Protein 8B4K (pdb70)

GO terms:
  GO:0043934 sporulation (P, IMP)
  GO:0006281 DNA repair (P, IMP)
  GO:0000794 condensed nuclear chromosome (C, IDA)
  GO:0005634 nucleus (C, IDA)
  GO:0005737 cytoplasm (C, IDA)
  GO:0005829 cytosol (C, IDA)
  GO:0003690 double-stranded DNA binding (F, IDA)
  GO:0003697 single-stranded DNA binding (F, IDA)
  GO:0043565 sequence-specific DNA binding (F, IDA)
  GO:0005662 DNA replication factor A complex (C, IDA)
  GO:0030491 heteroduplex formation (P, IDA)
  GO:0006260 DNA replication (P, IDA)
  GO:0006265 DNA topological change (P, IDA)
  GO:0006289 nucleotide-excision repair (P, IDA)
  GO:0000722 telomere maintenance via recombination (P, IGI)
  GO:0000724 double-strand break repair via homologous recombination (P, IGI)
  GO:0000781 chromosome, telomeric region (C, IMP)
  GO:0003729 mRNA binding (F, HDA)
  GO:0010833 telomere maintenance via telomere lengthening (P, IMP)
  GO:0016567 protein ubiquitination (P, IMP)

Sequence (374 aa):
GPSSVQLSRGDFHSIFTNKQRYDNPTGGVYQVYNTRRKNLIMISDGIYHMKALLRNQAASKFQSMELQRGDIIRVIIAEPAIVRERKKYVLLVDDFELVQSRADMVNQTSTFLDNYFSEHPNETLGPSSVQLSRGDFHSIFTNKQRYDNPTGGVYQVYNTRKNLIMISDGIYHMKALLRNQAASKFQSMELQRGDIIRVIIAEPAIVRERKKYVLLVDDFELVQSRADMVNQTSTFLDNYFSEHPNETLGPSSVQLSRGDFHSIFTNKQRYDNPTGGVYQVYNTRRKNLIMISDGIYHMKALLRNQAASKFQSMELQRGDIIRVIIAEPAIVRERKKYVLLVDDFELVQSRADMVNQTSTFLDNYFSEHPNETL

Nearest PDB structures (foldseek):
  8b4k-assembly2_B  TM=1.004E+00  e=4.914E-26  Saccharomyces cerevisiae
  8b4k-assembly3_C  TM=9.956E-01  e=1.177E-25  Saccharomyces cerevisiae
  5omb-assembly1_B  TM=9.878E-01  e=1.183E-24  Saccharomyces cerevisiae S288C
  5omc-assembly1_A  TM=9.841E-01  e=2.832E-24  Saccharomyces cerevisiae S288C
  5omc-assembly1_B  TM=9.860E-01  e=2.360E-23  Saccharomyces cerevisiae S288C

Secondary structure (DSSP, 8-state):
----S---TTHHHHHHH-HHHHT---S-EEEEEE---TTEEEEE-SSEEEEEEE-THHHHHHHHTT--TT-EEEEEEEEEEEEGGGTEEEEEEEEEEEEESSPPPS-SSPEEHHHHHHH-GGG--/----S---TTHHHHHTT-HHHHH---S-EEEEEE----EEEEE-SSEEEEEEE-THHHHHHHHTT--TT-EEEEEEEEEEEETTTTEEEEEEEEEEEEESSPPPS-SS-EEHHHHHHHSGGG--/----PPP-TTHHHHHTT-HHHHHS--S-EEEEEE---TTEEEEE-SSEEEEEEE-THHHHHHHHTT--TT-EEEEEEEEEEEEGGGTEEEEEEEEEEEEESSPPPS-S-PEEHHHHHHH-TTT--

Structure (mmCIF, N/CA/C/O backbone):
data_8B4K
#
_entry.id   8B4K
#
_cell.length_a   54.506
_cell.length_b   34.600
_cell.length_c   99.350
_cell.angle_alpha   90.000
_cell.angle_beta   90.054
_cell.angle_gamma   90.000
#
_symmetry.space_group_name_H-M   'P 1 21 1'
#
loop_
_entity.id
_entity.type
_entity.pdbx_description
1 polymer 'Replication factor A protein 1'
2 water water
#
loop_
_atom_site.group_PDB
_atom_site.id
_atom_site.type_symbol
_atom_site.label_atom_id
_atom_site.label_alt_id
_atom_site.label_comp_id
_atom_site.label_asym_id
_atom_site.label_entity_id
_atom_site.label_seq_id
_atom_site.pdbx_PDB_ins_code
_atom_site.Cartn_x
_atom_site.Cartn_y
_atom_site.Cartn_z
_atom_site.occupancy
_atom_site.B_iso_or_equiv
_atom_site.auth_seq_id
_atom_site.auth_comp_id
_atom_site.auth_asym_id
_atom_site.auth_atom_id
_atom_site.pdbx_PDB_model_num
ATOM 1 N N . GLY A 1 1 ? 0.68541 4.80392 -59.79802 1.000 39.27361 0 GLY A N 1
ATOM 2 C CA . GLY A 1 1 ? -0.65129 4.80338 -59.14087 1.000 32.08672 0 GLY A CA 1
ATOM 3 C C . GLY A 1 1 ? -0.50465 4.28730 -57.73548 1.000 24.14756 0 GLY A C 1
ATOM 4 O O . GLY A 1 1 ? 0.50484 3.71995 -57.39482 1.000 26.47210 0 GLY A O 1
ATOM 10 N N . PRO A 1 2 ? -1.54204 4.49010 -56.93653 1.000 22.43779 1 PRO A N 1
ATOM 11 C CA . PRO A 1 2 ? -1.50452 3.98625 -55.56148 1.000 20.72458 1 PRO A CA 1
ATOM 12 C C . PRO A 1 2 ? -1.39973 2.47083 -55.48788 1.000 21.49583 1 PRO A C 1
ATOM 13 O O . PRO A 1 2 ? -1.85473 1.74860 -56.37909 1.000 26.36202 1 PRO A O 1
ATOM 24 N N . SER A 1 3 ? -0.76097 1.99084 -54.41741 1.000 22.42198 2 SER A N 1
ATOM 25 C CA . SER A 1 3 ? -0.68590 0.56247 -54.16858 1.000 21.92395 2 SER A CA 1
ATOM 26 C C . SER A 1 3 ? -2.08581 0.01454 -53.94634 1.000 24.87540 2 SER A C 1
ATOM 27 O O . SER A 1 3 ? -2.82651 0.51335 -53.09690 1.000 28.80436 2 SER A O 1
ATOM 35 N N . SER A 1 4 ? -2.45018 -0.99645 -54.70838 1.000 28.71223 3 SER A N 1
ATOM 36 C CA . SER A 1 4 ? -3.76938 -1.59942 -54.59265 1.000 33.87014 3 SER A CA 1
ATOM 37 C C . SER A 1 4 ? -3.74423 -2.88164 -53.78072 1.000 27.42693 3 SER A C 1
ATOM 38 O O . SER A 1 4 ? -4.68975 -3.67499 -53.87766 1.000 26.40379 3 SER A O 1
ATOM 46 N N . VAL A 1 5 ? -2.62333 -3.16386 -53.11183 1.000 20.77785 4 VAL A N 1
ATOM 47 C CA . VAL A 1 5 ? -2.48961 -4.30366 -52.21923 1.000 21.09109 4 VAL A CA 1
ATOM 48 C C . VAL A 1 5 ? -2.00937 -3.78876 -50.87880 1.000 23.29639 4 VAL A C 1
ATOM 49 O O . VAL A 1 5 ? -1.50599 -2.67269 -50.76091 1.000 23.97123 4 VAL A O 1
ATOM 62 N N . GLN A 1 6 ? -2.24412 -4.58745 -49.85405 1.000 22.19898 5 GLN A N 1
ATOM 63 C CA . GLN A 1 6 ? -1.76420 -4.25328 -48.52069 1.000 21.74333 5 GLN A CA 1
ATOM 64 C C . GLN A 1 6 ? -0.38764 -4.87184 -48.28868 1.000 18.80762 5 GLN A C 1
ATOM 65 O O . GLN A 1 6 ? -0.18932 -6.08107 -48.48928 1.000 21.81361 5 GLN A O 1
ATOM 79 N N . LEU A 1 7 ? 0.54300 -4.04802 -47.83642 1.000 19.10871 6 LEU A N 1
ATOM 80 C CA . LEU A 1 7 ? 1.86541 -4.53385 -47.48316 1.000 19.17821 6 LEU A CA 1
ATOM 81 C C . LEU A 1 7 ? 1.78569 -5.26137 -46.15913 1.000 18.31225 6 LEU A C 1
ATOM 82 O O . LEU A 1 7 ? 0.85840 -5.05274 -45.36005 1.000 19.82671 6 LEU A O 1
ATOM 98 N N . SER A 1 8 ? 2.78012 -6.10743 -45.91094 1.000 18.23157 7 SER A N 1
ATOM 99 C CA . SER A 1 8 ? 2.87333 -6.82535 -44.62678 1.000 16.35706 7 SER A CA 1
ATOM 100 C C . SER A 1 8 ? 3.47732 -5.92213 -43.54629 1.000 17.95215 7 SER A C 1
ATOM 101 O O . SER A 1 8 ? 4.63534 -6.06256 -43.15213 1.000 19.14634 7 SER A O 1
ATOM 109 N N . ARG A 1 9 ? 2.64840 -5.01343 -43.04113 1.000 20.17370 8 ARG A N 1
ATOM 110 C CA . ARG A 1 9 ? 3.12182 -3.97609 -42.12582 1.000 21.40109 8 ARG A CA 1
ATOM 111 C C . ARG A 1 9 ? 3.84100 -4.56347 -40.92349 1.000 19.69085 8 ARG A C 1
ATOM 112 O O . ARG A 1 9 ? 3.31899 -5.42344 -40.20567 1.000 21.15285 8 ARG A O 1
ATOM 133 N N . GLY A 1 10 ? 5.04568 -4.04232 -40.67698 1.000 21.10024 9 GLY A N 1
ATOM 134 C CA . GLY A 1 10 ? 5.83252 -4.41714 -39.53937 1.000 21.13983 9 GLY A CA 1
ATOM 135 C C . GLY A 1 10 ? 6.46923 -5.77581 -39.63041 1.000 19.10868 9 GLY A C 1
ATOM 136 O O . GLY A 1 10 ? 7.12929 -6.19121 -38.66552 1.000 21.68007 9 GLY A O 1
ATOM 140 N N . ASP A 1 11 ? 6.32994 -6.47260 -40.76474 1.000 18.83018 10 ASP A N 1
ATOM 141 C CA . ASP A 1 11 ? 6.81424 -7.84561 -40.80563 1.000 19.54424 10 ASP A CA 1
ATOM 142 C C . ASP A 1 11 ? 8.32638 -7.93873 -40.64923 1.000 19.20630 10 ASP A C 1
ATOM 143 O O . ASP A 1 11 ? 8.82139 -8.96993 -40.19092 1.000 20.29850 10 ASP A O 1
ATOM 152 N N . PHE A 1 12 ? 9.08336 -6.90941 -41.03437 1.000 18.89612 11 PHE A N 1
ATOM 153 C CA . PHE A 1 12 ? 10.53003 -6.99082 -40.83452 1.000 19.27884 11 PHE A CA 1
ATOM 154 C C . PHE A 1 12 ? 10.85682 -7.10175 -39.34706 1.000 21.04220 11 PHE A C 1
ATOM 155 O O . PHE A 1 12 ? 11.80345 -7.80690 -38.96374 1.000 21.65280 11 PHE A O 1
ATOM 172 N N . HIS A 1 13 ? 10.10395 -6.37775 -38.49572 1.000 20.20105 12 HIS A N 1
ATOM 173 C CA . HIS A 1 13 ? 10.25284 -6.53385 -37.05559 1.000 22.24171 12 HIS A CA 1
ATOM 174 C C . HIS A 1 13 ? 9.87348 -7.95049 -36.64291 1.000 24.92634 12 HIS A C 1
ATOM 175 O O . HIS A 1 13 ? 10.59585 -8.59272 -35.87270 1.000 23.88580 12 HIS A O 1
ATOM 189 N N . SER A 1 14 ? 8.78872 -8.48978 -37.20568 1.000 20.57969 13 SER A N 1
ATOM 190 C CA . SER A 1 14 ? 8.36216 -9.84051 -36.83724 1.000 21.86921 13 SER A CA 1
ATOM 191 C C . SER A 1 14 ? 9.42052 -10.88401 -37.19474 1.000 21.21031 13 SER A C 1
ATOM 192 O O . SER A 1 14 ? 9.65528 -11.83612 -36.43520 1.000 21.97334 13 SER A O 1
ATOM 200 N N . ILE A 1 15 ? 10.03145 -10.75873 -38.38442 1.000 20.50950 14 ILE A N 1
ATOM 201 C CA . ILE A 1 15 ? 10.99496 -11.77085 -38.80295 1.000 20.83548 14 ILE A CA 1
ATOM 202 C C . ILE A 1 15 ? 12.12251 -11.92958 -37.78817 1.000 22.06697 14 ILE A C 1
ATOM 203 O O . ILE A 1 15 ? 12.63934 -13.03834 -37.58166 1.000 22.71175 14 ILE A O 1
ATOM 219 N N . PHE A 1 16 ? 12.53025 -10.84193 -37.14499 1.000 20.43626 15 PHE A N 1
ATOM 220 C CA . PHE A 1 16 ? 13.69043 -10.87967 -36.26782 1.000 20.36570 15 PHE A CA 1
ATOM 221 C C . PHE A 1 16 ? 13.34481 -10.83412 -34.78902 1.000 24.88080 15 PHE A C 1
ATOM 222 O O . PHE A 1 16 ? 14.25664 -10.71024 -33.96368 1.000 24.92115 15 PHE A O 1
ATOM 239 N N . THR A 1 17 ? 12.05826 -10.95061 -34.44027 1.000 23.06259 16 THR A N 1
ATOM 240 C CA . THR A 1 17 ? 11.62657 -11.05393 -33.05331 1.000 23.69058 16 THR A CA 1
ATOM 241 C C . THR A 1 17 ? 10.75309 -12.27053 -32.77066 1.000 25.04433 16 THR A C 1
ATOM 242 O O . THR A 1 17 ? 10.74678 -12.74691 -31.63184 1.000 29.95178 16 THR A O 1
ATOM 253 N N . ASN A 1 18 ? 10.06652 -12.82738 -33.76349 1.000 23.18916 17 ASN A N 1
ATOM 254 C CA . ASN A 1 18 ? 9.21841 -13.98711 -33.56574 1.000 23.83066 17 ASN A CA 1
ATOM 255 C C . ASN A 1 18 ? 9.89175 -15.19437 -34.19932 1.000 24.22793 17 ASN A C 1
ATOM 256 O O . ASN A 1 18 ? 10.15570 -15.19007 -35.41004 1.000 23.07559 17 ASN A O 1
ATOM 267 N N . LYS A 1 19 ? 10.19802 -16.21008 -33.38407 1.000 27.16427 18 LYS A N 1
ATOM 268 C CA . LYS A 1 19 ? 11.02572 -17.30824 -33.87025 1.000 25.90192 18 LYS A CA 1
ATOM 269 C C . LYS A 1 19 ? 10.33782 -18.08646 -34.99102 1.000 25.46353 18 LYS A C 1
ATOM 270 O O . LYS A 1 19 ? 11.00592 -18.58228 -35.90159 1.000 27.28079 18 LYS A O 1
ATOM 289 N N . GLN A 1 20 ? 9.01686 -18.25607 -34.91584 1.000 26.20066 19 GLN A N 1
ATOM 290 C CA . GLN A 1 20 ? 8.33924 -18.99897 -35.97898 1.000 29.35697 19 GLN A CA 1
ATOM 291 C C . GLN A 1 20 ? 8.47347 -18.26974 -37.31282 1.000 28.99371 19 GLN A C 1
ATOM 292 O O . GLN A 1 20 ? 8.62478 -18.89577 -38.37430 1.000 29.05810 19 GLN A O 1
ATOM 306 N N . ARG A 1 21 ? 8.41928 -16.94374 -37.28197 1.000 23.50545 20 ARG A N 1
ATOM 307 C CA . ARG A 1 21 ? 8.60154 -16.14776 -38.49557 1.000 23.20213 20 ARG A CA 1
ATOM 308 C C . ARG A 1 21 ? 10.06100 -16.17243 -38.95744 1.000 24.01119 20 ARG A C 1
ATOM 309 O O . ARG A 1 21 ? 10.35506 -16.31792 -40.14839 1.000 24.15672 20 ARG A O 1
ATOM 330 N N . TYR A 1 22 ? 10.99417 -16.04430 -38.01792 1.000 21.22171 21 TYR A N 1
ATOM 331 C CA . TYR A 1 22 ? 12.41865 -16.14000 -38.31652 1.000 21.63806 21 TYR A CA 1
ATOM 332 C C . TYR A 1 22 ? 12.74259 -17.45313 -39.02014 1.000 24.14310 21 TYR A C 1
ATOM 333 O O . TYR A 1 22 ? 13.56006 -17.48673 -39.95596 1.000 23.70877 21 TYR A O 1
ATOM 351 N N . ASP A 1 23 ? 12.11237 -18.55418 -38.57802 1.000 23.97279 22 ASP A N 1
ATOM 352 C CA . ASP A 1 23 ? 12.37667 -19.86807 -39.15079 1.000 25.96870 22 ASP A CA 1
ATOM 353 C C . ASP A 1 23 ? 11.82267 -20.03579 -40.56716 1.000 26.26842 22 ASP A C 1
ATOM 354 O O . ASP A 1 23 ? 12.17833 -21.00035 -41.23961 1.000 28.35032 22 ASP A O 1
ATOM 363 N N . ASN A 1 24 ? 10.89000 -19.18948 -40.99004 1.000 24.84048 23 ASN A N 1
ATOM 364 C CA . ASN A 1 24 ? 10.26361 -19.31067 -42.31298 1.000 25.53197 23 ASN A CA 1
ATOM 365 C C . ASN A 1 24 ? 9.74152 -17.95070 -42.74893 1.000 24.30435 23 ASN A C 1
ATOM 366 O O . ASN A 1 24 ? 8.52655 -17.69568 -42.75427 1.000 23.79144 23 ASN A O 1
ATOM 377 N N . PRO A 1 25 ? 10.65028 -17.02107 -43.12874 1.000 22.83807 24 PRO A N 1
ATOM 378 C CA . PRO A 1 25 ? 10.27071 -15.61864 -43.36792 1.000 19.80335 24 PRO A CA 1
ATOM 379 C C . PRO A 1 25 ? 9.78165 -15.37221 -44.78921 1.000 21.75492 24 PRO A C 1
ATOM 380 O O . PRO A 1 25 ? 10.31430 -14.53088 -45.49976 1.000 22.99586 24 PRO A O 1
ATOM 391 N N . THR A 1 26 ? 8.72998 -16.07786 -45.15857 1.000 19.78689 25 THR A N 1
ATOM 392 C CA . THR A 1 26 ? 8.22766 -16.05465 -46.51283 1.000 18.29468 25 THR A CA 1
ATOM 393 C C . THR A 1 26 ? 6.80060 -15.53574 -46.53523 1.000 19.68133 25 THR A C 1
ATOM 394 O O . THR A 1 26 ? 6.09841 -15.50580 -45.51508 1.000 20.76073 25 THR A O 1
ATOM 405 N N . GLY A 1 27 ? 6.35508 -15.16049 -47.73567 1.000 17.36345 26 GLY A N 1
ATOM 406 C CA . GLY A 1 27 ? 4.98233 -14.73964 -47.92016 1.000 18.30374 26 GLY A CA 1
ATOM 407 C C . GLY A 1 27 ? 4.71261 -13.27082 -47.68486 1.000 15.24686 26 GLY A C 1
ATOM 408 O O . GLY A 1 27 ? 3.57867 -12.81494 -47.93346 1.000 18.28389 26 GLY A O 1
ATOM 412 N N . GLY A 1 28 ? 5.70398 -12.52635 -47.22401 1.000 17.26640 27 GLY A N 1
ATOM 413 C CA . GLY A 1 28 ? 5.52614 -11.11934 -46.99962 1.000 17.55876 27 GLY A CA 1
ATOM 414 C C . GLY A 1 28 ? 5.41861 -10.34054 -48.29381 1.000 18.41175 27 GLY A C 1
ATOM 415 O O . GLY A 1 28 ? 6.02909 -10.68149 -49.30940 1.000 18.59007 27 GLY A O 1
ATOM 419 N N . VAL A 1 29 ? 4.61274 -9.29949 -48.24016 1.000 16.41541 28 VAL A N 1
ATOM 420 C CA . VAL A 1 29 ? 4.37752 -8.37447 -49.32996 1.000 15.44509 28 VAL A CA 1
ATOM 421 C C . VAL A 1 29 ? 5.05900 -7.06210 -48.98639 1.000 16.72785 28 VAL A C 1
ATOM 422 O O . VAL A 1 29 ? 4.71670 -6.39232 -47.99180 1.000 17.72960 28 VAL A O 1
ATOM 435 N N . TYR A 1 30 ? 6.05733 -6.69337 -49.81060 1.000 17.02648 29 TYR A N 1
ATOM 436 C CA . TYR A 1 30 ? 6.93165 -5.57382 -49.50381 1.000 15.53137 29 TYR A CA 1
ATOM 437 C C . TYR A 1 30 ? 7.06678 -4.67795 -50.71643 1.000 17.89130 29 TYR A C 1
ATOM 438 O O . TYR A 1 30 ? 6.86303 -5.11456 -51.84449 1.000 18.35137 29 TYR A O 1
ATOM 456 N N . GLN A 1 31 ? 7.45393 -3.43873 -50.47882 1.000 17.57770 30 GLN A N 1
ATOM 457 C CA . GLN A 1 31 ? 7.66679 -2.47589 -51.55392 1.000 16.68993 30 GLN A CA 1
ATOM 458 C C . GLN A 1 31 ? 9.15125 -2.17461 -51.69987 1.000 17.93738 30 GLN A C 1
ATOM 459 O O . GLN A 1 31 ? 9.85977 -1.97110 -50.72765 1.000 19.53308 30 GLN A O 1
ATOM 473 N N . VAL A 1 32 ? 9.62340 -2.12377 -52.94632 1.000 17.87498 31 VAL A N 1
ATOM 474 C CA . VAL A 1 32 ? 11.01928 -1.75827 -53.14611 1.000 20.31303 31 VAL A CA 1
ATOM 475 C C . VAL A 1 32 ? 11.21364 -0.29426 -52.77598 1.000 20.44930 31 VAL A C 1
ATOM 476 O O . VAL A 1 32 ? 10.48234 0.59034 -53.23679 1.000 23.04401 31 VAL A O 1
ATOM 489 N N . TYR A 1 33 ? 12.20783 -0.02891 -51.92611 1.000 20.57943 32 TYR A N 1
ATOM 490 C CA . TYR A 1 33 ? 12.49525 1.29773 -51.41569 1.000 22.07522 32 TYR A CA 1
ATOM 491 C C . TYR A 1 33 ? 13.63293 1.97808 -52.16913 1.000 23.73331 32 TYR A C 1
ATOM 492 O O . TYR A 1 33 ? 13.56341 3.17765 -52.45199 1.000 25.29070 32 TYR A O 1
ATOM 510 N N . ASN A 1 34 ? 14.66894 1.22982 -52.54657 1.000 24.27979 33 ASN A N 1
ATOM 511 C CA . ASN A 1 34 ? 15.76103 1.78023 -53.32915 1.000 26.43307 33 ASN A CA 1
ATOM 512 C C . ASN A 1 34 ? 16.52408 0.61646 -53.94186 1.000 27.81838 33 ASN A C 1
ATOM 513 O O . ASN A 1 34 ? 16.56234 -0.48478 -53.38346 1.000 26.14988 33 ASN A O 1
ATOM 524 N N . THR A 1 35 ? 17.08510 0.85513 -55.11824 1.000 30.76632 34 THR A N 1
ATOM 525 C CA . THR A 1 35 ? 17.99202 -0.10137 -55.73243 1.000 33.60456 34 THR A CA 1
ATOM 526 C C . THR A 1 35 ? 19.26921 0.64395 -56.09307 1.000 40.98845 34 THR A C 1
ATOM 527 O O . THR A 1 35 ? 19.32567 1.87481 -56.04017 1.000 40.50057 34 THR A O 1
ATOM 538 N N . ARG A 1 36 ? 20.32146 -0.10624 -56.39969 1.000 41.65228 35 ARG A N 1
ATOM 539 C CA . ARG A 1 36 ? 21.60124 0.50850 -56.75456 1.000 53.14935 35 ARG A CA 1
ATOM 540 C C . ARG A 1 36 ? 21.93155 0.41284 -58.24423 1.000 61.37482 35 ARG A C 1
ATOM 541 O O . ARG A 1 36 ? 21.06018 0.51114 -59.10613 1.000 73.19586 35 ARG A O 1
ATOM 545 N N . ARG A 1 45 ? 27.71499 -4.32969 -54.87524 1.000 69.93917 44 ARG A N 1
ATOM 546 C CA . ARG A 1 45 ? 26.73925 -5.40050 -54.69328 1.000 63.92571 44 ARG A CA 1
ATOM 547 C C . ARG A 1 45 ? 25.43957 -5.07451 -55.42010 1.000 55.72331 44 ARG A C 1
ATOM 548 O O . ARG A 1 45 ? 24.46745 -4.62658 -54.81204 1.000 48.10401 44 ARG A O 1
ATOM 551 N N . LYS A 1 46 ? 25.42327 -5.31822 -56.73254 1.000 66.03045 45 LYS A N 1
ATOM 552 C CA . LYS A 1 46 ? 24.29145 -4.89754 -57.55134 1.000 63.90392 45 LYS A CA 1
ATOM 553 C C . LYS A 1 46 ? 22.98494 -5.56789 -57.14890 1.000 62.15874 45 LYS A C 1
ATOM 554 O O . LYS A 1 46 ? 21.91673 -5.12227 -57.58410 1.000 72.28453 45 LYS A O 1
ATOM 558 N N . ASN A 1 47 ? 23.04125 -6.61459 -56.32530 1.000 51.09152 46 ASN A N 1
ATOM 559 C CA . ASN A 1 47 ? 21.86727 -7.36784 -55.91036 1.000 40.25090 46 ASN A CA 1
ATOM 560 C C . ASN A 1 47 ? 21.39220 -7.02248 -54.50711 1.000 31.77171 46 ASN A C 1
ATOM 561 O O . ASN A 1 47 ? 20.45168 -7.65509 -54.01259 1.000 31.63237 46 ASN A O 1
ATOM 572 N N . LEU A 1 48 ? 21.97028 -5.99987 -53.88360 1.000 34.22044 47 LEU A N 1
ATOM 573 C CA . LEU A 1 48 ? 21.55256 -5.55306 -52.55524 1.000 31.21090 47 LEU A CA 1
ATOM 574 C C . LEU A 1 48 ? 20.60472 -4.37636 -52.74974 1.000 28.93879 47 LEU A C 1
ATOM 575 O O . LEU A 1 48 ? 20.97231 -3.37484 -53.37620 1.000 35.32838 47 LEU A O 1
ATOM 591 N N . ILE A 1 49 ? 19.38514 -4.50562 -52.24682 1.000 27.45614 48 ILE A N 1
ATOM 592 C CA . ILE A 1 49 ? 18.35711 -3.48901 -52.39753 1.000 26.01638 48 ILE A CA 1
ATOM 593 C C . ILE A 1 49 ? 17.81793 -3.13861 -51.01907 1.000 25.55787 48 ILE A C 1
ATOM 594 O O . ILE A 1 49 ? 18.13420 -3.78567 -50.02092 1.000 26.33396 48 ILE A O 1
ATOM 610 N N . MET A 1 50 ? 17.00602 -2.09111 -50.97669 1.000 23.56011 49 MET A N 1
ATOM 611 C CA . MET A 1 50 ? 16.26028 -1.74070 -49.77093 1.000 20.30565 49 MET A CA 1
ATOM 612 C C . MET A 1 50 ? 14.78710 -1.97927 -50.04882 1.000 20.47229 49 MET A C 1
ATOM 613 O O . MET A 1 50 ? 14.28830 -1.62198 -51.13006 1.000 21.11371 49 MET A O 1
ATOM 627 N N . ILE A 1 51 ? 14.10205 -2.61795 -49.09736 1.000 19.01242 50 ILE A N 1
ATOM 628 C CA . ILE A 1 51 ? 12.68135 -2.92387 -49.19049 1.000 17.12923 50 ILE A CA 1
ATOM 629 C C . ILE A 1 51 ? 11.95794 -2.33913 -47.98216 1.000 20.08281 50 ILE A C 1
ATOM 630 O O . ILE A 1 51 ? 12.55394 -2.02119 -46.95156 1.000 20.70759 50 ILE A O 1
ATOM 646 N N . SER A 1 52 ? 10.64460 -2.20986 -48.13035 1.000 18.55004 51 SER A N 1
ATOM 647 C CA . SER A 1 52 ? 9.76782 -1.58449 -47.14779 1.000 17.90091 51 SER A CA 1
ATOM 648 C C . SER A 1 52 ? 8.58995 -2.48691 -46.84660 1.000 18.98561 51 SER A C 1
ATOM 649 O O . SER A 1 52 ? 7.96844 -3.03022 -47.75519 1.000 18.37543 51 SER A O 1
ATOM 657 N N . ASP A 1 53 ? 8.25896 -2.61536 -45.55244 1.000 18.32251 52 ASP A N 1
ATOM 658 C CA . ASP A 1 53 ? 7.03369 -3.30409 -45.14747 1.000 18.91086 52 ASP A CA 1
ATOM 659 C C . ASP A 1 53 ? 5.90007 -2.32911 -44.83811 1.000 18.15027 52 ASP A C 1
ATOM 660 O O . ASP A 1 53 ? 4.81688 -2.76477 -44.43684 1.000 21.22611 52 ASP A O 1
ATOM 669 N N . GLY A 1 54 ? 6.08968 -1.01159 -45.09780 1.000 18.36647 53 GLY A N 1
ATOM 670 C CA . GLY A 1 54 ? 5.12386 0.02358 -44.82784 1.000 18.70219 53 GLY A CA 1
ATOM 671 C C . GLY A 1 54 ? 5.35892 0.75312 -43.51316 1.000 18.86225 53 GLY A C 1
ATOM 672 O O . GLY A 1 54 ? 4.84907 1.84914 -43.32765 1.000 21.18735 53 GLY A O 1
ATOM 676 N N . ILE A 1 55 ? 6.08683 0.10675 -42.60809 1.000 21.63336 54 ILE A N 1
ATOM 677 C CA . ILE A 1 55 ? 6.46089 0.67730 -41.29950 1.000 23.06545 54 ILE A CA 1
ATOM 678 C C . ILE A 1 55 ? 7.97164 0.80185 -41.19567 1.000 20.15367 54 ILE A C 1
ATOM 679 O O . ILE A 1 55 ? 8.48651 1.86298 -40.78563 1.000 23.19189 54 ILE A O 1
ATOM 695 N N . TYR A 1 56 ? 8.69125 -0.25541 -41.51268 1.000 20.78457 55 TYR A N 1
ATOM 696 C CA . TYR A 1 56 ? 10.13407 -0.32695 -41.51116 1.000 21.05134 55 TYR A CA 1
ATOM 697 C C . TYR A 1 56 ? 10.66777 -0.51794 -42.91828 1.000 19.60924 55 TYR A C 1
ATOM 698 O O . TYR A 1 56 ? 10.00226 -1.07349 -43.80712 1.000 19.62521 55 TYR A O 1
ATOM 716 N N . HIS A 1 57 ? 11.91614 -0.11263 -43.10600 1.000 20.84141 56 HIS A N 1
ATOM 717 C CA . HIS A 1 57 ? 12.64873 -0.52932 -44.29857 1.000 18.83974 56 HIS A CA 1
ATOM 718 C C . HIS A 1 57 ? 13.92257 -1.25484 -43.88395 1.000 21.49435 56 HIS A C 1
ATOM 719 O O . HIS A 1 57 ? 14.44240 -1.04242 -42.78497 1.000 21.55564 56 HIS A O 1
ATOM 733 N N . MET A 1 58 ? 14.37752 -2.17495 -44.74845 1.000 19.60550 57 MET A N 1
ATOM 734 C CA . MET A 1 58 ? 15.54149 -2.97541 -44.40376 1.000 21.00650 57 MET A CA 1
ATOM 735 C C . MET A 1 58 ? 16.23816 -3.40248 -45.68272 1.000 19.12510 57 MET A C 1
ATOM 736 O O . MET A 1 58 ? 15.65751 -3.35444 -46.76846 1.000 20.13141 57 MET A O 1
ATOM 750 N N . LYS A 1 59 ? 17.46091 -3.89170 -45.53791 1.000 21.26350 58 LYS A N 1
ATOM 751 C CA . LYS A 1 59 ? 18.22283 -4.39534 -46.67990 1.000 21.31595 58 LYS A CA 1
ATOM 752 C C . LYS A 1 59 ? 17.82320 -5.81875 -47.04125 1.000 22.87402 58 LYS A C 1
ATOM 753 O O . LYS A 1 59 ? 17.56345 -6.65220 -46.16907 1.000 23.02743 58 LYS A O 1
ATOM 772 N N . ALA A 1 60 ? 17.81348 -6.11323 -48.34894 1.000 22.27698 59 ALA A N 1
ATOM 773 C CA . ALA A 1 60 ? 17.54699 -7.45933 -48.84044 1.000 19.18748 59 ALA A CA 1
ATOM 774 C C . ALA A 1 60 ? 18.60112 -7.77418 -49.88654 1.000 22.77736 59 ALA A C 1
ATOM 775 O O . ALA A 1 60 ? 18.96645 -6.90836 -50.68572 1.000 24.88873 59 ALA A O 1
ATOM 782 N N . LEU A 1 61 ? 19.12732 -8.98416 -49.83329 1.000 20.55762 60 LEU A N 1
ATOM 783 C CA . LEU A 1 61 ? 20.07208 -9.44450 -50.84781 1.000 21.55493 60 LEU A CA 1
ATOM 784 C C . LEU A 1 61 ? 19.32517 -10.41189 -51.74973 1.000 21.53959 60 LEU A C 1
ATOM 785 O O . LEU A 1 61 ? 18.86638 -11.46501 -51.28821 1.000 23.61470 60 LEU A O 1
ATOM 801 N N . LEU A 1 62 ? 19.26571 -10.09104 -53.04381 1.000 20.88093 61 LEU A N 1
ATOM 802 C CA . LEU A 1 62 ? 18.57457 -10.93757 -54.00521 1.000 24.19377 61 LEU A CA 1
ATOM 803 C C . LEU A 1 62 ? 19.57025 -11.93252 -54.57346 1.000 26.58388 61 LEU A C 1
ATOM 804 O O . LEU A 1 62 ? 20.61715 -11.53796 -55.10114 1.000 31.84169 61 LEU A O 1
ATOM 820 N N . ARG A 1 63 ? 19.24820 -13.21033 -54.47669 1.000 24.44218 62 ARG A N 1
ATOM 821 C CA . ARG A 1 63 ? 20.12667 -14.26996 -54.94472 1.000 26.92680 62 ARG A CA 1
ATOM 822 C C . ARG A 1 63 ? 19.35547 -15.22243 -55.83992 1.000 26.10280 62 ARG A C 1
ATOM 823 O O . ARG A 1 63 ? 18.12182 -15.28011 -55.80205 1.000 26.92747 62 ARG A O 1
ATOM 844 N N . ASN A 1 64 ? 20.09858 -15.98669 -56.63747 1.000 28.25174 63 ASN A N 1
ATOM 845 C CA . ASN A 1 64 ? 19.51430 -17.09753 -57.39681 1.000 29.11599 63 ASN A CA 1
ATOM 846 C C . ASN A 1 64 ? 18.35263 -16.58746 -58.24218 1.000 27.43306 63 ASN A C 1
ATOM 847 O O . ASN A 1 64 ? 18.52729 -15.60148 -58.96850 1.000 27.06711 63 ASN A O 1
ATOM 858 N N . GLN A 1 65 ? 17.17594 -17.21899 -58.20127 1.000 26.28666 64 GLN A N 1
ATOM 859 C CA . GLN A 1 65 ? 16.11183 -16.80350 -59.09820 1.000 26.59995 64 GLN A CA 1
ATOM 860 C C . GLN A 1 65 ? 15.68879 -15.37136 -58.81987 1.000 22.92975 64 GLN A C 1
ATOM 861 O O . GLN A 1 65 ? 15.26875 -14.65802 -59.73692 1.000 24.10874 64 GLN A O 1
ATOM 875 N N . ALA A 1 66 ? 15.78105 -14.91211 -57.56652 1.000 22.54884 65 ALA A N 1
ATOM 876 C CA . ALA A 1 66 ? 15.44464 -13.51821 -57.30998 1.000 22.10468 65 ALA A CA 1
ATOM 877 C C . ALA A 1 66 ? 16.39947 -12.56224 -58.01826 1.000 23.75243 65 ALA A C 1
ATOM 878 O O . ALA A 1 66 ? 15.99736 -11.46165 -58.41231 1.000 23.97660 65 ALA A O 1
ATOM 885 N N . ALA A 1 67 ? 17.68285 -12.91969 -58.11946 1.000 23.34173 66 ALA A N 1
ATOM 886 C CA . ALA A 1 67 ? 18.61563 -12.07149 -58.85254 1.000 26.80267 66 ALA A CA 1
ATOM 887 C C . ALA A 1 67 ? 18.26494 -12.04433 -60.33049 1.000 27.76427 66 ALA A C 1
ATOM 888 O O . ALA A 1 67 ? 18.41044 -11.01047 -60.98792 1.000 24.63549 66 ALA A O 1
ATOM 895 N N . SER A 1 68 ? 17.82108 -13.17754 -60.86641 1.000 23.35127 67 SER A N 1
ATOM 896 C CA . SER A 1 68 ? 17.41737 -13.23010 -62.26917 1.000 24.35081 67 SER A CA 1
ATOM 897 C C . SER A 1 68 ? 16.18854 -12.36214 -62.52022 1.000 24.83242 67 SER A C 1
ATOM 898 O O . SER A 1 68 ? 16.10995 -11.64704 -63.53220 1.000 23.19478 67 SER A O 1
ATOM 906 N N . LYS A 1 69 ? 15.21689 -12.41372 -61.61521 1.000 22.03213 68 LYS A N 1
ATOM 907 C CA . LYS A 1 69 ? 14.01491 -11.61158 -61.74565 1.000 22.16341 68 LYS A CA 1
ATOM 908 C C . LYS A 1 69 ? 14.29576 -10.13091 -61.55057 1.000 21.51915 68 LYS A C 1
ATOM 909 O O . LYS A 1 69 ? 13.65030 -9.29779 -62.20233 1.000 22.62034 68 LYS A O 1
ATOM 928 N N . PHE A 1 70 ? 15.25859 -9.78188 -60.68226 1.000 21.93731 69 PHE A N 1
ATOM 929 C CA . PHE A 1 70 ? 15.67629 -8.39331 -60.56618 1.000 23.35458 69 PHE A CA 1
ATOM 930 C C . PHE A 1 70 ? 16.00358 -7.83979 -61.93679 1.000 25.41962 69 PHE A C 1
ATOM 931 O O . PHE A 1 70 ? 15.62819 -6.70844 -62.27214 1.000 26.13516 69 PHE A O 1
ATOM 948 N N . GLN A 1 71 ? 16.72313 -8.63152 -62.73429 1.000 26.04666 70 GLN A N 1
ATOM 949 C CA . GLN A 1 71 ? 17.11798 -8.19699 -64.06435 1.000 28.37310 70 GLN A CA 1
ATOM 950 C C . GLN A 1 71 ? 15.95354 -8.22832 -65.05169 1.000 27.91886 70 GLN A C 1
ATOM 951 O O . GLN A 1 71 ? 15.72879 -7.25411 -65.78439 1.000 29.39827 70 GLN A O 1
ATOM 965 N N . SER A 1 72 ? 15.23734 -9.35949 -65.12944 1.000 25.57019 71 SER A N 1
ATOM 966 C CA . SER A 1 72 ? 14.18852 -9.48681 -66.14030 1.000 26.27001 71 SER A CA 1
ATOM 967 C C . SER A 1 72 ? 13.04234 -8.53026 -65.86151 1.000 25.32486 71 SER A C 1
ATOM 968 O O . SER A 1 72 ? 12.43738 -7.99210 -66.79783 1.000 29.17115 71 SER A O 1
ATOM 976 N N . MET A 1 73 ? 12.77657 -8.24317 -64.59935 1.000 28.34559 72 MET A N 1
ATOM 977 C CA . MET A 1 73 ? 11.69293 -7.35554 -64.21869 1.000 28.90803 72 MET A CA 1
ATOM 978 C C . MET A 1 73 ? 12.05567 -5.89913 -64.14629 1.000 28.73774 72 MET A C 1
ATOM 979 O O . MET A 1 73 ? 11.14394 -5.06886 -63.97791 1.000 33.76908 72 MET A O 1
ATOM 993 N N . GLU A 1 74 ? 13.33583 -5.57743 -64.29107 1.000 33.43567 73 GLU A N 1
ATOM 994 C CA . GLU A 1 74 ? 13.74060 -4.21205 -64.19881 1.000 35.36479 73 GLU A CA 1
ATOM 995 C C . GLU A 1 74 ? 13.29366 -3.59151 -62.88165 1.000 30.49049 73 GLU A C 1
ATOM 996 O O . GLU A 1 74 ? 12.67502 -2.52541 -62.84353 1.000 33.55015 73 GLU A O 1
ATOM 1008 N N . LEU A 1 75 ? 13.49494 -4.32891 -61.79920 1.000 24.63993 74 LEU A N 1
ATOM 1009 C CA . LEU A 1 75 ? 12.93123 -3.94376 -60.51179 1.000 25.02441 74 LEU A CA 1
ATOM 1010 C C . LEU A 1 75 ? 13.41979 -2.58243 -60.06753 1.000 27.57406 74 LEU A C 1
ATOM 1011 O O . LEU A 1 75 ? 14.61411 -2.29350 -60.13501 1.000 30.46833 74 LEU A O 1
ATOM 1027 N N . GLN A 1 76 ? 12.49715 -1.76836 -59.54276 1.000 27.17169 75 GLN A N 1
ATOM 1028 C CA . GLN A 1 76 ? 12.78380 -0.39435 -59.15143 1.000 26.69309 75 GLN A CA 1
ATOM 1029 C C . GLN A 1 76 ? 11.96802 0.00489 -57.93320 1.000 22.90475 75 GLN A C 1
ATOM 1030 O O . GLN A 1 76 ? 10.94317 -0.60515 -57.62216 1.000 22.47398 75 GLN A O 1
ATOM 1044 N N . ARG A 1 77 ? 12.34944 1.15412 -57.37446 1.000 25.83047 76 ARG A N 1
ATOM 1045 C CA . ARG A 1 77 ? 11.59650 1.75787 -56.28085 1.000 23.62746 76 ARG A CA 1
ATOM 1046 C C . ARG A 1 77 ? 10.11976 1.86200 -56.64624 1.000 24.74002 76 ARG A C 1
ATOM 1047 O O . ARG A 1 77 ? 9.75906 2.31976 -57.73605 1.000 25.58087 76 ARG A O 1
ATOM 1068 N N . GLY A 1 78 ? 9.26824 1.44761 -55.71485 1.000 20.25754 77 GLY A N 1
ATOM 1069 C CA . GLY A 1 78 ? 7.83435 1.44953 -55.86198 1.000 18.13587 77 GLY A CA 1
ATOM 1070 C C . GLY A 1 78 ? 7.24654 0.11049 -56.24175 1.000 18.42360 77 GLY A C 1
ATOM 1071 O O . GLY A 1 78 ? 6.06287 -0.13105 -55.98879 1.000 19.92958 77 GLY A O 1
ATOM 1075 N N . ASP A 1 79 ? 8.02238 -0.75953 -56.89025 1.000 19.99021 78 ASP A N 1
ATOM 1076 C CA . ASP A 1 79 ? 7.51606 -2.08318 -57.20083 1.000 18.78982 78 ASP A CA 1
ATOM 1077 C C . ASP A 1 79 ? 7.12680 -2.80402 -55.91426 1.000 17.93105 78 ASP A C 1
ATOM 1078 O O . ASP A 1 79 ? 7.79060 -2.65018 -54.87766 1.000 18.94712 78 ASP A O 1
ATOM 1087 N N . ILE A 1 80 ? 6.05858 -3.60189 -55.98683 1.000 19.45433 79 ILE A N 1
ATOM 1088 C CA . ILE A 1 80 ? 5.59050 -4.40137 -54.84621 1.000 17.55395 79 ILE A CA 1
ATOM 1089 C C . ILE A 1 80 ? 5.79345 -5.86443 -55.19284 1.000 18.48038 79 ILE A C 1
ATOM 1090 O O . ILE A 1 80 ? 5.41577 -6.31264 -56.28804 1.000 19.47862 79 ILE A O 1
ATOM 1106 N N . ILE A 1 81 ? 6.41612 -6.60715 -54.26891 1.000 18.10335 80 ILE A N 1
ATOM 1107 C CA . ILE A 1 81 ? 6.78193 -7.99318 -54.45995 1.000 16.79434 80 ILE A CA 1
ATOM 1108 C C . ILE A 1 81 ? 6.22889 -8.81673 -53.31219 1.000 17.76385 80 ILE A C 1
ATOM 1109 O O . ILE A 1 81 ? 5.95602 -8.29984 -52.22058 1.000 19.75276 80 ILE A O 1
ATOM 1125 N N . ARG A 1 82 ? 6.05792 -10.10843 -53.57092 1.000 17.53756 81 ARG A N 1
ATOM 1126 C CA . ARG A 1 82 ? 5.76804 -11.09724 -52.52596 1.000 17.55445 81 ARG A CA 1
ATOM 1127 C C . ARG A 1 82 ? 6.94682 -12.05938 -52.45340 1.000 19.79553 81 ARG A C 1
ATOM 1128 O O . ARG A 1 82 ? 7.32647 -12.66828 -53.45772 1.000 20.26811 81 ARG A O 1
ATOM 1149 N N . VAL A 1 83 ? 7.55271 -12.18804 -51.27473 1.000 18.55706 82 VAL A N 1
ATOM 1150 C CA . VAL A 1 83 ? 8.72260 -13.03841 -51.11376 1.000 17.64286 82 VAL A CA 1
ATOM 1151 C C . VAL A 1 83 ? 8.29223 -14.49622 -51.00816 1.000 21.26219 82 VAL A C 1
ATOM 1152 O O . VAL A 1 83 ? 7.37781 -14.83605 -50.24710 1.000 21.55350 82 VAL A O 1
ATOM 1165 N N . ILE A 1 84 ? 8.94020 -15.36701 -51.79095 1.000 19.48104 83 ILE A N 1
ATOM 1166 C CA . ILE A 1 84 ? 8.58964 -16.77869 -51.87352 1.000 20.46630 83 ILE A CA 1
ATOM 1167 C C . ILE A 1 84 ? 9.59983 -17.66366 -51.14318 1.000 22.97301 83 ILE A C 1
ATOM 1168 O O . ILE A 1 84 ? 9.22015 -18.61602 -50.45644 1.000 25.30945 83 ILE A O 1
ATOM 1184 N N . ILE A 1 85 ? 10.89251 -17.38459 -51.29763 1.000 22.95414 84 ILE A N 1
ATOM 1185 C CA . ILE A 1 85 ? 11.94809 -18.15000 -50.64194 1.000 23.42305 84 ILE A CA 1
ATOM 1186 C C . ILE A 1 85 ? 12.87174 -17.13996 -49.97913 1.000 24.76241 84 ILE A C 1
ATOM 1187 O O . ILE A 1 85 ? 13.35327 -16.21732 -50.64635 1.000 23.94646 84 ILE A O 1
ATOM 1203 N N . ALA A 1 86 ? 13.11776 -17.30007 -48.68005 1.000 23.05496 85 ALA A N 1
ATOM 1204 C CA . ALA A 1 86 ? 13.96779 -16.33801 -47.99204 1.000 21.23204 85 ALA A CA 1
ATOM 1205 C C . ALA A 1 86 ? 14.48880 -16.91570 -46.68729 1.000 23.91905 85 ALA A C 1
ATOM 1206 O O . ALA A 1 86 ? 13.96551 -17.89689 -46.15712 1.000 25.18857 85 ALA A O 1
ATOM 1213 N N . GLU A 1 87 ? 15.53898 -16.27494 -46.18669 1.000 22.41507 86 GLU A N 1
ATOM 1214 C CA . GLU A 1 87 ? 16.11291 -16.61160 -44.90154 1.000 24.29772 86 GLU A CA 1
ATOM 1215 C C . GLU A 1 87 ? 16.67987 -15.35694 -44.25578 1.000 23.69136 86 GLU A C 1
ATOM 1216 O O . GLU A 1 87 ? 17.14354 -14.44439 -44.94582 1.000 24.04659 86 GLU A O 1
ATOM 1228 N N . PRO A 1 88 ? 16.62458 -15.27502 -42.93731 1.000 22.56634 87 PRO A N 1
ATOM 1229 C CA . PRO A 1 88 ? 17.10094 -14.08210 -42.25405 1.000 23.65876 87 PRO A CA 1
ATOM 1230 C C . PRO A 1 88 ? 18.59781 -14.14578 -42.04833 1.000 22.18662 87 PRO A C 1
ATOM 1231 O O . PRO A 1 88 ? 19.18728 -15.22407 -41.92896 1.000 27.91899 87 PRO A O 1
ATOM 1242 N N . ALA A 1 89 ? 19.20889 -12.96874 -41.96932 1.000 23.43069 88 ALA A N 1
ATOM 1243 C CA . ALA A 1 89 ? 20.60721 -12.89811 -41.56975 1.000 25.99127 88 ALA A CA 1
ATOM 1244 C C . ALA A 1 89 ? 20.83145 -11.73490 -40.61777 1.000 24.95590 88 ALA A C 1
ATOM 1245 O O . ALA A 1 89 ? 20.46828 -10.59015 -40.90635 1.000 24.79409 88 ALA A O 1
ATOM 1252 N N . ILE A 1 90 ? 21.50384 -12.02579 -39.50341 1.000 27.37277 89 ILE A N 1
ATOM 1253 C CA . ILE A 1 90 ? 21.91677 -11.01329 -38.54500 1.000 30.02039 89 ILE A CA 1
ATOM 1254 C C . ILE A 1 90 ? 23.43703 -11.03020 -38.49995 1.000 28.56356 89 ILE A C 1
ATOM 1255 O O . ILE A 1 90 ? 24.04220 -12.06960 -38.20591 1.000 33.71029 89 ILE A O 1
ATOM 1271 N N . VAL A 1 91 ? 24.05329 -9.87992 -38.76416 1.000 28.93715 90 VAL A N 1
ATOM 1272 C CA . VAL A 1 91 ? 25.49216 -9.69631 -38.58511 1.000 37.96638 90 VAL A CA 1
ATOM 1273 C C . VAL A 1 91 ? 25.62766 -9.03667 -37.22176 1.000 33.76430 90 VAL A C 1
ATOM 1274 O O . VAL A 1 91 ? 25.56657 -7.80975 -37.10302 1.000 35.13312 90 VAL A O 1
ATOM 1287 N N . ARG A 1 92 ? 25.80908 -9.86550 -36.17838 1.000 42.03480 91 ARG A N 1
ATOM 1288 C CA . ARG A 1 92 ? 25.75443 -9.35755 -34.80876 1.000 46.80074 91 ARG A CA 1
ATOM 1289 C C . ARG A 1 92 ? 26.86933 -8.36789 -34.53183 1.000 39.35650 91 ARG A C 1
ATOM 1290 O O . ARG A 1 92 ? 26.64667 -7.34509 -33.87581 1.000 46.86518 91 ARG A O 1
ATOM 1311 N N . GLU A 1 93 ? 28.07569 -8.65508 -35.02186 1.000 45.95305 92 GLU A N 1
ATOM 1312 C CA . GLU A 1 93 ? 29.21294 -7.78154 -34.74335 1.000 54.21864 92 GLU A CA 1
ATOM 1313 C C . GLU A 1 93 ? 28.94388 -6.36134 -35.22439 1.000 53.91710 92 GLU A C 1
ATOM 1314 O O . GLU A 1 93 ? 29.40055 -5.38944 -34.60947 1.000 55.16389 92 GLU A O 1
ATOM 1318 N N . ARG A 1 94 ? 28.20634 -6.22152 -36.32153 1.000 44.81319 93 ARG A N 1
ATOM 1319 C CA . ARG A 1 94 ? 27.91352 -4.92204 -36.90357 1.000 44.97150 93 ARG A CA 1
ATOM 1320 C C . ARG A 1 94 ? 26.47575 -4.46897 -36.67494 1.000 37.09071 93 ARG A C 1
ATOM 1321 O O . ARG A 1 94 ? 26.09868 -3.40563 -37.17831 1.000 41.75439 93 ARG A O 1
ATOM 1325 N N . LYS A 1 95 ? 25.66457 -5.25633 -35.95038 1.000 36.99345 94 LYS A N 1
ATOM 1326 C CA . LYS A 1 95 ? 24.26323 -4.91934 -35.66608 1.000 42.77281 94 LYS A CA 1
ATOM 1327 C C . LYS A 1 95 ? 23.51113 -4.64282 -36.96980 1.000 34.71270 94 LYS A C 1
ATOM 1328 O O . LYS A 1 95 ? 22.72863 -3.69519 -37.08140 1.000 34.26800 94 LYS A O 1
ATOM 1332 N N . LYS A 1 96 ? 23.81409 -5.43265 -37.99041 1.000 35.50348 95 LYS A N 1
ATOM 1333 C CA . LYS A 1 96 ? 23.22613 -5.29381 -39.31403 1.000 31.99807 95 LYS A CA 1
ATOM 1334 C C . LYS A 1 96 ? 22.29089 -6.45328 -39.63299 1.000 28.59257 95 LYS A C 1
ATOM 1335 O O . LYS A 1 96 ? 22.56674 -7.60318 -39.27767 1.000 31.97059 95 LYS A O 1
ATOM 1354 N N . TYR A 1 97 ? 21.17187 -6.13735 -40.28476 1.000 25.38889 96 TYR A N 1
ATOM 1355 C CA . TYR A 1 97 ? 20.12653 -7.08449 -40.62020 1.000 23.01433 96 TYR A CA 1
ATOM 1356 C C . TYR A 1 97 ? 19.92103 -7.13336 -42.12837 1.000 24.00920 96 TYR A C 1
ATOM 1357 O O . TYR A 1 97 ? 19.90517 -6.09452 -42.79481 1.000 29.72046 96 TYR A O 1
ATOM 1375 N N . VAL A 1 98 ? 19.73729 -8.33576 -42.65073 1.000 22.18529 97 VAL A N 1
ATOM 1376 C CA . VAL A 1 98 ? 19.50851 -8.51747 -44.08610 1.000 22.41498 97 VAL A CA 1
ATOM 1377 C C . VAL A 1 98 ? 18.53029 -9.65783 -44.28825 1.000 24.44064 97 VAL A C 1
ATOM 1378 O O . VAL A 1 98 ? 18.57805 -10.66936 -43.58445 1.000 23.75195 97 VAL A O 1
ATOM 1391 N N . LEU A 1 99 ? 17.62613 -9.50588 -45.25829 1.000 20.89594 98 LEU A N 1
ATOM 1392 C CA . LEU A 1 99 ? 16.76154 -10.60150 -45.67372 1.000 20.70288 98 LEU A CA 1
ATOM 1393 C C . LEU A 1 99 ? 17.37225 -11.18298 -46.94839 1.000 21.55075 98 LEU A C 1
ATOM 1394 O O . LEU A 1 99 ? 17.54526 -10.45743 -47.93491 1.000 23.63865 98 LEU A O 1
ATOM 1410 N N . LEU A 1 100 ? 17.77554 -12.45358 -46.90361 1.000 21.81491 99 LEU A N 1
ATOM 1411 C CA . LEU A 1 100 ? 18.35874 -13.14187 -48.06519 1.000 22.23239 99 LEU A CA 1
ATOM 1412 C C . LEU A 1 100 ? 17.18723 -13.72849 -48.84755 1.000 22.07199 99 LEU A C 1
ATOM 1413 O O . LEU A 1 100 ? 16.48614 -14.62221 -48.35562 1.000 23.15547 99 LEU A O 1
ATOM 1429 N N . VAL A 1 101 ? 16.93433 -13.18936 -50.04545 1.000 20.54865 100 VAL A N 1
ATOM 1430 C CA . VAL A 1 101 ? 15.75357 -13.50796 -50.83340 1.000 21.33295 100 VAL A CA 1
ATOM 1431 C C . VAL A 1 101 ? 16.18566 -14.32308 -52.04219 1.000 22.30753 100 VAL A C 1
ATOM 1432 O O . VAL A 1 101 ? 16.96398 -13.84175 -52.87446 1.000 24.95760 100 VAL A O 1
ATOM 1445 N N . ASP A 1 102 ? 15.71196 -15.55889 -52.11719 1.000 23.08091 101 ASP A N 1
ATOM 1446 C CA . ASP A 1 102 ? 16.02778 -16.42914 -53.24271 1.000 23.94742 101 ASP A CA 1
ATOM 1447 C C . ASP A 1 102 ? 14.95244 -16.48009 -54.31206 1.000 23.82675 101 ASP A C 1
ATOM 1448 O O . ASP A 1 102 ? 15.25366 -16.95150 -55.40715 1.000 24.40366 101 ASP A O 1
ATOM 1457 N N . ASP A 1 103 ? 13.72451 -16.05342 -54.02840 1.000 22.02412 102 ASP A N 1
ATOM 1458 C CA . ASP A 1 103 ? 12.67780 -15.99819 -55.03705 1.000 19.01567 102 ASP A CA 1
ATOM 1459 C C . ASP A 1 103 ? 11.56772 -15.07879 -54.55649 1.000 19.67800 102 ASP A C 1
ATOM 1460 O O . ASP A 1 103 ? 11.31833 -14.95051 -53.34517 1.000 19.84258 102 ASP A O 1
ATOM 1469 N N . PHE A 1 104 ? 10.92193 -14.42104 -55.50146 1.000 19.50641 103 PHE A N 1
ATOM 1470 C CA . PHE A 1 104 ? 9.80470 -13.53697 -55.19779 1.000 20.62276 103 PHE A CA 1
ATOM 1471 C C . PHE A 1 104 ? 8.96319 -13.46184 -56.45700 1.000 22.89306 103 PHE A C 1
ATOM 1472 O O . PHE A 1 104 ? 9.37860 -13.90996 -57.53160 1.000 20.92887 103 PHE A O 1
ATOM 1489 N N . GLU A 1 105 ? 7.75560 -12.93329 -56.30293 1.000 21.73830 104 GLU A N 1
ATOM 1490 C CA . GLU A 1 105 ? 6.89582 -12.62584 -57.43227 1.000 20.29968 104 GLU A CA 1
ATOM 1491 C C . GLU A 1 105 ? 6.54553 -11.14850 -57.42090 1.000 20.39277 104 GLU A C 1
ATOM 1492 O O . GLU A 1 105 ? 6.46613 -10.49902 -56.36761 1.000 21.72015 104 GLU A O 1
ATOM 1504 N N . LEU A 1 106 ? 6.34169 -10.60771 -58.59719 1.000 19.08835 105 LEU A N 1
ATOM 1505 C CA . LEU A 1 106 ? 5.95274 -9.21912 -58.75738 1.000 18.90177 105 LEU A CA 1
ATOM 1506 C C . LEU A 1 106 ? 4.44166 -9.09612 -58.59331 1.000 22.55056 105 LEU A C 1
ATOM 1507 O O . LEU A 1 106 ? 3.67482 -9.80737 -59.25543 1.000 27.14450 105 LEU A O 1
ATOM 1523 N N . VAL A 1 107 ? 4.01687 -8.22386 -57.68555 1.000 21.34579 106 VAL A N 1
ATOM 1524 C CA . VAL A 1 107 ? 2.60850 -7.98199 -57.42054 1.000 20.37138 106 VAL A CA 1
ATOM 1525 C C . VAL A 1 107 ? 2.09905 -6.73674 -58.14060 1.000 23.43653 106 VAL A C 1
ATOM 1526 O O . VAL A 1 107 ? 1.01472 -6.75569 -58.72324 1.000 28.14534 106 VAL A O 1
ATOM 1539 N N . GLN A 1 108 ? 2.86863 -5.64800 -58.12966 1.000 23.09719 107 GLN A N 1
ATOM 1540 C CA . GLN A 1 108 ? 2.46862 -4.40241 -58.77871 1.000 23.10163 107 GLN A CA 1
ATOM 1541 C C . GLN A 1 108 ? 3.70901 -3.62424 -59.18939 1.000 24.94050 107 GLN A C 1
ATOM 1542 O O . GLN A 1 108 ? 4.68935 -3.56697 -58.43739 1.000 23.36044 107 GLN A O 1
ATOM 1556 N N . SER A 1 109 ? 3.67374 -3.05421 -60.40029 1.000 24.47293 108 SER A N 1
ATOM 1557 C CA . SER A 1 109 ? 4.78911 -2.28195 -60.92181 1.000 24.45399 108 SER A CA 1
ATOM 1558 C C . SER A 1 109 ? 4.65200 -0.81033 -60.57350 1.000 25.32250 108 SER A C 1
ATOM 1559 O O . SER A 1 109 ? 3.61054 -0.19590 -60.82510 1.000 28.22739 108 SER A O 1
ATOM 1567 N N . ARG A 1 110 ? 5.71642 -0.24993 -59.98994 1.000 23.19634 109 ARG A N 1
ATOM 1568 C CA . ARG A 1 110 ? 5.87910 1.19303 -59.83839 1.000 25.43692 109 ARG A CA 1
ATOM 1569 C C . ARG A 1 110 ? 4.69054 1.84188 -59.12492 1.000 22.08070 109 ARG A C 1
ATOM 1570 O O . ARG A 1 110 ? 4.14862 2.86201 -59.56462 1.000 25.88681 109 ARG A O 1
ATOM 1574 N N . ALA A 1 111 ? 4.28598 1.24266 -58.00714 1.000 20.89285 110 ALA A N 1
ATOM 1575 C CA . ALA A 1 111 ? 3.26121 1.84393 -57.17974 1.000 19.91176 110 ALA A CA 1
ATOM 1576 C C . ALA A 1 111 ? 3.85190 3.02824 -56.42833 1.000 23.49361 110 ALA A C 1
ATOM 1577 O O . ALA A 1 111 ? 5.04804 3.05564 -56.12381 1.000 23.07554 110 ALA A O 1
ATOM 1584 N N . ASP A 1 112 ? 2.99840 3.99859 -56.10153 1.000 21.52750 111 ASP A N 1
ATOM 1585 C CA . ASP A 1 112 ? 3.41560 5.10055 -55.24691 1.000 22.22643 111 ASP A CA 1
ATOM 1586 C C . ASP A 1 112 ? 3.88060 4.52220 -53.91068 1.000 22.52262 111 ASP A C 1
ATOM 1587 O O . ASP A 1 112 ? 3.32966 3.53009 -53.42918 1.000 22.01006 111 ASP A O 1
ATOM 1596 N N . MET A 1 113 ? 4.89968 5.13239 -53.30515 1.000 21.84335 112 MET A N 1
ATOM 1597 C CA . MET A 1 113 ? 5.38419 4.61449 -52.01792 1.000 19.88976 112 MET A CA 1
ATOM 1598 C C . MET A 1 113 ? 4.32431 4.70892 -50.93499 1.000 21.09494 112 MET A C 1
ATOM 1599 O O . MET A 1 113 ? 3.72555 5.76718 -50.72743 1.000 24.46485 112 MET A O 1
ATOM 1613 N N . VAL A 1 114 ? 4.10935 3.59126 -50.23409 1.000 21.88515 113 VAL A N 1
ATOM 1614 C CA . VAL A 1 114 ? 3.15738 3.57462 -49.12241 1.000 22.62322 113 VAL A CA 1
ATOM 1615 C C . VAL A 1 114 ? 3.65790 4.45926 -47.99264 1.000 23.07875 113 VAL A C 1
ATOM 1616 O O . VAL A 1 114 ? 2.88428 5.21525 -47.38625 1.000 25.02948 113 VAL A O 1
ATOM 1629 N N . ASN A 1 115 ? 4.95493 4.37039 -47.67743 1.000 21.58890 114 ASN A N 1
ATOM 1630 C CA . ASN A 1 115 ? 5.53911 5.18151 -46.61601 1.000 23.70274 114 ASN A CA 1
ATOM 1631 C C . ASN A 1 115 ? 6.88758 5.70059 -47.08887 1.000 23.77504 114 ASN A C 1
ATOM 1632 O O . ASN A 1 115 ? 7.80731 4.91910 -47.35873 1.000 27.53676 114 ASN A O 1
ATOM 1643 N N . GLN A 1 116 ? 7.00507 7.02004 -47.15987 1.000 26.01052 115 GLN A N 1
ATOM 1644 C CA . GLN A 1 116 ? 8.26105 7.60129 -47.56621 1.000 26.80796 115 GLN A CA 1
ATOM 1645 C C . GLN A 1 116 ? 9.17341 7.79758 -46.35990 1.000 28.31165 115 GLN A C 1
ATOM 1646 O O . GLN A 1 116 ? 10.37100 8.04785 -46.53297 1.000 34.06180 115 GLN A O 1
ATOM 1660 N N . THR A 1 117 ? 8.61144 7.75935 -45.14445 1.000 26.25033 116 THR A N 1
ATOM 1661 C CA . THR A 1 117 ? 9.35548 8.03053 -43.91570 1.000 25.59112 116 THR A CA 1
ATOM 1662 C C . THR A 1 117 ? 9.27842 6.88004 -42.91201 1.000 27.11751 116 THR A C 1
ATOM 1663 O O . THR A 1 117 ? 8.98610 7.07258 -41.72477 1.000 30.73397 116 THR A O 1
ATOM 1674 N N . SER A 1 118 ? 9.67427 5.70804 -43.36298 1.000 24.48629 117 SER A N 1
ATOM 1675 C CA . SER A 1 118 ? 9.74017 4.50795 -42.56434 1.000 22.26630 117 SER A CA 1
ATOM 1676 C C . SER A 1 118 ? 11.01163 4.52351 -41.72506 1.000 25.03209 117 SER A C 1
ATOM 1677 O O . SER A 1 118 ? 11.92993 5.31878 -41.94893 1.000 26.66628 117 SER A O 1
ATOM 1685 N N . THR A 1 119 ? 11.03086 3.65202 -40.71633 1.000 25.70834 118 THR A N 1
ATOM 1686 C CA . THR A 1 119 ? 12.17005 3.50821 -39.82276 1.000 24.99600 118 THR A CA 1
ATOM 1687 C C . THR A 1 119 ? 13.09039 2.41519 -40.36146 1.000 21.15106 118 THR A C 1
ATOM 1688 O O . THR A 1 119 ? 12.62848 1.32526 -40.69565 1.000 22.17218 118 THR A O 1
ATOM 1699 N N . PHE A 1 120 ? 14.39800 2.69880 -40.41835 1.000 24.86220 119 PHE A N 1
ATOM 1700 C CA . PHE A 1 120 ? 15.37139 1.68913 -40.81521 1.000 23.44102 119 PHE A CA 1
ATOM 1701 C C . PHE A 1 120 ? 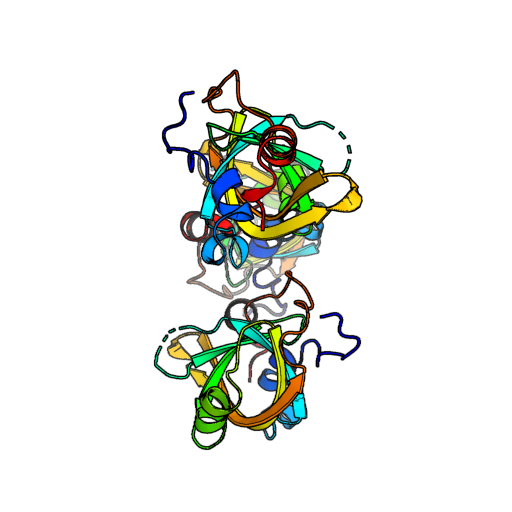15.46148 0.61899 -39.73809 1.000 24.47842 119 PHE A C 1
ATOM 1702 O O . PHE A 1 120 ? 15.68433 0.93113 -38.56411 1.000 26.85080 119 PHE A O 1
ATOM 1719 N N . LEU A 1 121 ? 15.30966 -0.63817 -40.13209 1.000 22.47344 120 LEU A N 1
ATOM 1720 C CA . LEU A 1 121 ? 15.23596 -1.71282 -39.14601 1.000 21.72333 120 LEU A CA 1
ATOM 1721 C C . LEU A 1 121 ? 16.47939 -1.76754 -38.28427 1.000 26.67670 120 LEU A C 1
ATOM 1722 O O . LEU A 1 121 ? 16.38162 -2.02052 -37.07489 1.000 25.70257 120 LEU A O 1
ATOM 1738 N N . ASP A 1 122 ? 17.65939 -1.56128 -38.87475 1.000 26.25114 121 ASP A N 1
ATOM 1739 C CA . ASP A 1 122 ? 18.87876 -1.66227 -38.07863 1.000 26.88518 121 ASP A CA 1
ATOM 1740 C C . ASP A 1 122 ? 18.85860 -0.62199 -36.96456 1.000 28.39892 121 ASP A C 1
ATOM 1741 O O . ASP A 1 122 ? 19.37447 -0.85916 -35.85834 1.000 30.34248 121 ASP A O 1
ATOM 1750 N N . ASN A 1 123 ? 18.33613 0.56978 -37.26666 1.000 26.50621 122 ASN A N 1
ATOM 1751 C CA . ASN A 1 123 ? 18.26341 1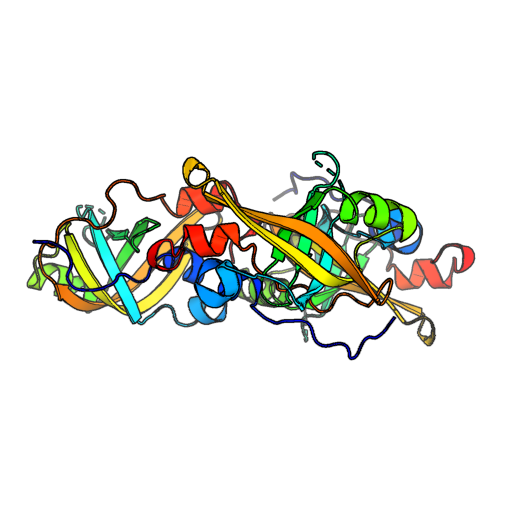.62207 -36.26392 1.000 28.13580 122 ASN A CA 1
ATOM 1752 C C . ASN A 1 123 ? 17.29038 1.23768 -35.16551 1.000 28.62896 122 ASN A C 1
ATOM 1753 O O . ASN A 1 123 ? 17.54239 1.49953 -33.97588 1.000 32.58117 122 ASN A O 1
ATOM 1764 N N . TYR A 1 124 ? 16.17090 0.61738 -35.54453 1.000 27.71072 123 TYR A N 1
ATOM 1765 C CA . TYR A 1 124 ? 15.18879 0.20020 -34.55516 1.000 27.81003 123 TYR A CA 1
ATOM 1766 C C . TYR A 1 124 ? 15.80237 -0.77332 -33.55167 1.000 31.11967 123 TYR A C 1
ATOM 1767 O O . TYR A 1 124 ? 15.65963 -0.59659 -32.33655 1.000 32.08495 123 TYR A O 1
ATOM 1785 N N . PHE A 1 125 ? 16.48806 -1.81711 -34.03946 1.000 25.94398 124 PHE A N 1
ATOM 1786 C CA . PHE A 1 125 ? 17.02178 -2.81472 -33.11724 1.000 27.47453 124 PHE A CA 1
ATOM 1787 C C . PHE A 1 125 ? 18.21516 -2.27426 -32.35204 1.000 35.22239 124 PHE A C 1
ATOM 1788 O O . PHE A 1 125 ? 18.42815 -2.68234 -31.22033 1.000 34.52277 124 PHE A O 1
ATOM 1805 N N . SER A 1 126 ? 18.95016 -1.29638 -32.87619 1.000 30.86846 125 SER A N 1
ATOM 1806 C CA . SER A 1 126 ? 20.10523 -0.78898 -32.11693 1.000 34.06501 125 SER A CA 1
ATOM 1807 C C . SER A 1 126 ? 19.70030 0.01818 -30.91589 1.000 51.90569 125 SER A C 1
ATOM 1808 O O . SER A 1 126 ? 20.32670 -0.06727 -29.82943 1.000 44.92728 125 SER A O 1
ATOM 1816 N N . GLU A 1 127 ? 18.59970 0.74659 -31.07166 1.000 35.55864 126 GLU A N 1
ATOM 1817 C CA . GLU A 1 127 ? 18.01263 1.38565 -29.87183 1.000 50.24933 126 GLU A CA 1
ATOM 1818 C C . GLU A 1 127 ? 16.99743 0.49640 -29.04118 1.000 41.76024 126 GLU A C 1
ATOM 1819 O O . GLU A 1 127 ? 16.63715 0.84889 -27.88784 1.000 44.19663 126 GLU A O 1
ATOM 1831 N N . HIS A 1 128 ? 16.58761 -0.68257 -29.51403 1.000 36.69519 127 HIS A N 1
ATOM 1832 C CA . HIS A 1 128 ? 15.79250 -1.64076 -28.73100 1.000 37.90142 127 HIS A CA 1
ATOM 1833 C C . HIS A 1 128 ? 16.51056 -2.98544 -28.78385 1.000 34.31196 127 HIS A C 1
ATOM 1834 O O . HIS A 1 128 ? 15.98026 -3.97810 -29.29972 1.000 35.24574 127 HIS A O 1
ATOM 1848 N N . PRO A 1 129 ? 17.73746 -3.04379 -28.23514 1.000 45.03148 128 PRO A N 1
ATOM 1849 C CA . PRO A 1 129 ? 18.57387 -4.25740 -28.37438 1.000 51.77252 128 PRO A CA 1
ATOM 1850 C C . PRO A 1 129 ? 17.93403 -5.45962 -27.70765 1.000 44.94440 128 PRO A C 1
ATOM 1851 O O . PRO A 1 129 ? 18.17880 -6.61476 -28.08480 1.000 48.81264 128 PRO A O 1
ATOM 1862 N N . ASN A 1 130 ? 17.08958 -5.19131 -26.72154 1.000 39.29598 129 ASN A N 1
ATOM 1863 C CA . ASN A 1 130 ? 16.28108 -6.22515 -26.10805 1.000 47.39398 129 ASN A CA 1
ATOM 1864 C C . ASN A 1 130 ? 15.39664 -7.04666 -26.99131 1.000 49.78527 129 ASN A C 1
ATOM 1865 O O . ASN A 1 130 ? 15.02263 -8.15693 -26.60597 1.000 44.66967 129 ASN A O 1
ATOM 1876 N N . GLU A 1 131 ? 14.98113 -6.51529 -28.11575 1.000 32.84978 130 GLU A N 1
ATOM 1877 C CA . GLU A 1 131 ? 13.96241 -7.19560 -28.88850 1.000 36.48082 130 GLU A CA 1
ATOM 1878 C C . GLU A 1 131 ? 14.50408 -8.26700 -29.80875 1.000 32.78496 130 GLU A C 1
ATOM 1879 O O . GLU A 1 131 ? 13.76637 -9.19806 -30.13740 1.000 36.65397 130 GLU A O 1
ATOM 1891 N N . THR A 1 132 ? 15.75288 -8.15756 -30.25164 1.000 28.77188 131 THR A N 1
ATOM 1892 C CA . THR A 1 132 ? 16.21268 -8.97360 -31.35462 1.000 25.08822 131 THR A CA 1
ATOM 1893 C C . THR A 1 132 ? 16.47546 -10.42299 -30.98157 1.000 25.94597 131 THR A C 1
ATOM 1894 O O . THR A 1 132 ? 16.95402 -10.73691 -29.88396 1.000 27.90605 131 THR A O 1
ATOM 1905 N N . LEU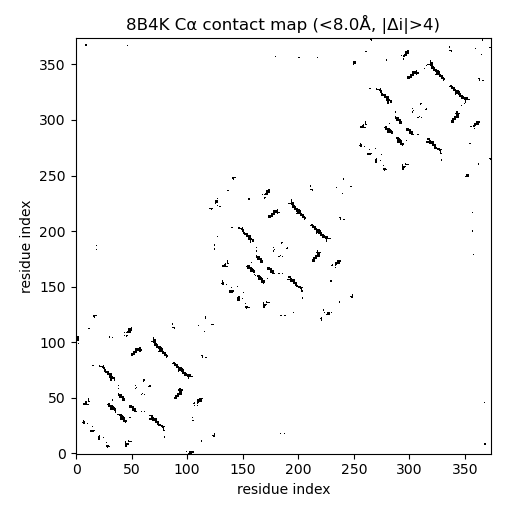 A 1 133 ? 16.17220 -11.30608 -31.92833 1.000 25.20032 132 LEU A N 1
ATOM 1906 C CA . LEU A 1 133 ? 16.57875 -12.68711 -31.87851 1.000 25.81120 132 LEU A CA 1
ATOM 1907 C C . LEU A 1 133 ? 18.06971 -12.73465 -32.19838 1.000 28.62606 132 LEU A C 1
ATOM 1908 O O . LEU A 1 133 ? 18.70958 -13.79061 -32.17137 1.000 26.41286 132 LEU A O 1
ATOM 1925 N N . GLY B 1 1 ? 37.27149 -12.68048 -25.93645 1.000 50.16096 0 GLY B N 1
ATOM 1926 C CA . GLY B 1 1 ? 37.94178 -11.41885 -25.49924 1.000 42.37769 0 GLY B CA 1
ATOM 1927 C C . GLY B 1 1 ? 37.48572 -11.15293 -24.07687 1.000 37.17019 0 GLY B C 1
ATOM 1928 O O . GLY B 1 1 ? 36.54562 -11.77875 -23.64167 1.000 36.63815 0 GLY B O 1
ATOM 1934 N N . PRO B 1 2 ? 38.15567 -10.24203 -23.37943 1.000 38.82261 1 PRO B N 1
ATOM 1935 C CA . PRO 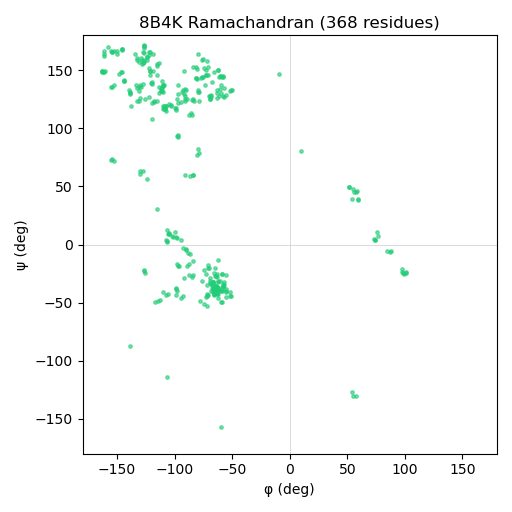B 1 2 ? 37.76724 -9.94873 -21.99972 1.000 38.98501 1 PRO B CA 1
ATOM 1936 C C . PRO B 1 2 ? 36.36116 -9.38943 -21.97179 1.000 36.94572 1 PRO B C 1
ATOM 1937 O O . PRO B 1 2 ? 35.94658 -8.67299 -22.88464 1.000 40.39123 1 PRO B O 1
ATOM 1948 N N . SER B 1 3 ? 35.65589 -9.65358 -20.86384 1.000 35.71022 2 SER B N 1
ATOM 1949 C CA . SER B 1 3 ? 34.32042 -9.10825 -20.69138 1.000 34.70792 2 SER B CA 1
ATOM 1950 C C . SER B 1 3 ? 34.47796 -7.65901 -20.26932 1.000 43.38151 2 SER B C 1
ATOM 1951 O O . SER B 1 3 ? 35.10344 -7.37123 -19.24665 1.000 39.43490 2 SER B O 1
ATOM 1959 N N . SER B 1 4 ? 33.88436 -6.74561 -21.02195 1.000 37.74553 3 SER B N 1
ATOM 1960 C CA . SER B 1 4 ? 34.01953 -5.34073 -20.67704 1.000 39.72634 3 SER B CA 1
ATOM 1961 C C . SER B 1 4 ? 32.87988 -4.85916 -19.79921 1.000 44.35306 3 SER B C 1
ATOM 1962 O O . SER B 1 4 ? 32.89173 -3.71016 -19.34765 1.000 60.19113 3 SER B O 1
ATOM 1970 N N . VAL B 1 5 ? 31.91664 -5.72169 -19.52474 1.000 37.73409 4 VAL B N 1
ATOM 1971 C CA . VAL B 1 5 ? 30.82665 -5.43555 -18.60553 1.000 34.35661 4 VAL B CA 1
ATOM 1972 C C . VAL B 1 5 ? 31.01545 -6.30196 -17.37162 1.000 41.32049 4 VAL B C 1
ATOM 1973 O O . VAL B 1 5 ? 31.29966 -7.49811 -17.49303 1.000 38.83294 4 VAL B O 1
ATOM 1986 N N . GLN B 1 6 ? 30.85083 -5.70397 -16.19247 1.000 37.03335 5 GLN B N 1
ATOM 1987 C CA . GLN B 1 6 ? 30.96941 -6.43320 -14.93188 1.000 40.48050 5 GLN B CA 1
ATOM 1988 C C . GLN B 1 6 ? 29.75314 -7.32200 -14.70840 1.000 33.29447 5 GLN B C 1
ATOM 1989 O O . GLN B 1 6 ? 28.61821 -6.94044 -15.00978 1.000 34.39724 5 GLN B O 1
ATOM 2003 N N . LEU B 1 7 ? 30.00197 -8.54221 -14.24634 1.000 35.30787 6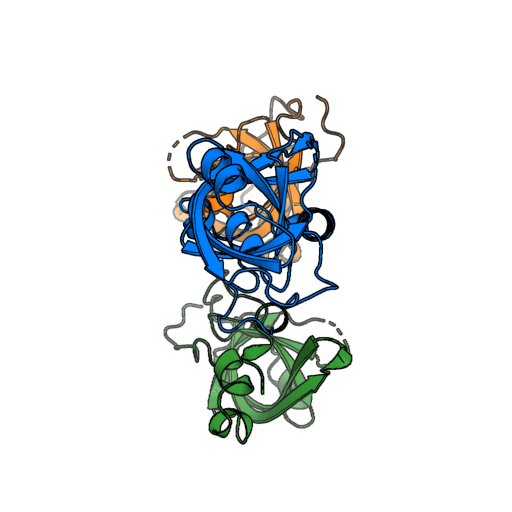 LEU B N 1
ATOM 2004 C CA . LEU B 1 7 ? 28.89044 -9.37692 -13.83468 1.000 32.52610 6 LEU B CA 1
ATOM 2005 C C . LEU B 1 7 ? 28.28683 -8.85203 -12.52777 1.000 35.31059 6 LEU B C 1
ATOM 2006 O O . LEU B 1 7 ? 28.92196 -8.12744 -11.74974 1.000 37.10792 6 LEU B O 1
ATOM 2022 N N . SER B 1 8 ? 27.02825 -9.23381 -12.29612 1.000 31.95989 7 SER B N 1
ATOM 2023 C CA . SER B 1 8 ? 26.30340 -8.88054 -11.06358 1.000 29.32719 7 SER B CA 1
ATOM 2024 C C . SER B 1 8 ? 26.78452 -9.84982 -9.98425 1.000 33.62837 7 SER B C 1
ATOM 2025 O O . SER B 1 8 ? 26.17341 -10.88493 -9.71626 1.000 32.31739 7 SER B O 1
ATOM 2033 N N . ARG B 1 9 ? 27.93618 -9.52193 -9.39318 1.000 35.25437 8 ARG B N 1
ATOM 2034 C CA . ARG B 1 9 ? 28.63411 -10.44926 -8.51171 1.000 32.54603 8 ARG B CA 1
ATOM 2035 C C . ARG B 1 9 ? 27.74847 -10.88305 -7.35416 1.000 39.08524 8 ARG B C 1
ATOM 2036 O O . ARG B 1 9 ? 27.22921 -10.04170 -6.62355 1.000 39.30185 8 ARG B O 1
ATOM 2040 N N . GLY B 1 10 ? 27.61542 -12.19438 -7.16195 1.000 33.96574 9 GLY B N 1
ATOM 2041 C CA . GLY B 1 10 ? 26.85107 -12.68873 -6.02872 1.000 37.92555 9 GLY B CA 1
ATOM 2042 C C . GLY B 1 10 ? 25.35187 -12.53695 -6.14242 1.000 36.03480 9 GLY B C 1
ATOM 2043 O O . GLY B 1 10 ? 24.63539 -12.87217 -5.20136 1.000 36.98580 9 GLY B O 1
ATOM 2047 N N . ASP B 1 11 ? 24.83680 -12.06735 -7.28030 1.000 31.06675 10 ASP B N 1
ATOM 2048 C CA . ASP B 1 11 ? 23.41309 -11.77872 -7.36200 1.000 32.40082 10 ASP B CA 1
ATOM 2049 C C . ASP B 1 11 ? 22.55606 -13.02960 -7.19258 1.000 31.82391 10 ASP B C 1
ATOM 2050 O O . ASP B 1 11 ? 21.38717 -12.92943 -6.78950 1.000 32.09482 10 ASP B O 1
ATOM 2059 N N . PHE B 1 12 ? 23.07239 -14.21272 -7.53991 1.000 30.00808 11 PHE B N 1
ATOM 2060 C CA . PHE B 1 12 ? 22.25556 -15.40734 -7.34283 1.000 32.06373 11 PHE B CA 1
ATOM 2061 C C . PHE B 1 12 ? 21.96498 -15.59033 -5.85823 1.000 33.27290 11 PHE B C 1
ATOM 2062 O O . PHE B 1 12 ? 20.87268 -16.02392 -5.46517 1.000 31.91671 11 PHE B O 1
ATOM 2079 N N . HIS B 1 13 ? 22.93775 -15.26232 -5.01365 1.000 31.29034 12 HIS B N 1
ATOM 2080 C CA . HIS B 1 13 ? 22.69035 -15.29117 -3.58191 1.000 31.93322 12 HIS B CA 1
ATOM 2081 C C . HIS B 1 13 ? 21.64475 -14.26210 -3.18857 1.000 37.94883 12 HIS B C 1
ATOM 2082 O O . HIS B 1 13 ? 20.77273 -14.53801 -2.35614 1.000 36.40485 12 HIS B O 1
ATOM 2096 N N . SER B 1 14 ? 21.71337 -13.06648 -3.76753 1.000 33.44345 13 SER B N 1
ATOM 2097 C CA . SER B 1 14 ? 20.74866 -12.03500 -3.41421 1.000 38.61946 13 SER B CA 1
ATOM 2098 C C . SER B 1 14 ? 19.34106 -12.44197 -3.80961 1.000 34.78727 13 SER B C 1
ATOM 2099 O O . SER B 1 14 ? 18.39240 -12.18778 -3.06657 1.000 35.78747 13 SER B O 1
ATOM 2107 N N . ILE B 1 15 ? 19.18247 -13.07725 -4.97130 1.000 33.34464 14 ILE B N 1
ATOM 2108 C CA . ILE B 1 15 ? 17.84252 -13.40265 -5.44798 1.000 32.22384 14 ILE B CA 1
ATOM 2109 C C . ILE B 1 15 ? 17.10791 -14.26050 -4.42610 1.000 34.69614 14 ILE B C 1
ATOM 2110 O O . ILE B 1 15 ? 15.89145 -14.13614 -4.25995 1.000 34.51298 14 ILE B O 1
ATOM 2126 N N . PHE B 1 16 ? 17.81868 -15.15853 -3.75046 1.000 30.97369 15 PHE B N 1
ATOM 2127 C CA . PHE B 1 16 ? 17.17175 -16.11345 -2.86672 1.000 34.55576 15 PHE B CA 1
ATOM 2128 C C . PHE B 1 16 ? 17.35799 -15.77844 -1.39250 1.000 34.10774 15 PHE B C 1
ATOM 2129 O O . PHE B 1 16 ? 16.99530 -16.58932 -0.53001 1.000 36.64749 15 PHE B O 1
ATOM 2146 N N . THR B 1 17 ? 17.89470 -14.60019 -1.07727 1.000 38.91677 16 THR B N 1
ATOM 2147 C CA . THR B 1 17 ? 17.97896 -14.13999 0.31141 1.000 36.27259 16 THR B CA 1
ATOM 2148 C C . THR B 1 17 ? 17.38122 -12.76094 0.55007 1.000 37.18810 16 THR B C 1
ATOM 2149 O O . THR B 1 17 ? 17.02981 -12.45607 1.69063 1.000 39.75967 16 THR B O 1
ATOM 2160 N N . ASN B 1 18 ? 17.25905 -11.91968 -0.46116 1.000 38.99811 17 ASN B N 1
ATOM 2161 C CA . ASN B 1 18 ? 16.71831 -10.57271 -0.32879 1.000 35.63799 17 ASN B CA 1
ATOM 2162 C C . ASN B 1 18 ? 15.35463 -10.53435 -0.99712 1.000 37.31066 17 ASN B C 1
ATOM 2163 O O . ASN B 1 18 ? 15.25015 -10.80537 -2.19742 1.000 36.21426 17 ASN B O 1
ATOM 2174 N N . LYS B 1 19 ? 14.31123 -10.21984 -0.22088 1.000 41.53917 18 LYS B N 1
ATOM 2175 C CA . LYS B 1 19 ? 12.94663 -10.34511 -0.72968 1.000 35.92181 18 LYS B CA 1
ATOM 2176 C C . LYS B 1 19 ? 12.68470 -9.39872 -1.89768 1.000 36.09884 18 LYS B C 1
ATOM 2177 O O . LYS B 1 19 ? 11.93964 -9.74007 -2.82809 1.000 39.89386 18 LYS B O 1
ATOM 2196 N N . GLN B 1 20 ? 13.24623 -8.19047 -1.85092 1.000 42.87120 19 GLN B N 1
ATOM 2197 C CA . GLN B 1 20 ? 13.02179 -7.25322 -2.94550 1.000 44.81450 19 GLN B CA 1
ATOM 2198 C C . GLN B 1 20 ? 13.59336 -7.80309 -4.24274 1.000 43.57462 19 GLN B C 1
ATOM 2199 O O . GLN B 1 20 ? 12.98511 -7.67289 -5.31000 1.000 39.19655 19 GLN B O 1
ATOM 2203 N N . ARG B 1 21 ? 14.74689 -8.45521 -4.16293 1.000 37.97332 20 ARG B N 1
ATOM 2204 C CA . ARG B 1 21 ? 15.37055 -9.05386 -5.33771 1.000 38.38192 20 ARG B CA 1
ATOM 2205 C C . ARG B 1 21 ? 14.59248 -10.28542 -5.80242 1.000 36.35006 20 ARG B C 1
ATOM 2206 O O . ARG B 1 21 ? 14.28832 -10.44050 -6.98921 1.000 36.33786 20 ARG B O 1
ATOM 2227 N N . TYR B 1 22 ? 14.20482 -11.13904 -4.85961 1.000 32.86574 21 TYR B N 1
ATOM 2228 C CA . TYR B 1 22 ? 13.41081 -12.33194 -5.14502 1.000 30.07525 21 TYR B CA 1
ATOM 2229 C C . TYR B 1 22 ? 12.12595 -11.98029 -5.87800 1.000 34.92170 21 TYR B C 1
ATOM 2230 O O . TYR B 1 22 ? 11.70876 -12.69742 -6.79919 1.000 34.85502 21 TYR B O 1
ATOM 2248 N N . ASP B 1 23 ? 11.50606 -10.86272 -5.49814 1.000 34.62815 22 ASP B N 1
ATOM 2249 C CA . ASP B 1 23 ? 10.25251 -10.43525 -6.10351 1.000 37.23262 22 ASP B CA 1
ATOM 2250 C C . ASP B 1 23 ? 10.42532 -9.94396 -7.53669 1.000 35.94904 22 ASP B C 1
ATOM 2251 O O . ASP B 1 23 ? 9.44321 -9.90054 -8.28713 1.000 38.27619 22 ASP B O 1
ATOM 2260 N N . ASN B 1 24 ? 11.64200 -9.55748 -7.92873 1.000 34.18292 23 ASN B N 1
ATOM 2261 C CA . ASN B 1 24 ? 11.89720 -9.00064 -9.26115 1.000 36.90845 23 ASN B CA 1
ATOM 2262 C C . ASN B 1 24 ? 13.33618 -9.28937 -9.65951 1.000 32.63433 23 ASN B C 1
ATOM 2263 O O . ASN B 1 24 ? 14.18110 -8.38641 -9.69939 1.000 36.45744 23 ASN B O 1
ATOM 2274 N N . PRO B 1 25 ? 13.65222 -10.55020 -9.97262 1.000 30.79520 24 PRO B N 1
ATOM 2275 C CA . PRO B 1 25 ? 15.06241 -10.94793 -10.15302 1.000 30.59197 24 PRO B CA 1
ATOM 2276 C C . PRO B 1 25 ? 15.57194 -10.65997 -11.55815 1.000 33.89135 24 PRO B C 1
ATOM 2277 O O . PRO B 1 25 ? 15.96029 -11.56492 -12.28609 1.000 29.53734 24 PRO B O 1
ATOM 2288 N N . THR B 1 26 ? 15.53324 -9.38990 -11.94077 1.000 28.73396 25 THR B N 1
ATOM 2289 C CA . THR B 1 26 ? 15.83788 -8.96696 -13.29912 1.000 27.83688 25 THR B CA 1
ATOM 2290 C C . THR B 1 26 ? 16.97878 -7.95667 -13.33256 1.000 32.54702 25 THR B C 1
ATOM 2291 O O . THR B 1 26 ? 17.37879 -7.38420 -12.32311 1.000 33.11335 25 THR B O 1
ATOM 2302 N N . GLY B 1 27 ? 17.51673 -7.73914 -14.53340 1.000 29.28440 26 GLY B N 1
ATOM 2303 C CA . GLY B 1 27 ? 18.59173 -6.79306 -14.70975 1.000 32.99669 26 GLY B CA 1
ATOM 2304 C C . GLY B 1 27 ? 19.97243 -7.34006 -14.41977 1.000 30.81670 26 GLY B C 1
ATOM 2305 O O . GLY B 1 27 ? 20.96182 -6.62686 -14.62748 1.000 33.66701 26 GLY B O 1
ATOM 2309 N N . GLY B 1 28 ? 20.07721 -8.56976 -13.93224 1.000 27.27648 27 GLY B N 1
ATOM 2310 C CA . GLY B 1 28 ? 21.37514 -9.11840 -13.61941 1.000 28.64646 27 GLY B CA 1
ATOM 2311 C C . GLY B 1 28 ? 22.15222 -9.46835 -14.86948 1.000 27.78076 27 GLY B C 1
ATOM 2312 O O . GLY B 1 28 ? 21.58411 -9.89082 -15.86841 1.000 27.05943 27 GLY B O 1
ATOM 2316 N N . VAL B 1 29 ? 23.46988 -9.29005 -14.77945 1.000 28.65669 28 VAL B N 1
ATOM 2317 C CA . VAL B 1 29 ? 24.41680 -9.59757 -15.85401 1.000 27.13939 28 VAL B CA 1
ATOM 2318 C C . VAL B 1 29 ? 25.17918 -10.83909 -15.43304 1.000 29.17521 28 VAL B C 1
ATOM 2319 O O . VAL B 1 29 ? 25.81234 -10.85841 -14.36336 1.000 29.68645 28 VAL B O 1
ATOM 2332 N N . TYR B 1 30 ? 25.05532 -11.89219 -16.23052 1.000 26.80290 29 TYR B N 1
ATOM 2333 C CA . TYR B 1 30 ? 25.58786 -13.19631 -15.89265 1.000 26.51020 29 TYR B CA 1
ATOM 2334 C C . TYR B 1 30 ? 26.35369 -13.75740 -17.07502 1.000 25.57383 29 TYR B C 1
ATOM 2335 O O . TYR B 1 30 ? 26.15698 -13.34911 -18.22089 1.000 26.51249 29 TYR B O 1
ATOM 2353 N N . GLN B 1 31 ? 27.21166 -14.72134 -16.79246 1.000 28.11706 30 GLN B N 1
ATOM 2354 C CA . GLN B 1 31 ? 27.97532 -15.39744 -17.83318 1.000 28.46959 30 GLN B CA 1
ATOM 2355 C C . GLN B 1 31 ? 27.49399 -16.83130 -17.98655 1.000 28.15019 30 GLN B C 1
ATOM 2356 O O . GLN B 1 31 ? 27.28159 -17.54302 -17.00578 1.000 30.69375 30 GLN B O 1
ATOM 2370 N N . VAL B 1 32 ? 27.35527 -17.27429 -19.23454 1.000 27.96475 31 VAL B N 1
ATOM 2371 C CA . VAL B 1 32 ? 26.96769 -18.65596 -19.45974 1.000 26.60712 31 VAL B CA 1
ATOM 2372 C C . VAL B 1 32 ? 28.12065 -19.56001 -19.05168 1.000 28.16638 31 VAL B C 1
ATOM 2373 O O . VAL B 1 32 ? 29.25665 -19.41474 -19.52441 1.000 31.58484 31 VAL B O 1
ATOM 2386 N N . TYR B 1 33 ? 27.82735 -20.50170 -18.15531 1.000 30.60096 32 TYR B N 1
ATOM 2387 C CA . TYR B 1 33 ? 28.81049 -21.39092 -17.56658 1.000 30.96156 32 TYR B CA 1
ATOM 2388 C C . TYR B 1 33 ? 28.84387 -22.74476 -18.25685 1.000 37.28856 32 TYR B C 1
ATOM 2389 O O . TYR B 1 33 ? 29.92743 -23.27545 -18.51376 1.000 41.01630 32 TYR B O 1
ATOM 2407 N N . ASN B 1 34 ? 27.68410 -23.29063 -18.61283 1.000 33.97207 33 ASN B N 1
ATOM 2408 C CA . ASN B 1 34 ? 27.62368 -24.55050 -19.34198 1.000 39.77132 33 ASN B CA 1
ATOM 2409 C C . ASN B 1 34 ? 26.26395 -24.68322 -20.01682 1.000 43.07765 33 ASN B C 1
ATOM 2410 O O . ASN B 1 34 ? 25.25519 -24.17416 -19.52335 1.000 37.59179 33 ASN B O 1
ATOM 2414 N N . THR B 1 35 ? 26.25865 -25.36674 -21.16018 1.000 43.15548 34 THR B N 1
ATOM 2415 C CA . THR B 1 35 ? 25.04899 -25.74714 -21.87867 1.000 42.89447 34 THR B CA 1
ATOM 2416 C C . THR B 1 35 ? 25.10168 -27.25041 -22.13177 1.000 49.34236 34 THR B C 1
ATOM 2417 O O . THR B 1 35 ? 26.11754 -27.90660 -21.88855 1.000 53.79921 34 THR B O 1
ATOM 2428 N N . ARG B 1 36 ? 23.98208 -27.80890 -22.57726 1.000 57.10306 35 ARG B N 1
ATOM 2429 C CA . ARG B 1 36 ? 23.90627 -29.24643 -22.83346 1.000 67.63082 35 ARG B CA 1
ATOM 2430 C C . ARG B 1 36 ? 23.14677 -29.54025 -24.12503 1.000 82.03409 35 ARG B C 1
ATOM 2431 O O . ARG B 1 36 ? 22.46631 -30.56102 -24.23953 1.000 88.61655 35 ARG B O 1
ATOM 2435 N N . LYS B 1 46 ? 17.50978 -29.68407 -21.87869 1.000 72.16058 45 LYS B N 1
ATOM 2436 C CA . LYS B 1 46 ? 16.21016 -29.28958 -22.41374 1.000 72.51669 45 LYS B CA 1
ATOM 2437 C C . LYS B 1 46 ? 15.92127 -27.84302 -22.03961 1.000 71.31996 45 LYS B C 1
ATOM 2438 O O . LYS B 1 46 ? 14.94471 -27.57061 -21.34501 1.000 66.59815 45 LYS B O 1
ATOM 2441 N N . ASN B 1 47 ? 16.78554 -26.92647 -22.48512 1.000 64.50863 46 ASN B N 1
ATOM 2442 C CA . ASN B 1 47 ? 16.72994 -25.48435 -22.20810 1.000 45.79610 46 ASN B CA 1
ATOM 2443 C C . ASN B 1 47 ? 17.22292 -25.16347 -20.80153 1.000 42.93674 46 ASN B C 1
ATOM 2444 O O . ASN B 1 47 ? 17.14140 -23.99988 -20.36314 1.000 34.81816 46 ASN B O 1
ATOM 2455 N N . LEU B 1 48 ? 17.76118 -26.13953 -20.08552 1.000 38.11663 47 LEU B N 1
ATOM 2456 C CA . LEU B 1 48 ? 18.32157 -25.91273 -18.76021 1.000 41.78553 47 LEU B CA 1
ATOM 2457 C C . LEU B 1 48 ? 19.81644 -25.68346 -18.94357 1.000 45.73611 47 LEU B C 1
ATOM 2458 O O . LEU B 1 48 ? 20.51265 -26.52930 -19.51774 1.000 46.05018 47 LEU B O 1
ATOM 2474 N N . ILE B 1 49 ? 20.30403 -24.53489 -18.48105 1.000 35.97351 48 ILE B N 1
ATOM 2475 C CA . ILE B 1 49 ? 21.70773 -24.18349 -18.61213 1.000 30.87705 48 ILE B CA 1
ATOM 2476 C C . ILE B 1 49 ? 22.25729 -23.82789 -17.24135 1.000 36.15984 48 ILE B C 1
ATOM 2477 O O . ILE B 1 49 ? 21.52347 -23.72054 -16.25704 1.000 32.95757 48 ILE B O 1
ATOM 2493 N N . MET B 1 50 ? 23.56925 -23.66196 -17.18467 1.000 30.87333 49 MET B N 1
ATOM 2494 C CA . MET B 1 50 ? 24.24018 -23.18806 -15.98445 1.000 30.15853 49 MET B CA 1
ATOM 2495 C C . MET B 1 50 ? 24.78675 -21.80159 -16.27147 1.000 29.82019 49 MET B C 1
ATOM 2496 O O . MET B 1 50 ? 25.43188 -21.58269 -17.31550 1.000 29.12241 49 MET B O 1
ATOM 2510 N N . ILE B 1 51 ? 24.52851 -20.86751 -15.36025 1.000 28.96966 50 ILE B N 1
ATOM 2511 C CA . ILE B 1 51 ? 24.97874 -19.49371 -15.49184 1.000 25.62319 50 ILE B CA 1
ATOM 2512 C C . ILE B 1 51 ? 25.79066 -19.12468 -14.25250 1.000 30.22866 50 ILE B C 1
ATOM 2513 O O . ILE B 1 51 ? 25.71892 -19.78622 -13.20853 1.000 31.04312 50 ILE B O 1
ATOM 2529 N N . SER B 1 52 ? 26.58763 -18.05932 -14.38715 1.000 29.48481 51 SER B N 1
ATOM 2530 C CA . SER B 1 52 ? 27.52395 -17.63291 -13.34984 1.000 32.73478 51 SER B CA 1
ATOM 2531 C C . SER B 1 52 ? 27.35671 -16.14734 -13.06941 1.000 28.66714 51 SER B C 1
ATOM 2532 O O . SER B 1 52 ? 27.21026 -15.35212 -14.00350 1.000 28.87101 51 SER B O 1
ATOM 2540 N N . ASP B 1 53 ? 27.37836 -15.77030 -11.79099 1.000 29.76707 52 ASP B N 1
ATOM 2541 C CA . ASP B 1 53 ? 27.39172 -14.36149 -11.40654 1.000 30.73974 52 ASP B CA 1
ATOM 2542 C C . ASP B 1 53 ? 28.78396 -13.88609 -11.01708 1.000 35.44358 52 ASP B C 1
ATOM 2543 O O . ASP B 1 53 ? 28.93799 -12.73659 -10.59502 1.000 38.84311 52 ASP B O 1
ATOM 2552 N N . GLY B 1 54 ? 29.81108 -14.72892 -11.19990 1.000 33.86792 53 GLY B N 1
ATOM 2553 C CA . GLY B 1 54 ? 31.17295 -14.40214 -10.82753 1.000 36.79316 53 GLY B CA 1
ATOM 2554 C C . GLY B 1 54 ? 31.59381 -14.95421 -9.48380 1.000 39.30580 53 GLY B C 1
ATOM 2555 O O . GLY B 1 54 ? 32.79946 -15.10957 -9.23009 1.000 42.87418 53 GLY B O 1
ATOM 2559 N N . ILE B 1 55 ? 30.63971 -15.22726 -8.61132 1.000 37.43500 54 ILE B N 1
ATOM 2560 C CA . ILE B 1 55 ? 30.89496 -15.88678 -7.34135 1.000 39.62439 54 ILE B CA 1
ATOM 2561 C C . ILE B 1 55 ? 30.23605 -17.25823 -7.30742 1.000 39.42846 54 ILE B C 1
ATOM 2562 O O . ILE B 1 55 ? 30.87600 -18.26043 -6.97272 1.000 41.07741 54 ILE B O 1
ATOM 2578 N N . TYR B 1 56 ? 28.95752 -17.31820 -7.69229 1.000 35.38508 55 TYR B N 1
ATOM 2579 C CA . TYR B 1 56 ? 28.16062 -18.53031 -7.69770 1.000 35.89784 55 TYR B CA 1
ATOM 2580 C C . TYR B 1 56 ? 27.78913 -18.88318 -9.12984 1.000 35.17730 55 TYR B C 1
ATOM 2581 O O . TYR B 1 56 ? 27.71283 -18.01273 -10.00769 1.000 35.15206 55 TYR B O 1
ATOM 2599 N N . HIS B 1 57 ? 27.51618 -20.16502 -9.36449 1.000 36.74646 56 HIS B N 1
ATOM 2600 C CA . HIS B 1 57 ? 26.85664 -20.58095 -10.59966 1.000 35.46653 56 HIS B CA 1
ATOM 2601 C C . HIS B 1 57 ? 25.56923 -21.28616 -10.18355 1.000 32.22603 56 HIS B C 1
ATOM 2602 O O . HIS B 1 57 ? 25.46914 -21.82633 -9.06583 1.000 33.86949 56 HIS B O 1
ATOM 2616 N N . MET B 1 58 ? 24.54557 -21.18691 -11.03812 1.000 29.58256 57 MET B N 1
ATOM 2617 C CA . MET B 1 58 ? 23.27394 -21.79759 -10.70097 1.000 29.90602 57 MET B CA 1
ATOM 2618 C C . MET B 1 58 ? 22.58330 -22.20877 -11.99231 1.000 29.96484 57 MET B C 1
ATOM 2619 O O . MET B 1 58 ? 22.95652 -21.78042 -13.10390 1.000 29.26805 57 MET B O 1
ATOM 2633 N N . LYS B 1 59 ? 21.55241 -23.03284 -11.84612 1.000 33.44274 58 LYS B N 1
ATOM 2634 C CA . LYS B 1 59 ? 20.78078 -23.46394 -13.00574 1.000 27.95353 58 LYS B CA 1
ATOM 2635 C C . LYS B 1 59 ? 19.76867 -22.40480 -13.41702 1.000 28.66242 58 LYS B C 1
ATOM 2636 O O . LYS B 1 59 ? 19.15078 -21.74914 -12.57274 1.000 29.96651 58 LYS B O 1
ATOM 2655 N N . ALA B 1 60 ? 19.58727 -22.24908 -14.74138 1.000 27.39654 59 ALA B N 1
ATOM 2656 C CA . ALA B 1 60 ? 18.57892 -21.35806 -15.28116 1.000 27.98897 59 ALA B CA 1
ATOM 2657 C C . ALA B 1 60 ? 17.80408 -22.13731 -16.33042 1.000 29.95949 59 ALA B C 1
ATOM 2658 O O . ALA B 1 60 ? 18.40100 -22.85428 -17.13676 1.000 34.72516 59 ALA B O 1
ATOM 2665 N N . LEU B 1 61 ? 16.47871 -22.01974 -16.30172 1.000 27.54973 60 LEU B N 1
ATOM 2666 C CA . LEU B 1 61 ? 15.62332 -22.64372 -17.30328 1.000 28.42654 60 LEU B CA 1
ATOM 2667 C C . LEU B 1 61 ? 15.17525 -21.54545 -18.25629 1.000 30.02174 60 LEU B C 1
ATOM 2668 O O . LEU B 1 61 ? 14.53915 -20.57547 -17.82798 1.000 29.48311 60 LEU B O 1
ATOM 2684 N N . LEU B 1 62 ? 15.52121 -21.68320 -19.54332 1.000 27.78148 61 LEU B N 1
ATOM 2685 C CA . LEU B 1 62 ? 15.12521 -20.70868 -20.55015 1.000 32.33706 61 LEU B CA 1
ATOM 2686 C C . LEU B 1 62 ? 13.79158 -21.13983 -21.14707 1.000 28.86244 61 LEU B C 1
ATOM 2687 O O . LEU B 1 62 ? 13.64194 -22.27815 -21.60295 1.000 35.55816 61 LEU B O 1
ATOM 2703 N N . ARG B 1 63 ? 12.81247 -20.26097 -21.08369 1.000 29.22753 62 ARG B N 1
ATOM 2704 C CA . ARG B 1 63 ? 11.49019 -20.53272 -21.62814 1.000 30.60280 62 ARG B CA 1
ATOM 2705 C C . ARG B 1 63 ? 11.01470 -19.32880 -22.43434 1.000 32.09529 62 ARG B C 1
ATOM 2706 O O . ARG B 1 63 ? 11.59228 -18.24247 -22.38603 1.000 30.07647 62 ARG B O 1
ATOM 2727 N N . ASN B 1 64 ? 10.00085 -19.57013 -23.24971 1.000 36.28860 63 ASN B N 1
ATOM 2728 C CA . ASN B 1 64 ? 9.33614 -18.52887 -24.04350 1.000 34.19668 63 ASN B CA 1
ATOM 2729 C C . ASN B 1 64 ? 10.39177 -17.85141 -24.91261 1.000 35.35820 63 ASN B C 1
ATOM 2730 O O . ASN B 1 64 ? 11.16775 -18.53454 -25.59616 1.000 31.01895 63 ASN B O 1
ATOM 2741 N N . GLN B 1 65 ? 10.47170 -16.52765 -24.92393 1.000 30.07273 64 GLN B N 1
ATOM 2742 C CA . GLN B 1 65 ? 11.41015 -15.86848 -25.82247 1.000 30.04308 64 GLN B CA 1
ATOM 2743 C C . GLN B 1 65 ? 12.85807 -16.22723 -25.52785 1.000 27.84453 64 GLN B C 1
ATOM 2744 O O . GLN B 1 65 ? 13.69720 -16.22775 -26.43519 1.000 30.33089 64 GLN B O 1
ATOM 2758 N N . ALA B 1 66 ? 13.19376 -16.48092 -24.26140 1.000 26.13564 65 ALA B N 1
ATOM 2759 C CA . ALA B 1 66 ? 14.56273 -16.84967 -23.94534 1.000 26.38573 65 ALA B CA 1
ATOM 2760 C C . ALA B 1 66 ? 14.93548 -18.18264 -24.57455 1.000 25.25422 65 ALA B C 1
ATOM 2761 O O . ALA B 1 66 ? 16.08529 -18.39018 -24.97958 1.000 27.01951 65 ALA B O 1
ATOM 2768 N N . ALA B 1 67 ? 13.98283 -19.10883 -24.65089 1.000 27.23937 66 ALA B N 1
ATOM 2769 C CA . ALA B 1 67 ? 14.23731 -20.36270 -25.36002 1.000 30.42939 66 ALA B CA 1
ATOM 2770 C C . ALA B 1 67 ? 14.45229 -20.12018 -26.85364 1.000 30.27726 66 ALA B C 1
ATOM 2771 O O . ALA B 1 67 ? 15.31468 -20.75114 -27.47418 1.000 30.07885 66 ALA B O 1
ATOM 2778 N N . SER B 1 68 ? 13.69321 -19.19965 -27.44183 1.000 28.76700 67 SER B N 1
ATOM 2779 C CA . SER B 1 68 ? 13.89377 -18.88495 -28.85895 1.000 27.85547 67 SER B CA 1
ATOM 2780 C C . SER B 1 68 ? 15.25628 -18.25246 -29.10102 1.000 29.84967 67 SER B C 1
ATOM 2781 O O . SER B 1 68 ? 15.93376 -18.58633 -30.07583 1.000 29.63763 67 SER B O 1
ATOM 2789 N N . LYS B 1 69 ? 15.66478 -17.32622 -28.23665 1.000 27.58368 68 LYS B N 1
ATOM 2790 C CA . LYS B 1 69 ? 16.96226 -16.68595 -28.38394 1.000 30.54530 68 LYS B CA 1
ATOM 2791 C C . LYS B 1 69 ? 18.10331 -17.66241 -28.13302 1.000 28.46763 68 LYS B C 1
ATOM 2792 O O . LYS B 1 69 ? 19.16008 -17.54283 -28.74495 1.000 29.96868 68 LYS B O 1
ATOM 2811 N N . PHE B 1 70 ? 17.92463 -18.60995 -27.21199 1.000 27.13675 69 PHE B N 1
ATOM 2812 C CA . PHE B 1 70 ? 18.93629 -19.63738 -27.00208 1.000 27.76631 69 PHE B CA 1
ATOM 2813 C C . PHE B 1 70 ? 19.29067 -20.29814 -28.33303 1.000 30.48564 69 PHE B C 1
ATOM 2814 O O . PHE B 1 70 ? 20.46812 -20.49272 -28.65083 1.000 30.00290 69 PHE B O 1
ATOM 2831 N N . GLN B 1 71 ? 18.27272 -20.61869 -29.13978 1.000 28.33639 70 GLN B N 1
ATOM 2832 C CA . GLN B 1 71 ? 18.49441 -21.18962 -30.45919 1.000 29.31532 70 GLN B CA 1
ATOM 2833 C C . GLN B 1 71 ? 19.05298 -20.16001 -31.42689 1.000 33.19025 70 GLN B C 1
ATOM 2834 O O . GLN B 1 71 ? 20.03806 -20.42033 -32.13338 1.000 35.88369 70 GLN B O 1
ATOM 2848 N N . SER B 1 72 ? 18.38053 -19.01610 -31.55249 1.000 28.18016 71 SER B N 1
ATOM 2849 C CA . SER B 1 72 ? 18.76137 -18.08824 -32.61581 1.000 28.82452 71 SER B CA 1
ATOM 2850 C C . SER B 1 72 ? 20.15181 -17.49149 -32.40099 1.000 28.34868 71 SER B C 1
ATOM 2851 O O . SER B 1 72 ? 20.85293 -17.19753 -33.38536 1.000 32.11196 71 SER B O 1
ATOM 2859 N N . MET B 1 73 ? 20.56308 -17.29556 -31.15312 1.000 30.67460 72 MET B N 1
ATOM 2860 C CA . MET B 1 73 ? 21.87569 -16.75489 -30.82526 1.000 29.66786 72 MET B CA 1
ATOM 2861 C C . MET B 1 73 ? 22.95172 -17.81747 -30.64516 1.000 31.36743 72 MET B C 1
ATOM 2862 O O . MET B 1 73 ? 24.11474 -17.45672 -30.45636 1.000 35.04832 72 MET B O 1
ATOM 2876 N N . GLU B 1 74 ? 22.60315 -19.10178 -30.70414 1.000 34.13928 73 GLU B N 1
ATOM 2877 C CA . GLU B 1 74 ? 23.57108 -20.17762 -30.50652 1.000 33.57198 73 GLU B CA 1
ATOM 2878 C C . GLU B 1 74 ? 24.34130 -19.94866 -29.20983 1.000 32.72084 73 GLU B C 1
ATOM 2879 O O . GLU B 1 74 ? 25.57225 -19.97293 -29.17073 1.000 34.43053 73 GLU B O 1
ATOM 2891 N N . LEU B 1 75 ? 23.58406 -19.69702 -28.14551 1.000 31.08560 74 LEU B N 1
ATOM 2892 C CA . LEU B 1 75 ? 24.17019 -19.35022 -26.85451 1.000 28.56816 74 LEU B CA 1
ATOM 2893 C C . LEU B 1 75 ? 25.12173 -20.45255 -26.40358 1.000 35.58663 74 LEU B C 1
ATOM 2894 O O . LEU B 1 75 ? 24.78554 -21.63910 -26.46395 1.000 34.02176 74 LEU B O 1
ATOM 2910 N N . GLN B 1 76 ? 26.30142 -20.06003 -25.91885 1.000 35.93497 75 GLN B N 1
ATOM 2911 C CA . GLN B 1 76 ? 27.30683 -21.03344 -25.50821 1.000 38.35568 75 GLN B CA 1
ATOM 2912 C C . GLN B 1 76 ? 28.09246 -20.50116 -24.31593 1.000 37.74343 75 GLN B C 1
ATOM 2913 O O . GLN B 1 76 ? 28.03104 -19.31841 -23.98255 1.000 27.92083 75 GLN B O 1
ATOM 2917 N N . ARG B 1 77 ? 28.86692 -21.39720 -23.70404 1.000 32.39806 76 ARG B N 1
ATOM 2918 C CA . ARG B 1 77 ? 29.73609 -21.04124 -22.58954 1.000 37.43608 76 ARG B CA 1
ATOM 2919 C C . ARG B 1 77 ? 30.57460 -19.82098 -22.93947 1.000 31.12044 76 ARG B C 1
ATOM 2920 O O . ARG B 1 77 ? 31.16544 -19.73973 -24.02113 1.000 34.35730 76 ARG B O 1
ATOM 2941 N N . GLY B 1 78 ? 30.61391 -18.87005 -22.00983 1.000 31.86978 77 GLY B N 1
ATOM 2942 C CA . GLY B 1 78 ? 31.33012 -17.63658 -22.17752 1.000 29.23858 77 GLY B CA 1
ATOM 2943 C C . GLY B 1 78 ? 30.47924 -16.44613 -22.55197 1.000 26.93652 77 GLY B C 1
ATOM 2944 O O . GLY B 1 78 ? 30.85841 -15.31352 -22.23625 1.000 31.42870 77 GLY B O 1
ATOM 2948 N N . ASP B 1 79 ? 29.31817 -16.66667 -23.16645 1.000 27.18474 78 ASP B N 1
ATOM 2949 C CA . ASP B 1 79 ? 28.44542 -15.55670 -23.50909 1.000 28.98957 78 ASP B CA 1
ATOM 2950 C C . ASP B 1 79 ? 28.02880 -14.81755 -22.24204 1.000 27.36122 78 ASP B C 1
ATOM 2951 O O . ASP B 1 79 ? 27.83372 -15.41909 -21.17662 1.000 28.29833 78 ASP B O 1
ATOM 2960 N N . ILE B 1 80 ? 27.88847 -13.50615 -22.35564 1.000 27.77607 79 ILE B N 1
ATOM 2961 C CA . ILE B 1 80 ? 27.38022 -12.68627 -21.26306 1.000 27.25400 79 ILE B CA 1
ATOM 2962 C C . ILE B 1 80 ? 25.99942 -12.19192 -21.65531 1.000 25.55181 79 ILE B C 1
ATOM 2963 O O . ILE B 1 80 ? 25.79411 -11.71294 -22.77639 1.000 26.63564 79 ILE B O 1
ATOM 2979 N N . ILE B 1 81 ? 25.04517 -12.35467 -20.74192 1.000 25.89822 80 ILE B N 1
ATOM 2980 C CA . ILE B 1 81 ? 23.64800 -12.02548 -20.97123 1.000 27.70517 80 ILE B CA 1
ATOM 2981 C C . ILE B 1 81 ? 23.18313 -11.12183 -19.83385 1.000 24.97829 80 ILE B C 1
ATOM 2982 O O . ILE B 1 81 ? 23.73408 -11.13648 -18.72479 1.000 26.07157 80 ILE B O 1
ATOM 2998 N N . ARG B 1 82 ? 22.13782 -10.35219 -20.11843 1.000 26.18252 81 ARG B N 1
ATOM 2999 C CA . ARG B 1 82 ? 21.40956 -9.56623 -19.13427 1.000 25.59738 81 ARG B CA 1
ATOM 3000 C C . ARG B 1 82 ? 19.98225 -10.08820 -19.10722 1.000 26.11856 81 ARG B C 1
ATOM 3001 O O . ARG B 1 82 ? 19.29134 -10.07008 -20.12764 1.000 27.06701 81 ARG B O 1
ATOM 3022 N N . VAL B 1 83 ? 19.53046 -10.51167 -17.92616 1.000 26.27081 82 VAL B N 1
ATOM 3023 C CA . VAL B 1 83 ? 18.19594 -11.09155 -17.78135 1.000 25.15698 82 VAL B CA 1
ATOM 3024 C C . VAL B 1 83 ? 17.15952 -9.97895 -17.72113 1.000 27.62862 82 VAL B C 1
ATOM 3025 O O . VAL B 1 83 ? 17.32351 -9.00664 -16.96998 1.000 30.23370 82 VAL B O 1
ATOM 3038 N N . ILE B 1 84 ? 16.08277 -10.12597 -18.49871 1.000 27.12807 83 ILE B N 1
ATOM 3039 C CA . ILE B 1 84 ? 15.05480 -9.10528 -18.62281 1.000 25.77746 83 ILE B CA 1
ATOM 3040 C C . ILE B 1 84 ? 13.76954 -9.50246 -17.90229 1.000 26.69980 83 ILE B C 1
ATOM 3041 O O . ILE B 1 84 ? 13.15092 -8.67256 -17.23366 1.000 33.16018 83 ILE B O 1
ATOM 3057 N N . ILE B 1 85 ? 13.34226 -10.75164 -18.04196 1.000 27.37436 84 ILE B N 1
ATOM 3058 C CA . ILE B 1 85 ? 12.12163 -11.25286 -17.42245 1.000 28.49490 84 ILE B CA 1
ATOM 3059 C C . ILE B 1 85 ? 12.48463 -12.57401 -16.77313 1.000 29.38428 84 ILE B C 1
ATOM 3060 O O . ILE B 1 85 ? 13.01085 -13.46460 -17.44928 1.000 27.76048 84 ILE B O 1
ATOM 3076 N N . ALA B 1 86 ? 12.24044 -12.69812 -15.46395 1.000 27.82416 85 ALA B N 1
ATOM 3077 C CA . ALA B 1 86 ? 12.58494 -13.93083 -14.77971 1.000 27.43662 85 ALA B CA 1
ATOM 3078 C C . ALA B 1 86 ? 11.82096 -14.00484 -13.47426 1.000 30.71763 85 ALA B C 1
ATOM 3079 O O . ALA B 1 86 ? 11.32485 -12.99941 -12.96426 1.000 31.40234 85 ALA B O 1
ATOM 3086 N N . GLU B 1 87 ? 11.79540 -15.20891 -12.92332 1.000 29.42829 86 GLU B N 1
ATOM 3087 C CA . GLU B 1 87 ? 11.19476 -15.46892 -11.62214 1.000 28.09581 86 GLU B CA 1
ATOM 3088 C C . GLU B 1 87 ? 11.97449 -16.58000 -10.93467 1.000 34.70743 86 GLU B C 1
ATOM 3089 O O . GLU B 1 87 ? 12.54655 -17.44783 -11.60960 1.000 30.22615 86 GLU B O 1
ATOM 3101 N N . PRO B 1 88 ? 12.05637 -16.55069 -9.59889 1.000 31.89124 87 PRO B N 1
ATOM 3102 C CA . PRO B 1 88 ? 12.82497 -17.56238 -8.87292 1.000 32.97328 87 PRO B CA 1
ATOM 3103 C C . PRO B 1 88 ? 12.01498 -18.83314 -8.69662 1.000 33.01364 87 PRO B C 1
ATOM 3104 O O . PRO B 1 88 ? 10.78378 -18.80866 -8.63428 1.000 35.33969 87 PRO B O 1
ATOM 3115 N N . ALA B 1 89 ? 12.71910 -19.95197 -8.58369 1.000 33.81671 88 ALA B N 1
ATOM 3116 C CA . ALA B 1 89 ? 12.06281 -21.21564 -8.26391 1.000 36.71681 88 ALA B CA 1
ATOM 3117 C C . ALA B 1 89 ? 12.91738 -21.98200 -7.27153 1.000 31.64483 88 ALA B C 1
ATOM 3118 O O . ALA B 1 89 ? 14.13487 -22.08739 -7.44542 1.000 32.75281 88 ALA B O 1
ATOM 3125 N N . ILE B 1 90 ? 12.29390 -22.46541 -6.19203 1.000 35.57935 89 ILE B N 1
ATOM 3126 C CA . ILE B 1 90 ? 12.94143 -23.33087 -5.22399 1.000 38.34303 89 ILE B CA 1
ATOM 3127 C C . ILE B 1 90 ? 12.14257 -24.61935 -5.13959 1.000 43.17926 89 ILE B C 1
ATOM 3128 O O . ILE B 1 90 ? 10.92112 -24.58139 -4.95904 1.000 43.69580 89 ILE B O 1
ATOM 3144 N N . VAL B 1 91 ? 12.81701 -25.74922 -5.31083 1.000 38.93823 90 VAL B N 1
ATOM 3145 C CA . VAL B 1 91 ? 12.25438 -27.05154 -4.96778 1.000 55.43169 90 VAL B CA 1
ATOM 3146 C C . VAL B 1 91 ? 12.81956 -27.34976 -3.58771 1.000 46.92860 90 VAL B C 1
ATOM 3147 O O . VAL B 1 91 ? 13.92907 -27.86788 -3.45283 1.000 50.58640 90 VAL B O 1
ATOM 3160 N N . ARG B 1 92 ? 12.05136 -26.99232 -2.54559 1.000 50.91280 91 ARG B N 1
ATOM 3161 C CA . ARG B 1 92 ? 12.55478 -27.10068 -1.18239 1.000 60.48670 91 ARG B CA 1
ATOM 3162 C C . ARG B 1 92 ? 12.81087 -28.55202 -0.81302 1.000 55.70293 91 ARG B C 1
ATOM 3163 O O . ARG B 1 92 ? 13.81746 -28.86819 -0.17181 1.000 57.87295 91 ARG B O 1
ATOM 3184 N N . GLU B 1 93 ? 11.91969 -29.45227 -1.23243 1.000 58.57131 92 GLU B N 1
ATOM 3185 C CA . GLU B 1 93 ? 12.05858 -30.85486 -0.86228 1.000 67.16179 92 GLU B CA 1
ATOM 3186 C C . GLU B 1 93 ? 13.39917 -31.41801 -1.31374 1.000 65.22500 92 GLU B C 1
ATOM 3187 O O . GLU B 1 93 ? 14.00264 -32.23527 -0.60764 1.000 62.84214 92 GLU B O 1
ATOM 3191 N N . ARG B 1 94 ? 13.89124 -30.98008 -2.47372 1.000 59.03314 93 ARG B N 1
ATOM 3192 C CA . ARG B 1 94 ? 15.13424 -31.48658 -3.04043 1.000 64.85910 93 ARG B CA 1
ATOM 3193 C C . ARG B 1 94 ? 16.29652 -30.50321 -2.93749 1.000 63.36240 93 ARG B C 1
ATOM 3194 O O . ARG B 1 94 ? 17.38598 -30.80669 -3.43340 1.000 67.06826 93 ARG B O 1
ATOM 3198 N N . LYS B 1 95 ? 16.09883 -29.34017 -2.31175 1.000 55.92743 94 LYS B N 1
ATOM 3199 C CA . LYS B 1 95 ? 17.16228 -28.35064 -2.11931 1.000 50.76466 94 LYS B CA 1
ATOM 3200 C C . LYS B 1 95 ? 17.75107 -27.88585 -3.44759 1.000 56.36723 94 LYS B C 1
ATOM 3201 O O . LYS B 1 95 ? 18.95767 -27.66257 -3.57052 1.000 52.13459 94 LYS B O 1
ATOM 3205 N N . LYS B 1 96 ? 16.89236 -27.73645 -4.44741 1.000 49.51910 95 LYS B N 1
ATOM 3206 C CA . LYS B 1 96 ? 17.29409 -27.33793 -5.79037 1.000 46.88623 95 LYS B CA 1
ATOM 3207 C C . LYS B 1 96 ? 16.80776 -25.92874 -6.11420 1.000 43.76311 95 LYS B C 1
ATOM 3208 O O . LYS B 1 96 ? 15.66900 -25.56793 -5.80601 1.000 42.77615 95 LYS B O 1
ATOM 3212 N N . TYR B 1 97 ? 17.67583 -25.12983 -6.73248 1.000 36.86932 96 TYR B N 1
ATOM 3213 C CA . TYR B 1 97 ? 17.35765 -23.75219 -7.08671 1.000 33.06998 96 TYR B CA 1
ATOM 3214 C C . TYR B 1 97 ? 17.45399 -23.56027 -8.59204 1.000 31.82432 96 TYR B C 1
ATOM 3215 O O . TYR B 1 97 ? 18.38394 -24.05858 -9.22406 1.000 36.05639 96 TYR B O 1
ATOM 3233 N N . VAL B 1 98 ? 16.52313 -22.79723 -9.15053 1.000 32.25953 97 VAL B N 1
ATOM 3234 C CA . VAL B 1 98 ? 16.51792 -22.51001 -10.57899 1.000 28.49085 97 VAL B CA 1
ATOM 3235 C C . VAL B 1 98 ? 16.03944 -21.08546 -10.80026 1.000 28.39439 97 VAL B C 1
ATOM 3236 O O . VAL B 1 98 ? 15.11958 -20.61889 -10.11858 1.000 32.70509 97 VAL B O 1
ATOM 3249 N N . LEU B 1 99 ? 16.64660 -20.39625 -11.77150 1.000 27.80981 98 LEU B N 1
ATOM 3250 C CA . LEU B 1 99 ? 16.13013 -19.11710 -12.23755 1.000 25.09083 98 LEU B CA 1
ATOM 3251 C C . LEU B 1 99 ? 15.34815 -19.39121 -13.51678 1.000 29.64160 98 LEU B C 1
ATOM 3252 O O . LEU B 1 99 ? 15.91433 -19.88694 -14.49413 1.000 30.06515 98 LEU B O 1
ATOM 3268 N N . LEU B 1 100 ? 14.04949 -19.10827 -13.49959 1.000 29.13423 99 LEU B N 1
ATOM 3269 C CA . LEU B 1 100 ? 13.20988 -19.27200 -14.67930 1.000 28.18990 99 LEU B CA 1
ATOM 3270 C C . LEU B 1 100 ? 13.33087 -17.99250 -15.49460 1.000 30.72824 99 LEU B C 1
ATOM 3271 O O . LEU B 1 100 ? 12.90032 -16.92482 -15.04977 1.000 29.33555 99 LEU B O 1
ATOM 3287 N N . VAL B 1 101 ? 13.93795 -18.08236 -16.67807 1.000 27.78747 100 VAL B N 1
ATOM 3288 C CA . VAL B 1 101 ? 14.25546 -16.91595 -17.48179 1.000 27.85121 100 VAL B CA 1
ATOM 3289 C C . VAL B 1 101 ? 13.34072 -16.91757 -18.69587 1.000 27.04401 100 VAL B C 1
ATOM 3290 O O . VAL B 1 101 ? 13.36029 -17.86275 -19.48413 1.000 29.92016 100 VAL B O 1
ATOM 3303 N N . ASP B 1 102 ? 12.50290 -15.89166 -18.80096 1.000 25.68266 101 ASP B N 1
ATOM 3304 C CA . ASP B 1 102 ? 11.59005 -15.75442 -19.93031 1.000 26.91077 101 ASP B CA 1
ATOM 3305 C C . ASP B 1 102 ? 12.12364 -14.84608 -21.01350 1.000 27.71041 101 ASP B C 1
ATOM 3306 O O . ASP B 1 102 ? 11.65753 -14.94089 -22.15571 1.000 28.80587 101 ASP B O 1
ATOM 3315 N N . ASP B 1 103 ? 13.10502 -14.00323 -20.70932 1.000 26.35175 102 ASP B N 1
ATOM 3316 C CA . ASP B 1 103 ? 13.71361 -13.17250 -21.73951 1.000 29.68012 102 ASP B CA 1
ATOM 3317 C C . ASP B 1 103 ? 15.03912 -12.65035 -21.21588 1.000 26.85317 102 ASP B C 1
ATOM 3318 O O . ASP B 1 103 ? 15.21327 -12.44958 -20.00440 1.000 25.80890 102 ASP B O 1
ATOM 3327 N N . PHE B 1 104 ? 15.96852 -12.44283 -22.14098 1.000 25.59027 103 PHE B N 1
ATOM 3328 C CA . PHE B 1 104 ? 17.28826 -11.90836 -21.83760 1.000 25.08697 103 PHE B CA 1
ATOM 3329 C C . PHE B 1 104 ? 17.80685 -11.23383 -23.10195 1.000 29.01959 103 PHE B C 1
ATOM 3330 O O . PHE B 1 104 ? 17.26001 -11.40486 -24.20293 1.000 26.51671 103 PHE B O 1
ATOM 3347 N N . GLU B 1 105 ? 18.85336 -10.43809 -22.92446 1.000 25.97163 104 GLU B N 1
ATOM 3348 C CA . GLU B 1 105 ? 19.56773 -9.83814 -24.03994 1.000 26.93412 104 GLU B CA 1
ATOM 3349 C C . GLU B 1 105 ? 21.02964 -10.25935 -23.99514 1.000 24.77523 104 GLU B C 1
ATOM 3350 O O . GLU B 1 105 ? 21.60358 -10.48213 -22.93542 1.000 26.32516 104 GLU B O 1
ATOM 3362 N N . LEU B 1 106 ? 21.62827 -10.41962 -25.16554 1.000 26.93403 105 LEU B N 1
ATOM 3363 C CA . LEU B 1 106 ? 23.02332 -10.82729 -25.28106 1.000 24.94694 105 LEU B CA 1
ATOM 3364 C C . LEU B 1 106 ? 23.89887 -9.59018 -25.12456 1.000 28.40891 105 LEU B C 1
ATOM 3365 O O . LEU B 1 106 ? 23.75147 -8.62726 -25.88064 1.000 35.46265 105 LEU B O 1
ATOM 3381 N N . VAL B 1 107 ? 24.81826 -9.61628 -24.16505 1.000 28.15031 106 VAL B N 1
ATOM 3382 C CA . VAL B 1 107 ? 25.71274 -8.48266 -23.92070 1.000 31.00607 106 VAL B CA 1
ATOM 3383 C C . VAL B 1 107 ? 27.01739 -8.63639 -24.68791 1.000 34.85837 106 VAL B C 1
ATOM 3384 O O . VAL B 1 107 ? 27.51684 -7.67807 -25.28637 1.000 33.39762 106 VAL B O 1
ATOM 3397 N N . GLN B 1 108 ? 27.59162 -9.83678 -24.66124 1.000 30.97327 107 GLN B N 1
ATOM 3398 C CA . GLN B 1 108 ? 28.85435 -10.10400 -25.32658 1.000 29.31006 107 GLN B CA 1
ATOM 3399 C C . GLN B 1 108 ? 28.93350 -11.58297 -25.65505 1.000 30.23372 107 GLN B C 1
ATOM 3400 O O . GLN B 1 108 ? 28.59156 -12.43162 -24.84373 1.000 31.48098 107 GLN B O 1
ATOM 3414 N N . SER B 1 109 ? 29.37466 -11.90334 -26.86832 1.000 37.59747 108 SER B N 1
ATOM 3415 C CA . SER B 1 109 ? 29.50437 -13.30409 -27.22768 1.000 36.93069 108 SER B CA 1
ATOM 3416 C C . SER B 1 109 ? 30.90486 -13.78516 -26.87493 1.000 35.96003 108 SER B C 1
ATOM 3417 O O . SER B 1 109 ? 31.90042 -13.10509 -27.14066 1.000 36.10376 108 SER B O 1
ATOM 3425 N N . ARG B 1 110 ? 30.97292 -14.95018 -26.24453 1.000 35.35438 109 ARG B N 1
ATOM 3426 C CA . ARG B 1 110 ? 32.22168 -15.68364 -26.07422 1.000 36.05218 109 ARG B CA 1
ATOM 3427 C C . ARG B 1 110 ? 33.29073 -14.87118 -25.35113 1.000 34.51131 109 ARG B C 1
ATOM 3428 O O . ARG B 1 110 ? 34.46545 -14.87043 -25.72715 1.000 36.40603 109 ARG B O 1
ATOM 3449 N N . ALA B 1 111 ? 32.89918 -14.21480 -24.27872 1.000 32.69915 110 ALA B N 1
ATOM 3450 C CA . ALA B 1 111 ? 33.86084 -13.53827 -23.42641 1.000 32.16937 110 ALA B CA 1
ATOM 3451 C C . ALA B 1 111 ? 34.68924 -14.56329 -22.65791 1.000 37.43844 110 ALA B C 1
ATOM 3452 O O . ALA B 1 111 ? 34.27120 -15.70398 -22.43314 1.000 33.43238 110 ALA B O 1
ATOM 3459 N N . ASP B 1 112 ? 35.90334 -14.16270 -22.30046 1.000 34.25942 111 ASP B N 1
ATOM 3460 C CA . ASP B 1 112 ? 36.73290 -15.01356 -21.47161 1.000 34.99793 111 ASP B CA 1
ATOM 3461 C C . ASP B 1 112 ? 35.99017 -15.29957 -20.17060 1.000 34.11024 111 ASP B C 1
ATOM 3462 O O . ASP B 1 112 ? 35.26982 -14.44377 -19.65459 1.000 32.93492 111 ASP B O 1
ATOM 3471 N N . MET B 1 113 ? 36.16152 -16.50531 -19.64435 1.000 35.38941 112 MET B N 1
ATOM 3472 C CA . MET B 1 113 ? 35.50896 -16.85869 -18.38354 1.000 39.33547 112 MET B CA 1
ATOM 3473 C C . MET B 1 113 ? 35.98464 -15.94477 -17.25689 1.000 45.57699 112 MET B C 1
ATOM 3474 O O . MET B 1 113 ? 37.18865 -15.76980 -17.05086 1.000 39.97456 112 MET B O 1
ATOM 3488 N N . VAL B 1 114 ? 35.02417 -15.33723 -16.54830 1.000 38.66747 113 VAL B N 1
ATOM 3489 C CA . VAL B 1 114 ? 35.34594 -14.40175 -15.47247 1.000 42.03451 113 VAL B CA 1
ATOM 3490 C C . VAL B 1 114 ? 35.88501 -15.14163 -14.25677 1.000 57.56623 113 VAL B C 1
ATOM 3491 O O . VAL B 1 114 ? 36.89097 -14.74285 -13.66070 1.000 51.93148 113 VAL B O 1
ATOM 3504 N N . ASN B 1 115 ? 35.23816 -16.23847 -13.88203 1.000 52.22363 114 ASN B N 1
ATOM 3505 C CA . ASN B 1 115 ? 35.66597 -17.03060 -12.74071 1.000 70.99785 114 ASN B CA 1
ATOM 3506 C C . ASN B 1 115 ? 35.71283 -18.46840 -13.21573 1.000 77.96002 114 ASN B C 1
ATOM 3507 O O . ASN B 1 115 ? 34.73899 -18.96507 -13.79068 1.000 86.15448 114 ASN B O 1
ATOM 3518 N N . GLN B 1 116 ? 36.80977 -19.15718 -12.91621 1.000 81.23197 115 GLN B N 1
ATOM 3519 C CA . GLN B 1 116 ? 36.90849 -20.53853 -13.36248 1.000 86.01616 115 GLN B CA 1
ATOM 3520 C C . GLN B 1 116 ? 36.37459 -21.48261 -12.29909 1.000 101.24846 115 GLN B C 1
ATOM 3521 O O . GLN B 1 116 ? 35.82237 -22.54143 -12.61997 1.000 102.06014 115 GLN B O 1
ATOM 3525 N N . THR B 1 117 ? 36.48247 -21.08052 -11.03757 1.000 84.24725 116 THR B N 1
ATOM 3526 C CA . THR B 1 117 ? 36.02572 -21.86011 -9.89564 1.000 81.46719 116 THR B CA 1
ATOM 3527 C C . THR B 1 117 ? 34.97155 -21.02043 -9.17801 1.000 76.22602 116 THR B C 1
ATOM 3528 O O . THR B 1 117 ? 35.29572 -19.99026 -8.57729 1.000 86.46333 116 THR B O 1
ATOM 3539 N N . SER B 1 118 ? 33.71331 -21.42796 -9.28172 1.000 63.59055 117 SER B N 1
ATOM 3540 C CA . SER B 1 118 ? 32.60750 -20.77218 -8.59933 1.000 52.47920 117 SER B CA 1
ATOM 3541 C C . SER B 1 118 ? 31.91534 -21.79723 -7.71023 1.000 48.92659 117 SER B C 1
ATOM 3542 O O . SER B 1 118 ? 32.14144 -23.00639 -7.82382 1.000 57.26598 117 SER B O 1
ATOM 3550 N N . THR B 1 119 ? 31.11758 -21.30148 -6.77118 1.000 49.51640 118 THR B N 1
ATOM 3551 C CA . THR B 1 119 ? 30.38692 -22.16359 -5.85713 1.000 48.74847 118 THR B CA 1
ATOM 3552 C C . THR B 1 119 ? 28.99517 -22.41298 -6.41963 1.000 45.00492 118 THR B C 1
ATOM 3553 O O . THR B 1 119 ? 28.30727 -21.47548 -6.83395 1.000 40.62248 118 THR B O 1
ATOM 3564 N N . PHE B 1 120 ? 28.58994 -23.67794 -6.44490 1.000 47.55006 119 PHE B N 1
ATOM 3565 C CA . PHE B 1 120 ? 27.25056 -24.02660 -6.89293 1.000 44.46507 119 PHE B CA 1
ATOM 3566 C C . PHE B 1 120 ? 26.24671 -23.54541 -5.85876 1.000 42.79292 119 PHE B C 1
ATOM 3567 O O . PHE B 1 120 ? 26.36610 -23.86679 -4.67172 1.000 42.39192 119 PHE B O 1
ATOM 3584 N N . LEU B 1 121 ? 25.24521 -22.79209 -6.30998 1.000 44.28116 120 LEU B N 1
ATOM 3585 C CA . LEU B 1 121 ? 24.32816 -22.15145 -5.36883 1.000 41.84863 120 LEU B CA 1
ATOM 3586 C C . LEU B 1 121 ? 23.62188 -23.16727 -4.48409 1.000 42.30687 120 LEU B C 1
ATOM 3587 O O . LEU B 1 121 ? 23.43688 -22.93068 -3.27427 1.000 41.99195 120 LEU B O 1
ATOM 3603 N N . ASP B 1 122 ? 23.22601 -24.31010 -5.05168 1.000 43.57824 121 ASP B N 1
ATOM 3604 C CA . ASP B 1 122 ? 22.44946 -25.24574 -4.25425 1.000 44.45413 121 ASP B CA 1
ATOM 3605 C C . ASP B 1 122 ? 23.28904 -25.70544 -3.06020 1.000 46.67832 121 ASP B C 1
ATOM 3606 O O . ASP B 1 122 ? 22.79022 -25.87324 -1.92725 1.000 46.88988 121 ASP B O 1
ATOM 3615 N N . ASN B 1 123 ? 24.58298 -25.92632 -3.30126 1.000 48.85907 122 ASN B N 1
ATOM 3616 C CA . ASN B 1 123 ? 25.46331 -26.40008 -2.23541 1.000 51.61829 122 ASN B CA 1
ATOM 3617 C C . ASN B 1 123 ? 25.66310 -25.33250 -1.17168 1.000 50.32549 122 ASN B C 1
ATOM 3618 O O . ASN B 1 123 ? 25.69760 -25.63732 0.03528 1.000 51.76861 122 ASN B O 1
ATOM 3629 N N . TYR B 1 124 ? 25.80099 -24.07653 -1.59997 1.000 48.10393 123 TYR B N 1
ATOM 3630 C CA . TYR B 1 124 ? 25.92192 -22.99208 -0.64492 1.000 48.82926 123 TYR B CA 1
ATOM 3631 C C . TYR B 1 124 ? 24.72703 -23.02670 0.30360 1.000 51.32015 123 TYR B C 1
ATOM 3632 O O . TYR B 1 124 ? 24.89775 -22.94193 1.53300 1.000 47.74957 123 TYR B O 1
ATOM 3650 N N . PHE B 1 125 ? 23.49646 -23.20039 -0.25622 1.000 44.10980 124 PHE B N 1
ATOM 3651 C CA . PHE B 1 125 ? 22.29744 -23.04467 0.58629 1.000 47.40054 124 PHE B CA 1
ATOM 3652 C C . PHE B 1 125 ? 22.00702 -24.21549 1.51933 1.000 49.21024 124 PHE B C 1
ATOM 3653 O O . PHE B 1 125 ? 21.55266 -23.98773 2.63345 1.000 46.40636 124 PHE B O 1
ATOM 3670 N N . SER B 1 126 ? 22.33449 -25.46005 1.16644 1.000 52.02299 125 SER B N 1
ATOM 3671 C CA . SER B 1 126 ? 22.02863 -26.57715 2.12034 1.000 50.82971 125 SER B CA 1
ATOM 3672 C C . SER B 1 126 ? 23.00407 -26.37616 3.32078 1.000 67.05918 125 SER B C 1
ATOM 3673 O O . SER B 1 126 ? 22.74913 -26.69813 4.49302 1.000 61.26506 125 SER B O 1
ATOM 3681 N N . GLU B 1 127 ? 24.16589 -25.79508 3.06481 1.000 52.73746 126 GLU B N 1
ATOM 3682 C CA . GLU B 1 127 ? 25.08416 -25.58256 4.21212 1.000 57.58263 126 GLU B CA 1
ATOM 3683 C C . GLU B 1 127 ? 24.77841 -24.29276 4.98960 1.000 54.65777 126 GLU B C 1
ATOM 3684 O O . GLU B 1 127 ? 25.28118 -24.08236 6.12345 1.000 55.69450 126 GLU B O 1
ATOM 3696 N N . HIS B 1 128 ? 23.97927 -23.41739 4.39888 1.000 53.62071 127 HIS B N 1
ATOM 3697 C CA . HIS B 1 128 ? 23.50702 -22.20960 5.06969 1.000 53.67069 127 HIS B CA 1
ATOM 3698 C C . HIS B 1 128 ? 21.99469 -22.08006 4.92359 1.000 46.95901 127 HIS B C 1
ATOM 3699 O O . HIS B 1 128 ? 21.48201 -21.09847 4.37775 1.000 44.58324 127 HIS B O 1
ATOM 3713 N N . PRO B 1 129 ? 21.24782 -23.03467 5.48134 1.000 48.59874 128 PRO B N 1
ATOM 3714 C CA . PRO B 1 129 ? 19.78389 -23.04745 5.29813 1.000 59.43743 128 PRO B CA 1
ATOM 3715 C C . PRO B 1 129 ? 19.07182 -21.87391 5.94030 1.000 48.88912 128 PRO B C 1
ATOM 3716 O O . PRO B 1 129 ? 17.97075 -21.50639 5.50090 1.000 50.68221 128 PRO B O 1
ATOM 3727 N N . ASN B 1 130 ? 19.67703 -21.27815 6.96318 1.000 47.97048 129 ASN B N 1
ATOM 3728 C CA . ASN B 1 130 ? 19.13394 -20.08407 7.58946 1.000 50.65134 129 ASN B CA 1
ATOM 3729 C C . ASN B 1 130 ? 18.97243 -18.94311 6.60714 1.000 45.46845 129 ASN B C 1
ATOM 3730 O O . ASN B 1 130 ? 18.14309 -18.05546 6.82242 1.000 46.24697 129 ASN B O 1
ATOM 3741 N N . GLU B 1 131 ? 19.75459 -18.93339 5.52195 1.000 43.52295 130 GLU B N 1
ATOM 3742 C CA . GLU B 1 131 ? 19.75824 -17.75499 4.67204 1.000 41.59000 130 GLU B CA 1
ATOM 3743 C C . GLU B 1 131 ? 18.63165 -17.75306 3.64989 1.000 39.51006 130 GLU B C 1
ATOM 3744 O O . GLU B 1 131 ? 18.19763 -16.67315 3.24280 1.000 44.69180 130 GLU B O 1
ATOM 3756 N N . THR B 1 132 ? 18.15168 -18.91990 3.21997 1.000 39.30251 131 THR B N 1
ATOM 3757 C CA . THR B 1 132 ? 17.29974 -18.95939 2.03449 1.000 37.60243 131 THR B CA 1
ATOM 3758 C C . THR B 1 132 ? 15.87989 -18.49182 2.33457 1.000 37.74237 131 THR B C 1
ATOM 3759 O O . THR B 1 132 ? 15.31491 -18.78273 3.38933 1.000 39.50424 131 THR B O 1
ATOM 3770 N N . LEU B 1 133 ? 15.29907 -17.78873 1.37575 1.000 37.82488 132 LEU B N 1
ATOM 3771 C CA . LEU B 1 133 ? 13.88501 -17.46286 1.37912 1.000 36.87652 132 LEU B CA 1
ATOM 3772 C C . LEU B 1 133 ? 13.13124 -18.73090 0.99925 1.000 37.36417 132 LEU B C 1
ATOM 3773 O O . LEU B 1 133 ? 11.90655 -18.77048 0.95008 1.000 38.98175 132 LEU B O 1
ATOM 3790 N N . GLY C 1 1 ? -1.28718 -16.94672 -5.54381 1.000 71.87325 0 GLY C N 1
ATOM 3791 C CA . GLY C 1 1 ? -1.84372 -18.33173 -5.56606 1.000 67.49534 0 GLY C CA 1
ATOM 3792 C C . GLY C 1 1 ? -2.37151 -18.71673 -6.93537 1.000 67.72723 0 GLY C C 1
ATOM 3793 O O . GLY C 1 1 ? -2.47529 -17.86409 -7.81012 1.000 69.89708 0 GLY C O 1
ATOM 3799 N N . PRO C 1 2 ? -2.67343 -20.00048 -7.12776 1.000 73.48491 1 PRO C N 1
ATOM 3800 C CA . PRO C 1 2 ? -3.17913 -20.45068 -8.42925 1.000 72.68075 1 PRO C CA 1
ATOM 3801 C C . PRO C 1 2 ? -4.54211 -19.85313 -8.73518 1.00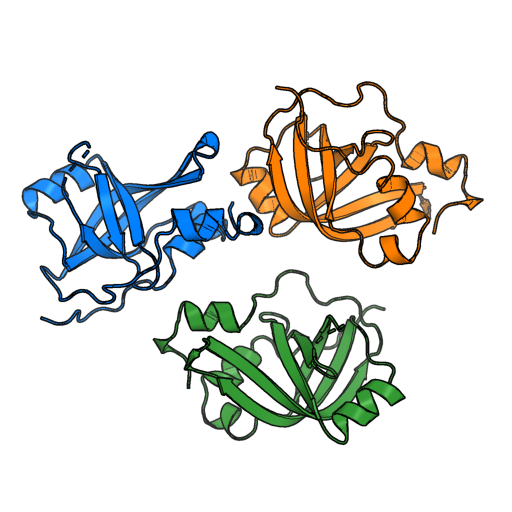0 75.86167 1 PRO C C 1
ATOM 3802 O O . PRO C 1 2 ? -5.36852 -19.62573 -7.84645 1.000 82.53528 1 PRO C O 1
ATOM 3813 N N . SER C 1 3 ? -4.79153 -19.63901 -10.01835 1.000 68.60166 2 SER C N 1
ATOM 3814 C CA . SER C 1 3 ? -6.05978 -19.07603 -10.43401 1.000 70.21815 2 SER C CA 1
ATOM 3815 C C . SER C 1 3 ? -6.56364 -19.76936 -11.68435 1.000 70.57145 2 SER C C 1
ATOM 3816 O O . SER C 1 3 ? -5.82547 -19.93081 -12.66151 1.000 83.07041 2 SER C O 1
ATOM 3824 N N . SER C 1 4 ? -7.81928 -20.19225 -11.62711 1.000 81.33889 3 SER C N 1
ATOM 3825 C CA . SER C 1 4 ? -8.53391 -20.71112 -12.78051 1.000 81.54828 3 SER C CA 1
ATOM 3826 C C . SER C 1 4 ? -9.35846 -19.62476 -13.46238 1.000 84.36259 3 SER C C 1
ATOM 3827 O O . SER C 1 4 ? -10.06865 -19.92598 -14.43722 1.000 84.58019 3 SER C O 1
ATOM 3835 N N . VAL C 1 5 ? -9.24885 -18.37486 -12.98573 1.000 66.74634 4 VAL C N 1
ATOM 3836 C CA . VAL C 1 5 ? -10.00337 -17.24976 -13.53755 1.000 65.99690 4 VAL C CA 1
ATOM 3837 C C . VAL C 1 5 ? -9.53005 -16.95568 -14.94915 1.000 54.72483 4 VAL C C 1
ATOM 3838 O O . VAL C 1 5 ? -8.32965 -16.94923 -15.24120 1.000 57.96641 4 VAL C O 1
ATOM 3851 N N . GLN C 1 6 ? -10.47544 -16.65811 -15.82498 1.000 51.31870 5 GLN C N 1
ATOM 3852 C CA . GLN C 1 6 ? -10.07496 -16.50302 -17.22303 1.000 46.53486 5 GLN C CA 1
ATOM 3853 C C . GLN C 1 6 ? -9.88077 -14.99117 -17.47864 1.000 42.54393 5 GLN C C 1
ATOM 3854 O O . GLN C 1 6 ? -10.81533 -14.18125 -17.33394 1.000 43.01581 5 GLN C O 1
ATOM 3868 N N . LEU C 1 7 ? -8.75175 -14.56281 -18.05015 1.000 36.81322 6 LEU C N 1
ATOM 3869 C CA . LEU C 1 7 ? -8.70215 -13.15782 -18.49690 1.000 34.22310 6 LEU C CA 1
ATOM 3870 C C . LEU C 1 7 ? -9.48264 -12.92917 -19.80501 1.000 32.65736 6 LEU C C 1
ATOM 3871 O O . LEU C 1 7 ? -9.75112 -13.86209 -20.56268 1.000 33.43199 6 LEU C O 1
ATOM 3887 N N . SER C 1 8 ? -9.86830 -11.66270 -20.05277 1.000 30.94385 7 SER C N 1
ATOM 3888 C CA . SER C 1 8 ? -10.56881 -11.30255 -21.29398 1.000 29.53690 7 SER C CA 1
ATOM 3889 C C . SER C 1 8 ? -9.52845 -11.18591 -22.41001 1.000 27.95297 7 SER C C 1
ATOM 3890 O O . SER C 1 8 ? -9.13904 -10.10213 -22.84283 1.000 26.81164 7 SER C O 1
ATOM 3898 N N . ARG C 1 9 ? -9.12168 -12.33787 -22.92239 1.000 31.79484 8 ARG C N 1
ATOM 3899 C CA . ARG C 1 9 ? -7.97417 -12.39563 -23.82034 1.000 33.00147 8 ARG C CA 1
ATOM 3900 C C . ARG C 1 9 ? -8.14870 -11.51505 -25.05158 1.000 26.67236 8 ARG C C 1
ATOM 3901 O O . ARG C 1 9 ? -9.13138 -11.63100 -25.79010 1.000 26.89598 8 ARG C O 1
ATOM 3922 N N . GLY C 1 10 ? -7.15705 -10.65989 -25.29344 1.000 26.57937 9 GLY C N 1
ATOM 3923 C CA . GLY C 1 10 ? -7.16211 -9.79569 -26.45791 1.000 26.20012 9 GLY C CA 1
ATOM 3924 C C . GLY C 1 10 ? -8.12530 -8.63361 -26.38446 1.000 25.64988 9 GLY C C 1
ATOM 3925 O O . GLY C 1 10 ? -8.23971 -7.87277 -27.33448 1.000 26.21943 9 GLY C O 1
ATOM 3929 N N . ASP C 1 11 ? -8.81120 -8.44295 -25.26157 1.000 23.40602 10 ASP C N 1
ATOM 3930 C CA . ASP C 1 11 ? -9.84129 -7.41953 -25.21672 1.000 25.57503 10 ASP C CA 1
ATOM 3931 C C . ASP C 1 11 ? -9.29676 -6.01393 -25.42901 1.000 24.15519 10 ASP C C 1
ATOM 3932 O O . ASP C 1 11 ? -10.03743 -5.14760 -25.90208 1.000 25.65532 10 ASP C O 1
ATOM 3941 N N . PHE C 1 12 ? -8.02892 -5.73661 -25.07747 1.000 25.16020 11 PHE C N 1
ATOM 3942 C CA . PHE C 1 12 ? -7.51642 -4.38433 -25.31388 1.000 23.43574 11 PHE C CA 1
ATOM 3943 C C . PHE C 1 12 ? -7.51043 -4.07486 -26.80893 1.000 24.11318 11 PHE C C 1
ATOM 3944 O O . PHE C 1 12 ? -7.77382 -2.94175 -27.23012 1.000 25.38520 11 PHE C O 1
ATOM 3961 N N . HIS C 1 13 ? -7.20055 -5.07891 -27.62059 1.000 23.20158 12 HIS C N 1
ATOM 3962 C CA . HIS C 1 13 ? -7.30095 -4.93217 -29.06757 1.000 21.85915 12 HIS C CA 1
ATOM 3963 C C . HIS C 1 13 ? -8.75138 -4.71712 -29.48571 1.000 24.14176 12 HIS C C 1
ATOM 3964 O O . HIS C 1 13 ? -9.03968 -3.86543 -30.33321 1.000 25.88293 12 HIS C O 1
ATOM 3978 N N . SER C 1 14 ? -9.69068 -5.43709 -28.85760 1.000 23.43708 13 SER C N 1
ATOM 3979 C CA . SER C 1 14 ? -11.09211 -5.26045 -29.21920 1.000 23.61234 13 SER C CA 1
ATOM 3980 C C . SER C 1 14 ? -11.55003 -3.84344 -28.91478 1.000 27.90455 13 SER C C 1
ATOM 3981 O O . SER C 1 14 ? -12.29735 -3.24424 -29.69078 1.000 24.07917 13 SER C O 1
ATOM 3989 N N . ILE C 1 15 ? -11.13467 -3.29755 -27.76398 1.000 23.91450 14 ILE C N 1
ATOM 3990 C CA . ILE C 1 15 ? -11.61161 -1.98212 -27.35124 1.000 23.05253 14 ILE C CA 1
ATOM 3991 C C . ILE C 1 15 ? -11.28828 -0.92729 -28.40424 1.000 27.00981 14 ILE C C 1
ATOM 3992 O O . ILE C 1 15 ? -12.07382 -0.00266 -28.62181 1.000 26.98850 14 ILE C O 1
ATOM 4008 N N . PHE C 1 16 ? -10.13661 -1.04094 -29.08326 1.000 24.62767 15 PHE C N 1
ATOM 4009 C CA . PHE C 1 16 ? -9.69720 -0.00652 -30.01149 1.000 22.95552 15 PHE C CA 1
ATOM 4010 C C . PHE C 1 16 ? -9.87922 -0.39074 -31.46995 1.000 24.65626 15 PHE C C 1
ATOM 4011 O O . PHE C 1 16 ? -9.41538 0.33852 -32.35108 1.000 26.94838 15 PHE C O 1
ATOM 4028 N N . THR C 1 17 ? -10.57879 -1.49354 -31.74601 1.000 23.53904 16 THR C N 1
ATOM 4029 C CA . THR C 1 17 ? -10.90830 -1.85419 -33.12630 1.000 23.17417 16 THR C CA 1
ATOM 4030 C C . THR C 1 17 ? -12.39070 -2.09788 -33.37792 1.000 24.17572 16 THR C C 1
ATOM 4031 O O . THR C 1 17 ? -12.81538 -2.04575 -34.53839 1.000 26.77960 16 THR C O 1
ATOM 4042 N N . ASN C 1 18 ? -13.17771 -2.41300 -32.36265 1.000 24.32183 17 ASN C N 1
ATOM 4043 C CA . ASN C 1 18 ? -14.60127 -2.68302 -32.50517 1.000 24.12690 17 ASN C CA 1
ATOM 4044 C C . ASN C 1 18 ? -15.35154 -1.53497 -31.86610 1.000 24.63240 17 ASN C C 1
ATOM 4045 O O . ASN C 1 18 ? -15.18387 -1.28470 -30.67362 1.000 24.70166 17 ASN C O 1
ATOM 4056 N N . LYS C 1 19 ? -16.16315 -0.82974 -32.65808 1.000 25.48818 18 LYS C N 1
ATOM 4057 C CA . LYS C 1 19 ? -16.79150 0.40740 -32.18772 1.000 25.26474 18 LYS C CA 1
ATOM 4058 C C . LYS C 1 19 ? -17.74904 0.16073 -31.02363 1.000 25.05103 18 LYS C C 1
ATOM 4059 O O . LYS C 1 19 ? -17.83070 0.98820 -30.10416 1.000 28.15034 18 LYS C O 1
ATOM 4078 N N . GLN C 1 20 ? -18.47668 -0.96048 -31.04927 1.000 26.37148 19 GLN C N 1
ATOM 4079 C CA . GLN C 1 20 ? -19.39358 -1.28134 -29.95683 1.000 27.45698 19 GLN C CA 1
ATOM 4080 C C . GLN C 1 20 ? -18.63762 -1.46058 -28.65096 1.000 31.35867 19 GLN C C 1
ATOM 4081 O O . GLN C 1 20 ? -19.10184 -1.02652 -27.59250 1.000 32.52161 19 GLN C O 1
ATOM 4085 N N . ARG C 1 21 ? -17.46381 -2.09173 -28.71174 1.000 28.13094 20 ARG C N 1
ATOM 4086 C CA . ARG C 1 21 ? -16.62407 -2.25596 -27.52493 1.000 25.52939 20 ARG C CA 1
ATOM 4087 C C . ARG C 1 21 ? -16.01952 -0.91206 -27.10825 1.000 25.63134 20 ARG C C 1
ATOM 4088 O O . ARG C 1 21 ? -16.08114 -0.53488 -25.92986 1.000 28.12602 20 ARG C O 1
ATOM 4109 N N . TYR C 1 22 ? -15.53727 -0.13605 -28.08644 1.000 24.85445 21 TYR C N 1
ATOM 4110 C CA . TYR C 1 22 ? -14.98310 1.19390 -27.84926 1.000 23.45288 21 TYR C CA 1
ATOM 4111 C C . TYR C 1 22 ? -15.99182 2.08335 -27.12455 1.000 26.88600 21 TYR C C 1
ATOM 4112 O O . TYR C 1 22 ? -15.63883 2.82127 -26.19754 1.000 29.26894 21 TYR C O 1
ATOM 4130 N N . ASP C 1 23 ? -17.26000 2.00294 -27.51977 1.000 28.12906 22 ASP C N 1
ATOM 4131 C CA . ASP C 1 23 ? -18.28868 2.85642 -26.94135 1.000 28.09555 22 ASP C CA 1
ATOM 4132 C C . ASP C 1 23 ? -18.62093 2.50338 -25.49277 1.000 33.61998 22 ASP C C 1
ATOM 4133 O O . ASP C 1 23 ? -19.21669 3.32778 -24.79354 1.000 33.89524 22 ASP C O 1
ATOM 4142 N N . ASN C 1 24 ? -18.30273 1.28888 -25.04419 1.000 29.82744 23 ASN C N 1
ATOM 4143 C CA . ASN C 1 24 ? -18.62750 0.84461 -23.68374 1.000 32.40094 23 ASN C CA 1
ATOM 4144 C C . ASN C 1 24 ? -17.63201 -0.22941 -23.28680 1.000 34.07596 23 ASN C C 1
ATOM 4145 O O . ASN C 1 24 ? -17.96559 -1.42028 -23.22478 1.000 34.82764 23 ASN C O 1
ATOM 4156 N N . PRO C 1 25 ? -16.39441 0.16215 -22.99701 1.000 33.05951 24 PRO C N 1
ATOM 4157 C CA . PRO C 1 25 ? -15.30529 -0.80199 -22.78044 1.000 30.90008 24 PRO C CA 1
ATOM 4158 C C . PRO C 1 25 ? -15.25401 -1.34362 -21.35668 1.000 32.69012 24 PRO C C 1
ATOM 4159 O O . PRO C 1 25 ? -14.25461 -1.19620 -20.66151 1.000 31.94701 24 PRO C O 1
ATOM 4170 N N . THR C 1 26 ? -16.33951 -1.98129 -20.92683 1.000 29.69004 25 THR C N 1
ATOM 4171 C CA . THR C 1 26 ? -16.47396 -2.41677 -19.54030 1.000 31.42200 25 THR C CA 1
ATOM 4172 C C . THR C 1 26 ? -16.68686 -3.92395 -19.47024 1.000 31.08061 25 THR C C 1
ATOM 4173 O O . THR C 1 26 ? -16.99409 -4.58880 -20.45670 1.000 30.21040 25 THR C O 1
ATOM 4184 N N . GLY C 1 27 ? -16.53413 -4.47671 -18.26818 1.000 29.31531 26 GLY C N 1
ATOM 4185 C CA . GLY C 1 27 ? -16.71259 -5.89217 -18.06712 1.000 30.03512 26 GLY C CA 1
ATOM 4186 C C . GLY C 1 27 ? -15.48776 -6.74328 -18.29939 1.000 28.36723 26 GLY C C 1
ATOM 4187 O O . GLY C 1 27 ? -15.53046 -7.95362 -18.02597 1.000 31.54903 26 GLY C O 1
ATOM 4191 N N . GLY C 1 28 ? -14.39627 -6.16267 -18.79225 1.000 26.88415 27 GLY C N 1
ATOM 4192 C CA . GLY C 1 28 ? -13.20606 -6.93850 -19.03036 1.000 26.33565 27 GLY C CA 1
ATOM 4193 C C . GLY C 1 28 ? -12.51459 -7.31983 -17.73791 1.000 28.75335 27 GLY C C 1
ATOM 4194 O O . GLY C 1 28 ? -12.51701 -6.57352 -16.75550 1.000 30.78544 27 GLY C O 1
ATOM 4198 N N . VAL C 1 29 ? -11.92182 -8.51020 -17.75203 1.000 28.18922 28 VAL C N 1
ATOM 4199 C CA . VAL C 1 29 ? -11.18376 -9.07618 -16.62633 1.000 30.29629 28 VAL C CA 1
ATOM 4200 C C . VAL C 1 29 ? -9.70644 -9.04677 -16.99965 1.000 31.76895 28 VAL C C 1
ATOM 4201 O O . VAL C 1 29 ? -9.29117 -9.68869 -17.97446 1.000 31.11912 28 VAL C O 1
ATOM 4214 N N . TYR C 1 30 ? -8.92129 -8.28924 -16.23795 1.000 29.44635 29 TYR C N 1
ATOM 4215 C CA . TYR C 1 30 ? -7.52386 -8.01637 -16.54830 1.000 29.13677 29 TYR C CA 1
ATOM 4216 C C . TYR C 1 30 ? -6.66309 -8.27442 -15.32507 1.000 28.78378 29 TYR C C 1
ATOM 4217 O O . TYR C 1 30 ? -7.11401 -8.17636 -14.19294 1.000 31.67723 29 TYR C O 1
ATOM 4235 N N . GLN C 1 31 ? -5.38653 -8.52673 -15.55470 1.000 30.47791 30 GLN C N 1
ATOM 4236 C CA . GLN C 1 31 ? -4.45424 -8.74076 -14.46060 1.000 33.40186 30 GLN C CA 1
ATOM 4237 C C . GLN C 1 31 ? -3.52858 -7.54002 -14.37504 1.000 30.96883 30 GLN C C 1
ATOM 4238 O O . GLN C 1 31 ? -3.06110 -7.03451 -15.39670 1.000 31.94678 30 GLN C O 1
ATOM 4252 N N . VAL C 1 32 ? -3.26579 -7.07872 -13.15649 1.000 32.06145 31 VAL C N 1
ATOM 4253 C CA . VAL C 1 32 ? -2.30804 -5.99868 -12.97424 1.000 31.52133 31 VAL C CA 1
ATOM 4254 C C . VAL C 1 32 ? -0.92525 -6.54187 -13.30140 1.000 33.86612 31 VAL C C 1
ATOM 4255 O O . VAL C 1 32 ? -0.48083 -7.55081 -12.73960 1.000 37.01991 31 VAL C O 1
ATOM 4268 N N . TYR C 1 33 ? -0.24554 -5.87040 -14.22558 1.000 35.86906 32 TYR C N 1
ATOM 4269 C CA . TYR C 1 33 ? 1.04632 -6.25162 -14.76975 1.000 38.49954 32 TYR C CA 1
ATOM 4270 C C . TYR C 1 33 ? 2.18203 -5.48728 -14.10569 1.000 43.68778 32 TYR C C 1
ATOM 4271 O O . TYR C 1 33 ? 3.25067 -6.05301 -13.86303 1.000 45.88836 32 TYR C O 1
ATOM 4289 N N . ASN C 1 34 ? 1.96523 -4.21312 -13.79282 1.000 39.61686 33 ASN C N 1
ATOM 4290 C CA . ASN C 1 34 ? 2.97374 -3.43913 -13.09265 1.000 43.54632 33 ASN C CA 1
ATOM 4291 C C . ASN C 1 34 ? 2.30775 -2.21306 -12.48046 1.000 47.42855 33 ASN C C 1
ATOM 4292 O O . ASN C 1 34 ? 1.32804 -1.68657 -13.01465 1.000 39.96143 33 ASN C O 1
ATOM 4303 N N . THR C 1 35 ? 2.84102 -1.78049 -11.34085 1.000 49.55511 34 THR C N 1
ATOM 4304 C CA . THR C 1 35 ? 2.46642 -0.52183 -10.71752 1.000 45.29313 34 THR C CA 1
ATOM 4305 C C . THR C 1 35 ? 3.75892 0.24994 -10.47546 1.000 56.24798 34 THR C C 1
ATOM 4306 O O . THR C 1 35 ? 4.85245 -0.32279 -10.49023 1.000 68.17031 34 THR C O 1
ATOM 4317 N N . ARG C 1 36 ? 3.63160 1.54549 -10.20959 1.000 59.54358 35 ARG C N 1
ATOM 4318 C CA . ARG C 1 36 ? 4.80938 2.39693 -10.04783 1.000 61.05711 35 ARG C CA 1
ATOM 4319 C C . ARG C 1 36 ? 5.70675 1.92134 -8.90916 1.000 72.95211 35 ARG C C 1
ATOM 4320 O O . ARG C 1 36 ? 5.23333 1.58940 -7.82160 1.000 77.36097 35 ARG C O 1
ATOM 4324 N N . ARG C 1 45 ? 3.74092 8.84381 -13.52509 1.000 93.38953 44 ARG C N 1
ATOM 4325 C CA . ARG C 1 45 ? 2.59066 9.63573 -13.10303 1.000 83.85744 44 ARG C CA 1
ATOM 4326 C C . ARG C 1 45 ? 1.79923 8.93719 -12.00228 1.000 76.68223 44 ARG C C 1
ATOM 4327 O O . ARG C 1 45 ? 1.70168 7.70861 -11.97015 1.000 73.78195 44 ARG C O 1
ATOM 4330 N N . LYS C 1 46 ? 1.22855 9.72916 -11.09957 1.000 74.29501 45 LYS C N 1
ATOM 4331 C CA . LYS C 1 46 ? 0.39489 9.16587 -10.04684 1.000 54.82676 45 LYS C CA 1
ATOM 4332 C C . LYS C 1 46 ? -0.82280 8.48008 -10.65933 1.000 63.24892 45 LYS C C 1
ATOM 4333 O O . LYS C 1 46 ? -1.46317 9.02557 -11.56473 1.000 60.32592 45 LYS C O 1
ATOM 4343 N N . ASN C 1 47 ? -1.10734 7.25446 -10.20316 1.000 50.11729 46 ASN C N 1
ATOM 4344 C CA . ASN C 1 47 ? -2.28776 6.45585 -10.58317 1.000 43.75251 46 ASN C CA 1
ATOM 4345 C C . ASN C 1 47 ? -2.25512 5.79341 -11.95909 1.000 43.71217 46 ASN C C 1
ATOM 4346 O O . ASN C 1 47 ? -3.28845 5.27049 -12.42330 1.000 40.16146 46 ASN C O 1
ATOM 4357 N N . LEU C 1 48 ? -1.12552 5.77065 -12.64460 1.000 42.58598 47 LEU C N 1
ATOM 4358 C CA . LEU C 1 48 ? -1.03453 5.10722 -13.94194 1.000 42.73210 47 LEU C CA 1
ATOM 4359 C C . LEU C 1 48 ? -0.44802 3.71373 -13.73932 1.000 44.43733 47 LEU C C 1
ATOM 4360 O O . LEU C 1 48 ? 0.62377 3.57787 -13.13822 1.000 46.42420 47 LEU C O 1
ATOM 4376 N N . ILE C 1 49 ? -1.15199 2.67890 -14.20613 1.000 37.58640 48 ILE C N 1
ATOM 4377 C CA . ILE C 1 49 ? -0.68886 1.30852 -14.03540 1.000 37.21075 48 ILE C CA 1
ATOM 4378 C C . ILE C 1 49 ? -0.65675 0.61260 -15.38832 1.000 38.26978 48 ILE C C 1
ATOM 4379 O O . ILE C 1 49 ? -1.17711 1.11144 -16.38682 1.000 34.50468 48 ILE C O 1
ATOM 4395 N N . MET C 1 50 ? -0.06518 -0.57836 -15.40006 1.000 33.76568 49 MET C 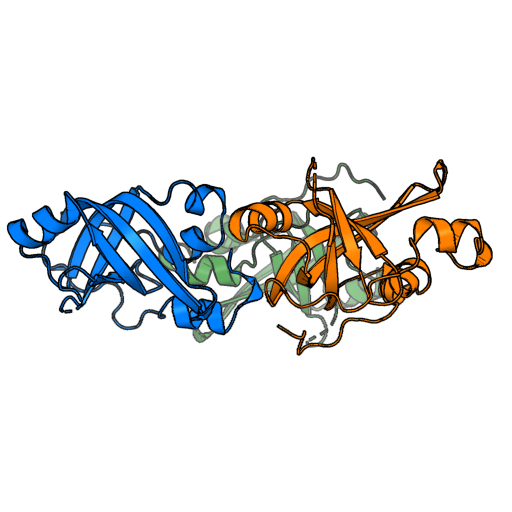N 1
ATOM 4396 C CA . MET C 1 50 ? -0.09842 -1.46295 -16.55897 1.000 31.64880 49 MET C CA 1
ATOM 4397 C C . MET C 1 50 ? -0.94516 -2.69053 -16.25228 1.000 35.38158 49 MET C C 1
ATOM 4398 O O . MET C 1 50 ? -0.75066 -3.35212 -15.22108 1.000 33.39255 49 MET C O 1
ATOM 4412 N N . ILE C 1 51 ? -1.85359 -3.01391 -17.18344 1.000 32.10539 50 ILE C N 1
ATOM 4413 C CA . ILE C 1 51 ? -2.73601 -4.15533 -17.02340 1.000 29.94695 50 ILE C CA 1
ATOM 4414 C C . ILE C 1 51 ? -2.55676 -5.06149 -18.22461 1.000 32.36629 50 ILE C C 1
ATOM 4415 O O . ILE C 1 51 ? -2.13797 -4.63230 -19.30598 1.000 30.78443 50 ILE C O 1
ATOM 4431 N N . SER C 1 52 ? -2.92613 -6.31911 -18.04162 1.000 29.54063 51 SER C N 1
ATOM 4432 C CA . SER C 1 52 ? -2.75558 -7.32589 -19.07629 1.000 28.51143 51 SER C CA 1
ATOM 4433 C C . SER C 1 52 ? -4.08069 -8.03277 -19.30896 1.000 28.68482 51 SER C C 1
ATOM 4434 O O . SER C 1 52 ? -4.81026 -8.35478 -18.37519 1.000 29.89820 51 SER C O 1
ATOM 4442 N N . ASP C 1 53 ? -4.39209 -8.26677 -20.57614 1.000 28.93721 52 ASP C N 1
ATOM 4443 C CA . ASP C 1 53 ? -5.54266 -9.08243 -20.94597 1.000 29.28088 52 ASP C CA 1
ATOM 4444 C C . ASP C 1 53 ? -5.13029 -10.51746 -21.27028 1.000 32.78100 52 ASP C C 1
ATOM 4445 O O . ASP C 1 53 ? -5.97945 -11.33131 -21.62456 1.000 32.75612 52 ASP C O 1
ATOM 4454 N N . GLY C 1 54 ? -3.85626 -10.85795 -21.07454 1.000 32.40438 53 GLY C N 1
ATOM 4455 C CA . GLY C 1 54 ? -3.32261 -12.17026 -21.37563 1.000 31.85071 53 GLY C CA 1
ATOM 4456 C C . GLY C 1 54 ? -2.61068 -12.26026 -22.71431 1.000 34.96229 53 GLY C C 1
ATOM 4457 O O . GLY C 1 54 ? -1.72344 -13.10334 -22.87328 1.000 38.95609 53 GLY C O 1
ATOM 4461 N N . ILE C 1 55 ? -2.95312 -11.38848 -23.64941 1.000 29.39861 54 ILE C N 1
ATOM 4462 C CA . ILE C 1 55 ? -2.28426 -11.28228 -24.94514 1.000 31.16961 54 ILE C CA 1
ATOM 4463 C C . ILE C 1 55 ? -1.53996 -9.95797 -25.05197 1.000 34.33245 54 ILE C C 1
ATOM 4464 O O . ILE C 1 55 ? -0.37842 -9.91032 -25.46670 1.000 34.55471 54 ILE C O 1
ATOM 4480 N N . TYR C 1 56 ? -2.20756 -8.87037 -24.69358 1.000 30.57735 55 TYR C N 1
ATOM 4481 C CA . TYR C 1 56 ? -1.65042 -7.53330 -24.68724 1.000 33.30486 55 TYR C CA 1
ATOM 4482 C C . TYR C 1 56 ? -1.60774 -7.01402 -23.25653 1.000 27.98216 55 TYR C C 1
ATOM 4483 O O . TYR C 1 56 ? -2.43074 -7.39564 -22.42263 1.000 29.81642 55 TYR C O 1
ATOM 4501 N N . HIS C 1 57 ? -0.68040 -6.09684 -23.00020 1.000 29.35086 56 HIS C N 1
ATOM 4502 C CA . HIS C 1 57 ? -0.70611 -5.25373 -21.81612 1.000 31.00093 56 HIS C CA 1
ATOM 4503 C C . HIS C 1 57 ? -0.80159 -3.81299 -22.31289 1.000 29.66430 56 HIS C C 1
ATOM 4504 O O . HIS C 1 57 ? -0.37643 -3.48570 -23.43394 1.000 31.17376 56 HIS C O 1
ATOM 4518 N N . MET C 1 58 ? -1.44149 -2.96317 -21.51920 1.000 28.31933 57 MET C N 1
ATOM 4519 C CA . MET C 1 58 ? -1.65666 -1.58344 -21.91105 1.000 29.65112 57 MET C CA 1
ATOM 4520 C C . MET C 1 58 ? -1.70260 -0.72947 -20.66039 1.000 29.37186 57 MET C C 1
ATOM 4521 O O . MET C 1 58 ? -1.90863 -1.23406 -19.55355 1.000 31.27891 57 MET C O 1
ATOM 4535 N N . LYS C 1 59 ? -1.56915 0.57684 -20.84578 1.000 31.61249 58 LYS C N 1
ATOM 4536 C CA . LYS C 1 59 ? -1.65453 1.48715 -19.70921 1.000 28.28521 58 LYS C CA 1
ATOM 4537 C C . LYS C 1 59 ? -3.10477 1.78647 -19.34613 1.000 29.24594 58 LYS C C 1
ATOM 4538 O O . LYS C 1 59 ? -3.97347 1.92590 -20.21559 1.000 29.21932 58 LYS C O 1
ATOM 4557 N N . ALA C 1 60 ? -3.36102 1.91384 -18.03708 1.000 29.15826 59 ALA C N 1
ATOM 4558 C CA . ALA C 1 60 ? -4.66220 2.31848 -17.52040 1.000 30.07502 59 ALA C CA 1
ATOM 4559 C C . ALA C 1 60 ? -4.44429 3.40292 -16.48095 1.000 36.39562 59 ALA C C 1
ATOM 4560 O O . ALA C 1 60 ? -3.57281 3.27840 -15.61963 1.000 36.00663 59 ALA C O 1
ATOM 4567 N N . LEU C 1 61 ? -5.24082 4.46074 -16.55802 1.000 30.59857 60 LEU C N 1
ATOM 4568 C CA . LEU C 1 61 ? -5.20146 5.54338 -15.58735 1.000 34.43550 60 LEU C CA 1
ATOM 4569 C C . LEU C 1 61 ? -6.39584 5.35011 -14.67065 1.000 33.35027 60 LEU C C 1
ATOM 4570 O O . LEU C 1 61 ? -7.54364 5.37422 -15.12807 1.000 33.43296 60 LEU C O 1
ATOM 4586 N N . LEU C 1 62 ? -6.13385 5.17313 -13.37700 1.000 33.73243 61 LEU C N 1
ATOM 4587 C CA . LEU C 1 62 ? -7.20625 5.00300 -12.41372 1.000 38.14353 61 LEU C CA 1
ATOM 4588 C C . LEU C 1 62 ? -7.61432 6.37366 -11.90698 1.000 39.48222 61 LEU C C 1
ATOM 4589 O O . LEU C 1 62 ? -6.78036 7.12307 -11.38559 1.000 40.89688 61 LEU C O 1
ATOM 4605 N N . ARG C 1 63 ? -8.89857 6.68103 -12.01707 1.000 38.45060 62 ARG C N 1
ATOM 4606 C CA . ARG C 1 63 ? -9.40139 7.98155 -11.62695 1.000 40.95796 62 ARG C CA 1
ATOM 4607 C C . ARG C 1 63 ? -10.57103 7.79510 -10.67885 1.000 43.41839 62 ARG C C 1
ATOM 4608 O O . ARG C 1 63 ? -11.26414 6.77808 -10.71319 1.000 43.19661 62 ARG C O 1
ATOM 4629 N N . ASN C 1 64 ? -10.80421 8.81752 -9.86512 1.000 42.58669 63 ASN C N 1
ATOM 4630 C CA . ASN C 1 64 ? -11.99178 8.88546 -8.99994 1.000 43.55542 63 ASN C CA 1
ATOM 4631 C C . ASN C 1 64 ? -12.08724 7.61472 -8.14822 1.000 42.15031 63 ASN C C 1
ATOM 4632 O O . ASN C 1 64 ? -11.14466 7.30229 -7.40315 1.000 41.94367 63 ASN C O 1
ATOM 4643 N N . GLN C 1 65 ? -13.21815 6.89939 -8.15628 1.000 42.08299 64 GLN C N 1
ATOM 4644 C CA . GLN C 1 65 ? -13.37336 5.74342 -7.27857 1.000 41.39946 64 GLN C CA 1
ATOM 4645 C C . GLN C 1 65 ? -12.32719 4.66964 -7.54868 1.000 39.22255 64 GLN C C 1
ATOM 4646 O O . GLN C 1 65 ? -11.92042 3.94856 -6.62732 1.000 39.50341 64 GLN C O 1
ATOM 4660 N N . ALA C 1 66 ? -11.87134 4.53478 -8.78798 1.000 38.21666 65 ALA C N 1
ATOM 4661 C CA . ALA C 1 66 ? -10.81507 3.57071 -9.05150 1.000 36.82565 65 ALA C CA 1
ATOM 4662 C C . ALA C 1 66 ? -9.52109 3.96806 -8.35157 1.000 36.97743 65 ALA C C 1
ATOM 4663 O O . ALA C 1 66 ? -8.73970 3.10425 -7.93484 1.000 38.35386 65 ALA C O 1
ATOM 4670 N N . ALA C 1 67 ? -9.24752 5.27215 -8.26792 1.000 38.13139 66 ALA C N 1
ATOM 4671 C CA . ALA C 1 67 ? -8.04841 5.71858 -7.57213 1.000 41.55030 66 ALA C CA 1
ATOM 4672 C C . ALA C 1 67 ? -8.16714 5.42412 -6.08585 1.000 39.88192 66 ALA C C 1
ATOM 4673 O O . ALA C 1 67 ? -7.19111 5.02509 -5.44112 1.000 40.49296 66 ALA C O 1
ATOM 4680 N N . SER C 1 68 ? -9.36888 5.58560 -5.53729 1.000 40.36120 67 SER C N 1
ATOM 4681 C CA . SER C 1 68 ? -9.58330 5.27180 -4.12521 1.000 41.54898 67 SER C CA 1
ATOM 4682 C C . SER C 1 68 ? -9.42514 3.77738 -3.86829 1.000 42.92386 67 SER C C 1
ATOM 4683 O O . SER C 1 68 ? -8.84580 3.37366 -2.84639 1.000 44.89865 67 SER C O 1
ATOM 4691 N N . LYS C 1 69 ? -9.94463 2.94719 -4.78109 1.000 38.96909 68 LYS C N 1
ATOM 4692 C CA . LYS C 1 69 ? -9.81765 1.49834 -4.65716 1.000 41.09562 68 LYS C CA 1
ATOM 4693 C C . LYS C 1 69 ? -8.37523 1.02429 -4.83583 1.000 40.72535 68 LYS C C 1
ATOM 4694 O O . LYS C 1 69 ? -7.96209 0.05362 -4.19349 1.000 38.94370 68 LYS C O 1
ATOM 4713 N N . PHE C 1 70 ? -7.58176 1.68305 -5.68338 1.000 39.00705 69 PHE C N 1
ATOM 4714 C CA . PHE C 1 70 ? -6.16591 1.33183 -5.74151 1.000 40.79804 69 PHE C CA 1
ATOM 4715 C C . PHE C 1 70 ? -5.56295 1.34859 -4.33732 1.000 40.80867 69 PHE C C 1
ATOM 4716 O O . PHE C 1 70 ? -4.74233 0.49127 -3.98080 1.000 44.05310 69 PHE C O 1
ATOM 4733 N N . GLN C 1 71 ? -5.94790 2.34673 -3.53208 1.000 41.47242 70 GLN C N 1
ATOM 4734 C CA . GLN C 1 71 ? -5.44097 2.46885 -2.17126 1.000 48.17031 70 GLN C CA 1
ATOM 4735 C C . GLN C 1 71 ? -6.11804 1.49403 -1.20699 1.000 44.40840 70 GLN C C 1
ATOM 4736 O O . GLN C 1 71 ? -5.43879 0.79884 -0.44149 1.000 46.15821 70 GLN C O 1
ATOM 4750 N N . SER C 1 72 ? -7.44882 1.42511 -1.22163 1.000 44.41943 71 SER C N 1
ATOM 4751 C CA . SER C 1 72 ? -8.12529 0.60956 -0.21044 1.000 48.44135 71 SER C CA 1
ATOM 4752 C C . SER C 1 72 ? -7.88117 -0.87859 -0.44220 1.000 44.32358 71 SER C C 1
ATOM 4753 O O . SER C 1 72 ? -7.80258 -1.65251 0.52099 1.000 46.27880 71 SER C O 1
ATOM 4761 N N . MET C 1 73 ? -7.71376 -1.28929 -1.70212 1.000 44.87645 72 MET C N 1
ATOM 4762 C CA . MET C 1 73 ? -7.47810 -2.68476 -2.03220 1.000 48.58385 72 MET C CA 1
ATOM 4763 C C . MET C 1 73 ? -5.99527 -3.04286 -2.05856 1.000 53.46939 72 MET C C 1
ATOM 4764 O O . MET C 1 73 ? -5.65553 -4.21387 -2.25376 1.000 45.53898 72 MET C O 1
ATOM 4778 N N . GLU C 1 74 ? -5.11263 -2.06937 -1.86716 1.000 45.62851 73 GLU C N 1
ATOM 4779 C CA . GLU C 1 74 ? -3.67381 -2.29537 -1.92606 1.000 49.35377 73 GLU C CA 1
ATOM 4780 C C . GLU C 1 74 ? -3.30746 -3.01287 -3.22679 1.000 44.59840 73 GLU C C 1
ATOM 4781 O O . GLU C 1 74 ? -2.61762 -4.03538 -3.22534 1.000 47.09563 73 GLU C O 1
ATOM 4793 N N . LEU C 1 75 ? -3.80495 -2.47883 -4.34290 1.000 42.33861 74 LEU C N 1
ATOM 4794 C CA . LEU C 1 75 ? -3.66818 -3.14215 -5.63446 1.000 40.28771 74 LEU C CA 1
ATOM 4795 C C . LEU C 1 75 ? -2.20328 -3.31169 -6.00939 1.000 43.70162 74 LEU C C 1
ATOM 4796 O O . LEU C 1 75 ? -1.40959 -2.37166 -5.91330 1.000 43.20679 74 LEU C O 1
ATOM 4812 N N . GLN C 1 76 ? -1.85614 -4.50887 -6.47069 1.000 41.15070 75 GLN C N 1
ATOM 4813 C CA . GLN C 1 76 ? -0.47264 -4.82855 -6.78258 1.000 42.91699 75 GLN C CA 1
ATOM 4814 C C . GLN C 1 76 ? -0.44120 -5.77979 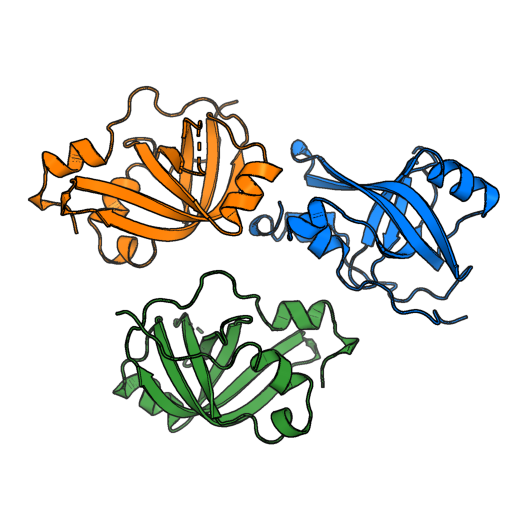-7.96892 1.000 41.41239 75 GLN C C 1
ATOM 4815 O O . GLN C 1 76 ? -1.45674 -6.36593 -8.35441 1.000 39.29746 75 GLN C O 1
ATOM 4819 N N . ARG C 1 77 ? 0.76306 -5.94122 -8.52173 1.000 43.04328 76 ARG C N 1
ATOM 4820 C CA . ARG C 1 77 ? 0.99904 -6.89169 -9.60062 1.000 42.41012 76 ARG C CA 1
ATOM 4821 C C . ARG C 1 77 ? 0.46743 -8.26540 -9.21887 1.000 41.93283 76 ARG C C 1
ATOM 4822 O O . ARG C 1 77 ? 0.70119 -8.75640 -8.11097 1.000 43.70409 76 ARG C O 1
ATOM 4843 N N . GLY C 1 78 ? -0.27419 -8.86721 -10.13381 1.000 39.84291 77 GLY C N 1
ATOM 4844 C CA . GLY C 1 78 ? -0.88726 -10.15135 -9.93701 1.000 39.49701 77 GLY C CA 1
ATOM 4845 C C . GLY C 1 78 ? -2.35907 -10.08325 -9.59598 1.000 37.67786 77 GLY C C 1
ATOM 4846 O O . GLY C 1 78 ? -3.08683 -11.04511 -9.86005 1.000 38.48804 77 GLY C O 1
ATOM 4850 N N . ASP C 1 79 ? -2.81939 -8.96453 -9.05269 1.000 37.19299 78 ASP C N 1
ATOM 4851 C CA . ASP C 1 79 ? -4.24102 -8.81825 -8.76675 1.000 35.94512 78 ASP C CA 1
ATOM 4852 C C . ASP C 1 79 ? -5.04046 -8.91134 -10.06900 1.000 37.80094 78 ASP C C 1
ATOM 4853 O O . ASP C 1 79 ? -4.59610 -8.45167 -11.12836 1.000 35.31408 78 ASP C O 1
ATOM 4862 N N . ILE C 1 80 ? -6.22599 -9.50920 -9.99744 1.000 36.06423 79 ILE C N 1
ATOM 4863 C CA . ILE C 1 80 ? -7.12277 -9.59061 -11.14349 1.000 34.22546 79 ILE C CA 1
ATOM 4864 C C . ILE C 1 80 ? -8.33154 -8.72196 -10.84004 1.000 31.71552 79 ILE C C 1
ATOM 4865 O O . ILE C 1 80 ? -8.89665 -8.78983 -9.74188 1.000 35.21059 79 ILE C O 1
ATOM 4881 N N . ILE C 1 81 ? -8.70958 -7.88216 -11.81082 1.000 30.48595 80 ILE C N 1
ATOM 4882 C CA . ILE C 1 81 ? -9.76048 -6.89539 -11.62685 1.000 31.37972 80 ILE C CA 1
ATOM 4883 C C . ILE C 1 81 ? -10.76143 -7.03186 -12.76375 1.000 32.33744 80 ILE C C 1
ATOM 4884 O O . ILE C 1 81 ? -10.45814 -7.58051 -13.82424 1.000 30.36574 80 ILE C O 1
ATOM 4900 N N . ARG C 1 82 ? -11.97261 -6.53617 -12.51988 1.000 32.26776 81 ARG C N 1
ATOM 4901 C CA . ARG C 1 82 ? -12.99755 -6.37878 -13.54913 1.000 30.31410 81 ARG C CA 1
ATOM 4902 C C . ARG C 1 82 ? -13.36048 -4.90285 -13.65751 1.000 30.23859 81 ARG C C 1
ATOM 4903 O O . ARG C 1 82 ? -13.79470 -4.28982 -12.67685 1.000 31.78396 81 ARG C O 1
ATOM 4924 N N . VAL C 1 83 ? -13.19743 -4.33720 -14.86473 1.000 29.31204 82 VAL C N 1
ATOM 4925 C CA . VAL C 1 83 ? -13.43879 -2.91112 -15.08159 1.000 29.41775 82 VAL C CA 1
ATOM 4926 C C . VAL C 1 83 ? -14.93397 -2.66988 -15.21338 1.000 30.80800 82 VAL C C 1
ATOM 4927 O O . VAL C 1 83 ? -15.62407 -3.39981 -15.92838 1.000 32.95201 82 VAL C O 1
ATOM 4940 N N . ILE C 1 84 ? -15.45165 -1.67404 -14.48331 1.000 31.97163 83 ILE C N 1
ATOM 4941 C CA . ILE C 1 84 ? -16.88496 -1.41134 -14.41637 1.000 34.00792 83 ILE C CA 1
ATOM 4942 C C . ILE C 1 84 ? -17.26713 -0.12281 -15.12745 1.000 34.50717 83 ILE C C 1
ATOM 4943 O O . ILE C 1 84 ? -18.34435 -0.03383 -15.72330 1.000 35.99949 83 ILE C O 1
ATOM 4959 N N . ILE C 1 85 ? -16.46326 0.91975 -14.97886 1.000 34.21303 84 ILE C N 1
ATOM 4960 C CA . ILE C 1 85 ? -16.72597 2.19713 -15.62956 1.000 35.24678 84 ILE C CA 1
ATOM 4961 C C . ILE C 1 85 ? -15.43750 2.60845 -16.29842 1.000 35.40880 84 ILE C C 1
ATOM 4962 O O . ILE C 1 85 ? -14.39913 2.68557 -15.63518 1.000 35.55141 84 ILE C O 1
ATOM 4978 N N . ALA C 1 86 ? -15.47460 2.83962 -17.61284 1.000 31.62847 85 ALA C N 1
ATOM 4979 C CA . ALA C 1 86 ? -14.22047 3.21795 -18.24992 1.000 32.09048 85 ALA C CA 1
ATOM 4980 C C . ALA C 1 86 ? -14.44822 3.87370 -19.60036 1.000 33.14376 85 ALA C C 1
ATOM 4981 O O . ALA C 1 86 ? -15.53319 3.79460 -20.13437 1.000 33.55828 85 ALA C O 1
ATOM 4988 N N . GLU C 1 87 ? -13.42806 4.51459 -20.15868 1.000 34.61003 86 GLU C N 1
ATOM 4989 C CA . GLU C 1 87 ? -13.47827 5.07283 -21.50404 1.000 31.52435 86 GLU C CA 1
ATOM 4990 C C . GLU C 1 87 ? -12.14156 4.95881 -22.13902 1.000 29.61039 86 GLU C C 1
ATOM 4991 O O . GLU C 1 87 ? -11.09547 4.96589 -21.47323 1.000 31.69866 86 GLU C O 1
ATOM 5003 N N . PRO C 1 88 ? -12.11576 4.79245 -23.44948 1.000 31.03666 87 PRO C N 1
ATOM 5004 C CA . PRO C 1 88 ? -10.86431 4.68224 -24.16535 1.000 32.29437 87 PRO C CA 1
ATOM 5005 C C . PRO C 1 88 ? -10.26100 6.05650 -24.41352 1.000 33.23721 87 PRO C C 1
ATOM 5006 O O . PRO C 1 88 ? -10.96633 7.05832 -24.55601 1.000 33.41930 87 PRO C O 1
ATOM 5017 N N . ALA C 1 89 ? -8.92885 6.10109 -24.50115 1.000 32.17893 88 ALA C N 1
ATOM 5018 C CA . ALA C 1 89 ? -8.23118 7.33591 -24.85024 1.000 33.89150 88 ALA C CA 1
ATOM 5019 C C . ALA C 1 89 ? -7.07231 7.03374 -25.79067 1.000 29.29252 88 ALA C C 1
ATOM 5020 O O . ALA C 1 89 ? -6.28517 6.11231 -25.54871 1.000 28.29871 88 ALA C O 1
ATOM 5027 N N . ILE C 1 90 ? -6.97487 7.81104 -26.86467 1.000 30.51211 89 ILE C N 1
ATOM 5028 C CA . ILE C 1 90 ? -5.85495 7.73185 -27.79341 1.000 39.69282 89 ILE C CA 1
ATOM 5029 C C . ILE C 1 90 ? -5.23394 9.11623 -27.94149 1.000 31.89934 89 ILE C C 1
ATOM 5030 O O . ILE C 1 90 ? -5.93420 10.07919 -28.27400 1.000 39.27193 89 ILE C O 1
ATOM 5046 N N . VAL C 1 91 ? -3.92748 9.21371 -27.70357 1.000 34.73945 90 VAL C N 1
ATOM 5047 C CA . VAL C 1 91 ? -3.14777 10.39362 -28.06041 1.000 36.56355 90 VAL C CA 1
ATOM 5048 C C . VAL C 1 91 ? -2.51072 10.04903 -29.40043 1.000 33.38342 90 VAL C C 1
ATOM 5049 O O . VAL C 1 91 ? -1.44456 9.42674 -29.45307 1.000 38.78859 90 VAL C O 1
ATOM 5062 N N . ARG C 1 92 ? -3.17790 10.44470 -30.49131 1.000 36.51653 91 ARG C N 1
ATOM 5063 C CA . ARG C 1 92 ? -2.77304 10.02075 -31.82637 1.000 39.21403 91 ARG C CA 1
ATOM 5064 C C . ARG C 1 92 ? -1.39928 10.55387 -32.19290 1.000 40.40117 91 ARG C C 1
ATOM 5065 O O . ARG C 1 92 ? -0.59669 9.84116 -32.80139 1.000 40.81158 91 ARG C O 1
ATOM 5086 N N . GLU C 1 93 ? -1.10985 11.80255 -31.82680 1.000 46.20254 92 GLU C N 1
ATOM 5087 C CA . GLU C 1 93 ? 0.17909 12.38614 -32.17040 1.000 54.70045 92 GLU C CA 1
ATOM 5088 C C . GLU C 1 93 ? 1.32648 11.54619 -31.62135 1.000 57.15100 92 GLU C C 1
ATOM 5089 O O . GLU C 1 93 ? 2.40287 11.49781 -32.22493 1.000 59.70595 92 GLU C O 1
ATOM 5093 N N . ARG C 1 94 ? 1.12828 10.89777 -30.47465 1.000 49.15514 93 ARG C N 1
ATOM 5094 C CA . ARG C 1 94 ? 2.17729 10.11956 -29.82727 1.000 45.37895 93 ARG C CA 1
ATOM 5095 C C . ARG C 1 94 ? 1.98510 8.60891 -29.92168 1.000 41.84290 93 ARG C C 1
ATOM 5096 O O . ARG C 1 94 ? 2.78323 7.86129 -29.33914 1.000 43.34896 93 ARG C O 1
ATOM 5100 N N . LYS C 1 95 ? 0.96188 8.13407 -30.62862 1.000 37.73874 94 LYS C N 1
ATOM 5101 C CA . LYS C 1 95 ? 0.71200 6.69812 -30.75179 1.000 36.53633 94 LYS C CA 1
ATOM 5102 C C . LYS C 1 95 ? 0.49045 6.06767 -29.38364 1.000 32.66320 94 LYS C C 1
ATOM 5103 O O . LYS C 1 95 ? 0.98417 4.97247 -29.11035 1.000 40.39137 94 LYS C O 1
ATOM 5107 N N . LYS C 1 96 ? -0.21863 6.76540 -28.49908 1.000 33.85457 95 LYS C N 1
ATOM 5108 C CA . LYS C 1 96 ? -0.31338 6.30716 -27.11930 1.000 34.20041 95 LYS C CA 1
ATOM 5109 C C . LYS C 1 96 ? -1.75491 5.89593 -26.80937 1.000 28.99995 95 LYS C C 1
ATOM 5110 O O . LYS C 1 96 ? -2.69445 6.63103 -27.12682 1.000 35.27863 95 LYS C O 1
ATOM 5129 N N . TYR C 1 97 ? -1.93250 4.75877 -26.14340 1.000 26.57233 96 TYR C N 1
ATOM 5130 C CA . TYR C 1 97 ? -3.25002 4.24052 -25.83215 1.000 24.62680 96 TYR C CA 1
ATOM 5131 C C . TYR C 1 97 ? -3.38035 4.14743 -24.31995 1.000 24.47259 96 TYR C C 1
ATOM 5132 O O . TYR C 1 97 ? -2.43547 3.74036 -23.64186 1.000 28.87297 96 TYR C O 1
ATOM 5150 N N . VAL C 1 98 ? -4.54263 4.53757 -23.81076 1.000 29.22051 97 VAL C N 1
ATOM 5151 C CA . VAL C 1 98 ? -4.81236 4.44824 -22.37908 1.000 25.93963 97 VAL C CA 1
ATOM 5152 C C . VAL C 1 98 ? -6.26511 4.07410 -22.15593 1.000 27.02955 97 VAL C C 1
ATOM 5153 O O . VAL C 1 98 ? -7.17028 4.57349 -22.83349 1.000 29.15252 97 VAL C O 1
ATOM 5166 N N . LEU C 1 99 ? -6.49600 3.22574 -21.16473 1.000 30.61113 98 LEU C N 1
ATOM 5167 C CA . LEU C 1 99 ? -7.84840 2.95326 -20.69714 1.000 30.10969 98 LEU C CA 1
ATOM 5168 C C . LEU C 1 99 ? -8.05815 3.79999 -19.44959 1.000 28.60029 98 LEU C C 1
ATOM 5169 O O . LEU C 1 99 ? -7.35665 3.61901 -18.45319 1.000 31.08208 98 LEU C O 1
ATOM 5185 N N . LEU C 1 100 ? -8.99697 4.73744 -19.52400 1.000 30.30711 99 LEU C N 1
ATOM 5186 C CA . LEU C 1 100 ? -9.33033 5.58972 -18.38798 1.000 32.16361 99 LEU C CA 1
ATOM 5187 C C . LEU C 1 100 ? -10.33577 4.81338 -17.55432 1.000 30.82056 99 LEU C C 1
ATOM 5188 O O . LEU C 1 100 ? -11.46605 4.58519 -17.98823 1.000 31.46698 99 LEU C O 1
ATOM 5204 N N . VAL C 1 101 ? -9.92248 4.39405 -16.36792 1.000 32.28244 100 VAL C N 1
ATOM 5205 C CA . VAL C 1 101 ? -10.73359 3.51569 -15.53056 1.000 31.14128 100 VAL C CA 1
ATOM 5206 C C . VAL C 1 101 ? -11.26571 4.33050 -14.36587 1.000 30.70723 100 VAL C C 1
ATOM 5207 O O . VAL C 1 101 ? -10.49626 4.77647 -13.50549 1.000 34.75194 100 VAL C O 1
ATOM 5220 N N . ASP C 1 102 ? -12.58182 4.48817 -14.32455 1.000 30.26057 101 ASP C N 1
ATOM 5221 C CA . ASP C 1 102 ? -13.21850 5.21059 -13.23206 1.000 33.05705 101 ASP C CA 1
ATOM 5222 C C . ASP C 1 102 ? -13.72714 4.29538 -12.13392 1.000 35.11214 101 ASP C C 1
ATOM 5223 O O . ASP C 1 102 ? -13.95292 4.77374 -11.01583 1.000 38.84902 101 ASP C O 1
ATOM 5232 N N . ASP C 1 103 ? -13.89906 3.00303 -12.40430 1.000 33.58473 102 ASP C N 1
ATOM 5233 C CA . ASP C 1 103 ? -14.30456 2.07067 -11.35957 1.000 35.72397 102 ASP C CA 1
ATOM 5234 C C . ASP C 1 103 ? -14.02022 0.64433 -11.81567 1.000 35.72098 102 ASP C C 1
ATOM 5235 O O . ASP C 1 103 ? -14.04298 0.33382 -13.01267 1.000 31.64986 102 ASP C O 1
ATOM 5244 N N . PHE C 1 104 ? -13.72193 -0.21362 -10.84636 1.000 32.69283 103 PHE C N 1
ATOM 5245 C CA . PHE C 1 104 ? -13.42958 -1.61564 -11.09352 1.000 31.78758 103 PHE C CA 1
ATOM 5246 C C . PHE C 1 104 ? -13.77157 -2.38379 -9.81725 1.000 33.49669 103 PHE C C 1
ATOM 5247 O O . PHE C 1 104 ? -13.93248 -1.80748 -8.72779 1.000 35.36372 103 PHE C O 1
ATOM 5264 N N . GLU C 1 105 ? -13.85427 -3.70237 -9.96836 1.000 36.33241 104 GLU C N 1
ATOM 5265 C CA . GLU C 1 105 ? -14.06255 -4.63766 -8.87785 1.000 36.97149 104 GLU C CA 1
ATOM 5266 C C . GLU C 1 105 ? -12.82925 -5.52001 -8.75345 1.000 34.44078 104 GLU C C 1
ATOM 5267 O O . GLU C 1 105 ? -12.16501 -5.83066 -9.73742 1.000 33.46147 104 GLU C O 1
ATOM 5279 N N . LEU C 1 106 ? -12.48927 -5.90809 -7.53735 1.000 36.16852 105 LEU C N 1
ATOM 5280 C CA . LEU C 1 106 ? -11.38099 -6.82417 -7.32161 1.000 36.61105 105 LEU C CA 1
ATOM 5281 C C . LEU C 1 106 ? -11.91920 -8.24307 -7.47679 1.000 44.88647 105 LEU C C 1
ATOM 5282 O O . LEU C 1 106 ? -12.88642 -8.61478 -6.80175 1.000 48.29221 105 LEU C O 1
ATOM 5298 N N . VAL C 1 107 ? -11.30951 -9.02184 -8.36537 1.000 38.74505 106 VAL C N 1
ATOM 5299 C CA . VAL C 1 107 ? -11.70233 -10.41325 -8.57705 1.000 36.49720 106 VAL C CA 1
ATOM 5300 C C . VAL C 1 107 ? -10.85798 -11.36462 -7.73918 1.000 40.21939 106 VAL C C 1
ATOM 5301 O O . VAL C 1 107 ? -11.38337 -12.28378 -7.10645 1.000 43.87795 106 VAL C O 1
ATOM 5314 N N . GLN C 1 108 ? -9.54004 -11.17234 -7.73094 1.000 38.69833 107 GLN C N 1
ATOM 5315 C CA . GLN C 1 108 ? -8.64406 -12.04389 -6.98915 1.000 42.87358 107 GLN C CA 1
ATOM 5316 C C . GLN C 1 108 ? -7.38557 -11.27415 -6.63253 1.000 43.92746 107 GLN C C 1
ATOM 5317 O O . GLN C 1 108 ? -6.81457 -10.58257 -7.47480 1.000 42.50808 107 GLN C O 1
ATOM 5331 N N . SER C 1 109 ? -6.93205 -11.41507 -5.38979 1.000 46.23091 108 SER C N 1
ATOM 5332 C CA . SER C 1 109 ? -5.70176 -10.75998 -4.98484 1.000 47.67312 108 SER C CA 1
ATOM 5333 C C . SER C 1 109 ? -4.51845 -11.68052 -5.24004 1.000 48.00168 108 SER C C 1
ATOM 5334 O O . SER C 1 109 ? -4.55480 -12.86449 -4.89232 1.000 50.98941 108 SER C O 1
ATOM 5342 N N . ARG C 1 110 ? -3.46664 -11.12985 -5.84710 1.000 48.11360 109 ARG C N 1
ATOM 5343 C CA . ARG C 1 110 ? -2.17197 -11.80669 -5.89851 1.000 53.83379 109 ARG C CA 1
ATOM 5344 C C . ARG C 1 110 ? -2.26389 -13.17287 -6.57024 1.000 49.25150 109 ARG C C 1
ATOM 5345 O O . ARG C 1 110 ? -1.70149 -14.16161 -6.09538 1.000 51.06818 109 ARG C O 1
ATOM 5366 N N . ALA C 1 111 ? -2.95538 -13.21475 -7.70736 1.000 46.33487 110 ALA C N 1
ATOM 5367 C CA . ALA C 1 111 ? -2.97622 -14.42989 -8.49847 1.000 51.34145 110 ALA C CA 1
ATOM 5368 C C . ALA C 1 111 ? -1.61784 -14.59872 -9.15732 1.000 47.31699 110 ALA C C 1
ATOM 5369 O O . ALA C 1 111 ? -0.92157 -13.62015 -9.43938 1.000 51.37630 110 ALA C O 1
ATOM 5376 N N . ASP C 1 112 ? -1.23162 -15.84936 -9.39085 1.000 54.30782 111 ASP C N 1
ATOM 5377 C CA . ASP C 1 112 ? -0.00088 -16.09399 -10.12207 1.000 50.85471 111 ASP C CA 1
ATOM 5378 C C . ASP C 1 112 ? -0.11865 -15.41321 -11.47751 1.000 48.55425 111 ASP C C 1
ATOM 5379 O O . ASP C 1 112 ? -1.19810 -15.36248 -12.07038 1.000 46.55223 111 ASP C O 1
ATOM 5388 N N . MET C 1 113 ? 0.99853 -14.87725 -11.96816 1.000 51.71407 112 MET C N 1
ATOM 5389 C CA . MET C 1 113 ? 0.96046 -14.15571 -13.23015 1.000 51.21334 112 MET C CA 1
ATOM 5390 C C . MET C 1 113 ? 0.47186 -15.12452 -14.29650 1.000 52.69209 112 MET C C 1
ATOM 5391 O O . MET C 1 113 ? 0.98776 -16.23970 -14.41309 1.000 55.74941 112 MET C O 1
ATOM 5405 N N . VAL C 1 114 ? -0.52390 -14.70547 -15.07872 1.000 52.14421 113 VAL C N 1
ATOM 5406 C CA . VAL C 1 114 ? -1.12565 -15.62600 -16.03842 1.000 51.19864 113 VAL C CA 1
ATOM 5407 C C . VAL C 1 114 ? -0.07984 -16.07622 -17.04848 1.000 59.72849 113 VAL C C 1
ATOM 5408 O O . VAL C 1 114 ? 0.02586 -17.26633 -17.37164 1.000 56.60412 113 VAL C O 1
ATOM 5421 N N . ASN C 1 115 ? 0.69360 -15.13282 -17.57673 1.000 65.50193 114 ASN C N 1
ATOM 5422 C CA . ASN C 1 115 ? 1.76805 -15.48023 -18.49572 1.000 62.10392 114 ASN C CA 1
ATOM 5423 C C . ASN C 1 115 ? 2.79864 -14.36117 -18.50285 1.000 75.19370 114 ASN C C 1
ATOM 5424 O O . ASN C 1 115 ? 2.61283 -13.30837 -17.88944 1.000 57.10124 114 ASN C O 1
ATOM 5435 N N . GLN C 1 116 ? 3.93309 -14.64889 -19.13271 1.000 69.92614 115 GLN C N 1
ATOM 5436 C CA . GLN C 1 116 ? 5.00029 -13.68377 -19.34321 1.000 78.89706 115 GLN C CA 1
ATOM 5437 C C . GLN C 1 116 ? 5.08771 -13.21973 -20.78911 1.000 79.70766 115 GLN C C 1
ATOM 5438 O O . GLN C 1 116 ? 6.08925 -12.60229 -21.16776 1.000 85.72282 115 GLN C O 1
ATOM 5452 N N . THR C 1 117 ? 4.08437 -13.50783 -21.61530 1.000 72.22322 116 THR C N 1
ATOM 5453 C CA . THR C 1 117 ? 4.24935 -13.35211 -23.05363 1.000 76.06199 116 THR C CA 1
ATOM 5454 C C . THR C 1 117 ? 3.35667 -12.28755 -23.67901 1.000 72.52695 116 THR C C 1
ATOM 5455 O O . THR C 1 117 ? 3.07608 -12.36828 -24.87931 1.000 55.54234 116 THR C O 1
ATOM 5466 N N . SER C 1 118 ? 3.00182 -11.22986 -22.94891 1.000 57.39939 117 SER C N 1
ATOM 5467 C CA . SER C 1 118 ? 2.09418 -10.25428 -23.53319 1.000 41.38397 117 SER C CA 1
ATOM 5468 C C . SER C 1 118 ? 2.84327 -9.12402 -24.24289 1.000 54.55460 117 SER C C 1
ATOM 5469 O O . SER C 1 118 ? 3.96082 -8.75002 -23.87502 1.000 56.26754 117 SER C O 1
ATOM 5477 N N . THR C 1 119 ? 2.18471 -8.59957 -25.28537 1.000 42.14678 118 THR C N 1
ATOM 5478 C CA . THR C 1 119 ? 2.66035 -7.55940 -26.19192 1.000 41.66000 118 THR C CA 1
ATOM 5479 C C . THR C 1 119 ? 2.12011 -6.20365 -25.75802 1.000 37.17248 118 THR C C 1
ATOM 5480 O O . THR C 1 119 ? 0.94988 -6.08560 -25.40945 1.000 32.65577 118 THR C O 1
ATOM 5491 N N . PHE C 1 120 ? 2.95774 -5.17712 -25.79064 1.000 36.30719 119 PHE C N 1
ATOM 5492 C CA . PHE C 1 120 ? 2.46464 -3.84172 -25.48366 1.000 31.41410 119 PHE C CA 1
ATOM 5493 C C . PHE C 1 120 ? 1.52951 -3.34398 -26.58742 1.000 30.08266 119 PHE C C 1
ATOM 5494 O O . PHE C 1 120 ? 1.88821 -3.33593 -27.76606 1.000 31.54084 119 PHE C O 1
ATOM 5511 N N . LEU C 1 121 ? 0.33262 -2.90467 -26.18784 1.000 28.18047 120 LEU C N 1
ATOM 5512 C CA . LEU C 1 121 ? -0.70117 -2.52224 -27.14555 1.000 27.56578 120 LEU C CA 1
ATOM 5513 C C . LEU C 1 121 ? -0.23520 -1.38996 -28.06092 1.000 26.42894 120 LEU C C 1
ATOM 5514 O O . LEU C 1 121 ? -0.54453 -1.38283 -29.26223 1.000 27.55555 120 LEU C O 1
ATOM 5530 N N . ASP C 1 122 ? 0.48917 -0.40881 -27.51395 1.000 27.94534 121 ASP C N 1
ATOM 5531 C CA . ASP C 1 122 ? 0.82048 0.75097 -28.33121 1.000 28.35545 121 ASP C CA 1
ATOM 5532 C C . ASP C 1 122 ? 1.69032 0.30693 -29.50698 1.000 28.92565 121 ASP C C 1
ATOM 5533 O O . ASP C 1 122 ? 1.59140 0.84528 -30.61982 1.000 26.75411 121 ASP C O 1
ATOM 5542 N N . ASN C 1 123 ? 2.57649 -0.65965 -29.25416 1.000 26.98334 122 ASN C N 1
ATOM 5543 C CA . ASN C 1 123 ? 3.46545 -1.15758 -30.30654 1.000 26.54252 122 ASN C CA 1
ATOM 5544 C C . ASN C 1 123 ? 2.68825 -1.88396 -31.38505 1.000 26.50277 122 ASN C C 1
ATOM 5545 O O . ASN C 1 123 ? 3.02948 -1.77197 -32.57142 1.000 25.72899 122 ASN C O 1
ATOM 5556 N N . TYR C 1 124 ? 1.65700 -2.64108 -31.00632 1.000 26.06297 123 TYR C N 1
ATOM 5557 C CA . TYR C 1 124 ? 0.83128 -3.30552 -32.00757 1.000 25.27856 123 TYR C CA 1
ATOM 5558 C C . TYR C 1 124 ? 0.22007 -2.28675 -32.96006 1.000 24.43513 123 TYR C C 1
ATOM 5559 O O . TYR C 1 124 ? 0.32542 -2.42008 -34.19543 1.000 24.56109 123 TYR C O 1
ATOM 5577 N N . PHE C 1 125 ? -0.39643 -1.23305 -32.41656 1.000 23.53925 124 PHE C N 1
ATOM 5578 C CA . PHE C 1 125 ? -1.06061 -0.26660 -33.29192 1.000 21.84916 124 PHE C CA 1
ATOM 5579 C C . PHE C 1 125 ? -0.06383 0.62506 -34.02425 1.000 26.94243 124 PHE C C 1
ATOM 5580 O O . PHE C 1 125 ? -0.41102 1.17939 -35.07306 1.000 25.79536 124 PHE C O 1
ATOM 5597 N N . SER C 1 126 ? 1.15974 0.76961 -33.50907 1.000 23.63051 125 SER C N 1
ATOM 5598 C CA . SER C 1 126 ? 2.17289 1.49490 -34.27024 1.000 24.75491 125 SER C CA 1
ATOM 5599 C C . SER C 1 126 ? 2.53958 0.73641 -35.53145 1.000 24.89349 125 SER C C 1
ATOM 5600 O O . SER C 1 126 ? 2.86740 1.35632 -36.55325 1.000 26.71958 125 SER C O 1
ATOM 5608 N N . GLU C 1 127 ? 2.49267 -0.59749 -35.48054 1.000 22.44055 126 GLU C N 1
ATOM 5609 C CA . GLU C 1 127 ? 2.75341 -1.39987 -36.66869 1.000 24.94212 126 GLU C CA 1
ATOM 5610 C C . GLU C 1 127 ? 1.51790 -1.67874 -37.49416 1.000 24.53387 126 GLU C C 1
ATOM 5611 O O . GLU C 1 127 ? 1.65548 -2.01973 -38.68505 1.000 24.91953 126 GLU C O 1
ATOM 5623 N N . HIS C 1 128 ? 0.32905 -1.52150 -36.91664 1.000 23.95514 127 HIS C N 1
ATOM 5624 C CA . HIS C 1 128 ? -0.91670 -1.76226 -37.64766 1.000 25.03872 127 HIS C CA 1
ATOM 5625 C C . HIS C 1 128 ? -1.87129 -0.59512 -37.49764 1.000 25.85790 127 HIS C C 1
ATOM 5626 O O . HIS C 1 128 ? -2.99301 -0.74677 -36.99312 1.000 25.60789 127 HIS C O 1
ATOM 5640 N N . PRO C 1 129 ? -1.45319 0.59356 -37.94171 1.000 24.01600 128 PRO C N 1
ATOM 5641 C CA . PRO C 1 129 ? -2.31200 1.77954 -37.79712 1.000 28.68670 128 PRO C CA 1
ATOM 5642 C C . PRO C 1 129 ? -3.58534 1.65621 -38.60763 1.000 30.04830 128 PRO C C 1
ATOM 5643 O O . PRO C 1 129 ? -4.54296 2.39686 -38.36407 1.000 31.02863 128 PRO C O 1
ATOM 5654 N N . ASN C 1 130 ? -3.59893 0.77505 -39.60823 1.000 25.71385 129 ASN C N 1
ATOM 5655 C CA . ASN C 1 130 ? -4.81469 0.51605 -40.36799 1.000 24.32982 129 ASN C CA 1
ATOM 5656 C C . ASN C 1 130 ? -5.95678 0.02446 -39.49235 1.000 26.89563 129 ASN C C 1
ATOM 5657 O O . ASN C 1 130 ? -7.12556 0.14108 -39.87524 1.000 26.32708 129 ASN C O 1
ATOM 5668 N N . GLU C 1 131 ? -5.64917 -0.59614 -38.35106 1.000 23.87841 130 GLU C N 1
ATOM 5669 C CA . GLU C 1 131 ? -6.67239 -1.24564 -37.54159 1.000 23.90979 130 GLU C CA 1
ATOM 5670 C C . GLU C 1 131 ? -7.34944 -0.31796 -36.55323 1.000 24.20237 130 GLU C C 1
ATOM 5671 O O . GLU C 1 131 ? -8.50073 -0.56067 -36.19935 1.000 23.78068 130 GLU C O 1
ATOM 5683 N N . THR C 1 132 ? -6.68091 0.73525 -36.11991 1.000 22.64049 131 THR C N 1
ATOM 5684 C CA . THR C 1 132 ? -7.16264 1.45982 -34.95017 1.000 23.37668 131 THR C CA 1
ATOM 5685 C C . THR C 1 132 ? -8.36917 2.35079 -35.25993 1.000 25.35669 131 THR C C 1
ATOM 5686 O O . THR C 1 132 ? -8.49800 2.93854 -36.33574 1.000 24.91249 131 THR C O 1
ATOM 5697 N N . LEU C 1 133 ? -9.26602 2.43845 -34.29147 1.000 22.65165 132 LEU C N 1
ATOM 5698 C CA . LEU C 1 133 ? -10.31213 3.43202 -34.27201 1.000 23.83652 132 LEU C CA 1
ATOM 5699 C C . LEU C 1 133 ? -9.69098 4.77646 -33.88533 1.000 24.52489 132 LEU C C 1
ATOM 5700 O O . LEU C 1 133 ? -10.35501 5.80926 -33.80813 1.000 27.16222 132 LEU C O 1
#

InterPro domains:
  IPR004365 OB-fold nucleic acid binding domain, AA-tRNA synthetase-type [PF01336] (197-268)
  IPR004591 Replication factor A protein 1 [TIGR00617] (4-617)
  IPR007199 Replication factor-A protein 1, N-terminal [cd04477] (9-107)
  IPR012340 Nucleic acid-binding, OB-fold [G3DSA:2.40.50.140] (4-117)
  IPR012340 Nucleic acid-binding, OB-fold [G3DSA:2.40.50.140] (181-289)
  IPR012340 Nucleic acid-binding, OB-fold [G3DSA:2.40.50.140] (293-427)
  IPR012340 Nucleic acid-binding, OB-fold [G3DSA:2.40.50.140] (431-618)
  IPR012340 Nucleic acid-binding, OB-fold [SSF50249] (3-112)
  IPR012340 Nucleic acid-binding, OB-fold [SSF50249] (183-296)
  IPR012340 Nucleic acid-binding, OB-fold [SSF50249] (299-422)
  IPR012340 Nucleic acid-binding, OB-fold [SSF50249] (445-618)
  IPR013955 Replication factor A, C-terminal [PF08646] (466-611)
  IPR031657 Replication protein A, OB domain [PF16900] (305-400)
  IPR047192 Replication factor A, C-terminal, eukaryotes [cd04476] (450-617)

Organism: Saccharomyces cerevisiae (strain ATCC 204508 / S288c) (NCBI:txid559292)

Radius of gyration: 23.94 Å; Cα contacts (8 Å, |Δi|>4): 863; chains: 3; bounding box: 57×44×74 Å

Foldseek 3Di:
DADPDQFQPPLVLVCFQPVVCQVFVFFTKWFFAAADCNQWGWIGRLAEIAIEGEDAVRVVCVVVVVDGGGWIKGAHHWHKDAPPVVLHTYIYGHDIGTDDPRHDDSDNDHHYVSVVCVVVVVRGD/DADPDAFQACLVLCCFFPVVCQVFVFFTKWFFAADDCQWGWIGRLAEIAIEREDAVRSVCCVVVVAGGQWIKGAHHWHWDAPPVVLHTYIYGDDIGTDGHRHDDNHPDHHYVSVVCVVVVVRGD/DADPDAFQAPLVLVCFFPVVCQVFVFFGKWFFAADDVPQWGWIGSLAAIAIEREDAVSSVCVVVVVAGGQWIKGAHGWHWDAPPVVLHTYIYGDDIGTDGHRHDDSDDHYHYPSVVCVVVVVRGD

Solvent-accessible surface area: 17393 Å² total; per-residue (Å²): 63,106,29,99,53,148,15,32,73,0,13,0,31,34,0,0,20,73,34,155,58,38,92,89,3,36,40,2,13,0,0,0,37,74,49,117,110,77,52,59,5,32,1,0,0,2,26,13,19,0,55,0,53,2,75,106,96,0,16,53,42,35,132,90,58,139,8,113,89,2,9,0,1,94,1,77,90,13,82,24,26,31,74,88,113,50,50,102,9,22,0,28,1,22,23,0,72,62,47,38,74,59,5,82,29,60,34,119,122,16,62,42,0,11,87,37,4,66,145,71,73,58,37,16,0,57,109,30,105,53,167,22,34,74,9,13,0,46,37,0,0,39,76,116,78,56,51,91,90,3,34,43,2,11,0,1,0,41,44,59,133,125,55,72,5,39,0,1,0,17,86,25,21,0,74,1,55,2,71,66,50,0,19,21,1,41,111,18,19,136,11,17,114,3,2,0,0,71,0,60,48,12,62,25,28,34,83,148,112,72,46,33,10,29,0,25,0,3,23,0,27,44,42,39,70,136,5,78,55,80,36,78,119,23,63,41,0,18,83,42,4,71,134,68,87,129,52,39,65,52,123,43,106,54,148,16,32,156,10,14,0,46,40,0,0,40,78,116,79,58,52,93,87,3,32,42,2,18,0,3,0,51,80,38,135,114,147,61,55,7,30,0,6,0,4,62,26,20,0,52,0,54,2,74,110,98,0,22,64,42,41,130,87,56,130,10,25,109,2,0,0,1,86,0,65,91,14,76,24,25,36,82,148,110,57,46,91,9,21,0,26,0,26,25,0,80,64,48,44,59,107,5,85,47,67,38,36,80,18,63,42,0,12,79,49,5,56,21,43,59,85,56,38,63

B-factor: mean 39.68, std 15.0, range [15.25, 117.81]